Protein 3IV0 (pdb70)

Organism: Bacteroides thetaiotaomicron (strain ATCC 29148 / DSM 2079 / JCM 5827 / CCUG 10774 / NCTC 10582 / VPI-5482 / E50) (NCBI:txid226186)

Nearest PDB structures (foldseek):
  3iv0-assembly1_A  TM=1.002E+00  e=1.356E-72  Bacteroides thetaiotaomicron VPI-5482
  4l7t-assembly1_A  TM=7.886E-01  e=3.066E-15  Bacteroides fragilis NCTC 9343
  3mcx-assembly1_A  TM=7.684E-01  e=9.550E-16  Bacteroides thetaiotaomicron VPI-5482
  3kez-assembly1_A  TM=7.475E-01  e=1.085E-14  Phocaeicola vulgatus ATCC 8482
  3i4g-assembly1_A  TM=6.643E-01  e=3.300E-11  Bacteroides fragilis NCTC 9343

Sequence (448 aa):
DFWAQGNETNAEAFLLSIYNSFRNATSQRRPFLTYSGDRCAPITAYSSTGDKYVAYLANNDGELRRNNTYPDDARGGLIQWDVFYTAIQQDANILLAEIDKVPGDELKRSRFKAEAIFRSLSYFFIVRAFGDVPYYTNAPLPRTNVIVLQNLADLQPLLDDDPGAEVLPPWSSYSSSYSSSKGIRASRGSVIALHINLWLVQFDAQNKEQYYRNVVSSLGEELERNNGAYSLLDDINNRRSSVIFAGGSDEGLFEIAQNINFNEIFNAKFSDNVSYSCLNNKSPLFCYSGDYLTLFPPYEDDARKELWFDEKIYSTSVSSSAPKEIKKFWNIDTYGNGTITSNSGNQIIVFRYAGALLLYAEALAALGTNDTKACELLNRVRNRAHASEINTSGSELDAIFWERCRELIGEGHYYYDLVRTGKVYNRRNYCNPTRTNFNVGAWTWPIHRNALKNNTQIGLNLFWE

Foldseek 3Di:
DCALAHALVSLVVLLVVLLVLVQCLVQVALLLCLQFLALFQKDFLDCVLVLVVCSVLLHLVQCVVAVPGRSANSNFLVSLVVSLLSLLVSLVRNVSHPDPVLSSLLSNLQSLLNLVSLVSQCLFFNFAFDDSHNLGEGHHLVSLVVLVSLVCVCVVCVPQRSFNQADPDPVDGQAGAHPLSSLQSLSLLLCCQVVVVCNLVSLVSLLVSLVVNVVNVPQADDDFLVVLLVVLQDRDSFFRHWRFFDQVVPRHHVSALQQQFDDPLQVHLHRMDHALVVLCLVDVWAFQCPVQFWDPCSNPRDSHSNDGTGTLSHADWDAHDPGGIDRHRHTQRQDTNLNSLLSSLVSCQVNQPCNPVSQVSLVSLCVSRVTDRDDDHHPVSVSSLSSCCSVCNRRSHRLSSCLSVVVQCPPVRGSHPVVLSVLQSSHGWHRCVVCVVHVNYDTSPSSD

Structure (mmCIF, N/CA/C/O backbone):
data_3IV0
#
_entry.id   3IV0
#
_cell.length_a   50.650
_cell.length_b   74.370
_cell.length_c   67.375
_cell.angle_alpha   90.000
_cell.angle_beta   111.640
_cell.angle_gamma   90.000
#
_symmetry.space_group_name_H-M   'P 1 21 1'
#
loop_
_entity.id
_entity.type
_entity.pdbx_description
1 polymer 'SusD homolog'
2 non-polymer 'CHLORIDE ION'
3 non-polymer 1,2-ETHANEDIOL
4 water water
#
loop_
_atom_site.group_PDB
_atom_site.id
_atom_site.type_symbol
_atom_site.label_atom_id
_atom_site.label_alt_id
_atom_site.label_comp_id
_atom_site.label_asym_id
_atom_site.label_entity_id
_atom_site.label_seq_id
_atom_site.pdbx_PDB_ins_code
_atom_site.Cartn_x
_atom_site.Cartn_y
_atom_site.Cartn_z
_atom_site.occupancy
_atom_site.B_iso_or_equiv
_atom_site.auth_seq_id
_atom_site.auth_comp_id
_atom_site.auth_asym_id
_atom_site.auth_atom_id
_atom_site.pdbx_PDB_model_num
ATOM 1 N N . ASP A 1 12 ? -9.029 -2.272 19.585 1.00 37.85 34 ASP A N 1
ATOM 2 C CA . ASP A 1 12 ? -9.546 -0.945 19.122 1.00 36.40 34 ASP A CA 1
ATOM 3 C C . ASP A 1 12 ? -8.644 0.227 19.523 1.00 33.11 34 ASP A C 1
ATOM 4 O O . ASP A 1 12 ? -8.199 1.006 18.679 1.00 31.35 34 ASP A O 1
ATOM 9 N N . PHE A 1 13 ? -8.382 0.360 20.819 1.00 30.42 35 PHE A N 1
ATOM 10 C CA . PHE A 1 13 ? -7.495 1.415 21.305 1.00 27.14 35 PHE A CA 1
ATOM 11 C C . PHE A 1 13 ? -6.128 1.387 20.603 1.00 23.54 35 PHE A C 1
ATOM 12 O O . PHE A 1 13 ? -5.544 2.432 20.318 1.00 24.75 35 PHE A O 1
ATOM 20 N N . TRP A 1 14 ? -5.624 0.186 20.363 1.00 22.69 36 TRP A N 1
ATOM 21 C CA . TRP A 1 14 ? -4.317 -0.007 19.731 1.00 23.00 36 TRP A CA 1
ATOM 22 C C . TRP A 1 14 ? -4.414 -0.126 18.207 1.00 23.50 36 TRP A C 1
ATOM 23 O O . TRP A 1 14 ? -3.774 0.632 17.482 1.00 22.76 36 TRP A O 1
ATOM 34 N N . ALA A 1 15 ? -5.204 -1.095 17.730 1.00 25.23 37 ALA A N 1
ATOM 35 C CA . ALA A 1 15 ? -5.310 -1.368 16.288 1.00 27.13 37 ALA A CA 1
ATOM 36 C C . ALA A 1 15 ? -5.830 -0.176 15.503 1.00 26.75 37 ALA A C 1
ATOM 37 O O . ALA A 1 15 ? -5.469 -0.001 14.343 1.00 26.45 37 ALA A O 1
ATOM 39 N N . GLN A 1 16 ? -6.656 0.647 16.136 1.00 27.44 38 GLN A N 1
ATOM 40 C CA . GLN A 1 16 ? -7.100 1.891 15.518 1.00 29.83 38 GLN A CA 1
ATOM 41 C C . GLN A 1 16 ? -6.554 3.123 16.239 1.00 30.00 38 GLN A C 1
ATOM 42 O O . GLN A 1 16 ? -7.151 4.193 16.204 1.00 29.45 38 GLN A O 1
ATOM 48 N N . GLY A 1 17 ? -5.401 2.978 16.886 1.00 27.68 39 GLY A N 1
ATOM 49 C CA . GLY A 1 17 ? -4.802 4.084 17.630 1.00 25.76 39 GLY A CA 1
ATOM 50 C C . GLY A 1 17 ? -3.655 4.756 16.905 1.00 26.56 39 GLY A C 1
ATOM 51 O O . GLY A 1 17 ? -3.523 4.673 15.684 1.00 25.88 39 GLY A O 1
ATOM 52 N N . ASN A 1 18 ? -2.779 5.395 17.672 1.00 23.36 40 ASN A N 1
ATOM 53 C CA . ASN A 1 18 ? -1.724 6.221 17.132 1.00 22.19 40 ASN A CA 1
ATOM 54 C C . ASN A 1 18 ? -0.690 6.460 18.218 1.00 21.44 40 ASN A C 1
ATOM 55 O O . ASN A 1 18 ? -0.926 6.057 19.356 1.00 21.39 40 ASN A O 1
ATOM 60 N N . GLU A 1 19 ? 0.443 7.069 17.870 1.00 21.85 41 GLU A N 1
ATOM 61 C CA . GLU A 1 19 ? 1.524 7.349 18.824 1.00 21.95 41 GLU A CA 1
ATOM 62 C C . GLU A 1 19 ? 1.045 8.088 20.056 1.00 21.63 41 GLU A C 1
ATOM 63 O O . GLU A 1 19 ? 1.492 7.808 21.170 1.00 18.54 41 GLU A O 1
ATOM 69 N N . THR A 1 20 ? 0.187 9.075 19.871 1.00 18.14 42 THR A N 1
ATOM 70 C CA . THR A 1 20 ? -0.271 9.900 20.979 1.00 18.83 42 THR A CA 1
ATOM 71 C C . THR A 1 20 ? -1.017 9.069 22.022 1.00 19.47 42 THR A C 1
ATOM 72 O O . THR A 1 20 ? -0.765 9.189 23.243 1.00 17.82 42 THR A O 1
ATOM 76 N N . ASN A 1 21 ? -1.888 8.176 21.579 1.00 17.28 43 ASN A N 1
ATOM 77 C CA . ASN A 1 21 ? -2.638 7.347 22.505 1.00 18.35 43 ASN A CA 1
ATOM 78 C C . ASN A 1 21 ? -1.743 6.280 23.141 1.00 16.25 43 ASN A C 1
ATOM 79 O O . ASN A 1 21 ? -1.884 5.975 24.333 1.00 16.36 43 ASN A O 1
ATOM 84 N N . ALA A 1 22 ? -0.809 5.750 22.377 1.00 15.76 44 ALA A N 1
ATOM 85 C CA . ALA A 1 22 ? 0.143 4.796 22.944 1.00 15.47 44 ALA A CA 1
ATOM 86 C C . ALA A 1 22 ? 0.987 5.478 24.017 1.00 15.57 44 ALA A C 1
ATOM 87 O O . ALA A 1 22 ? 1.240 4.871 25.070 1.00 14.71 44 ALA A O 1
ATOM 89 N N . GLU A 1 23 ? 1.410 6.716 23.786 1.00 13.73 45 GLU A N 1
ATOM 90 C CA . GLU A 1 23 ? 2.172 7.447 24.779 1.00 13.12 45 GLU A CA 1
ATOM 91 C C . GLU A 1 23 ? 1.346 7.740 26.018 1.00 14.58 45 GLU A C 1
ATOM 92 O O . GLU A 1 23 ? 1.869 7.634 27.119 1.00 14.29 45 GLU A O 1
ATOM 98 N N . ALA A 1 24 ? 0.075 8.115 25.882 1.00 13.14 46 ALA A N 1
ATOM 99 C CA . ALA A 1 24 ? -0.798 8.300 27.032 1.00 13.62 46 ALA A CA 1
ATOM 100 C C . ALA A 1 24 ? -0.919 7.025 27.839 1.00 13.29 46 ALA A C 1
ATOM 101 O O . ALA A 1 24 ? -0.919 7.069 29.089 1.00 13.41 46 ALA A O 1
ATOM 103 N N . PHE A 1 25 ? -1.018 5.893 27.165 1.00 12.83 47 PHE A N 1
ATOM 104 C CA . PHE A 1 25 ? -1.091 4.632 27.860 1.00 12.64 47 PHE A CA 1
ATOM 105 C C . PHE A 1 25 ? 0.212 4.375 28.632 1.00 11.40 47 PHE A C 1
ATOM 106 O O . PHE A 1 25 ? 0.166 3.999 29.794 1.00 12.18 47 PHE A O 1
ATOM 114 N N . LEU A 1 26 ? 1.353 4.593 27.993 1.00 11.96 48 LEU A N 1
ATOM 115 C CA . LEU A 1 26 ? 2.645 4.488 28.687 1.00 10.81 48 LEU A CA 1
ATOM 116 C C . LEU A 1 26 ? 2.679 5.404 29.902 1.00 12.25 48 LEU A C 1
ATOM 117 O O . LEU A 1 26 ? 3.088 4.989 30.998 1.00 11.49 48 LEU A O 1
ATOM 122 N N . LEU A 1 27 ? 2.209 6.633 29.774 1.00 12.05 49 LEU A N 1
ATOM 123 C CA . LEU A 1 27 ? 2.274 7.517 30.887 1.00 11.47 49 LEU A CA 1
ATOM 124 C C . LEU A 1 27 ? 1.373 7.061 32.047 1.00 11.89 49 LEU A C 1
ATOM 125 O O . LEU A 1 27 ? 1.657 7.389 33.181 1.00 12.10 49 LEU A O 1
ATOM 130 N N . SER A 1 28 ? 0.314 6.297 31.774 1.00 12.33 50 SER A N 1
ATOM 131 C CA . SER A 1 28 ? -0.530 5.771 32.825 1.00 10.99 50 SER A CA 1
ATOM 132 C C . SER A 1 28 ? 0.239 4.716 33.649 1.00 11.95 50 SER A C 1
ATOM 133 O O . SER A 1 28 ? -0.114 4.479 34.790 1.00 13.29 50 SER A O 1
ATOM 136 N N . ILE A 1 29 ? 1.262 4.091 33.052 1.00 12.70 51 ILE A N 1
ATOM 137 C CA . ILE A 1 29 ? 2.115 3.125 33.782 1.00 11.38 51 ILE A CA 1
ATOM 138 C C . ILE A 1 29 ? 2.945 3.909 34.783 1.00 11.40 51 ILE A C 1
ATOM 139 O O . ILE A 1 29 ? 2.989 3.547 35.963 1.00 10.99 51 ILE A O 1
ATOM 144 N N . TYR A 1 30 ? 3.597 4.966 34.350 1.00 11.93 52 TYR A N 1
ATOM 145 C CA . TYR A 1 30 ? 4.316 5.863 35.245 1.00 10.84 52 TYR A CA 1
ATOM 146 C C . TYR A 1 30 ? 3.405 6.408 36.334 1.00 11.94 52 TYR A C 1
ATOM 147 O O . TYR A 1 30 ? 3.763 6.470 37.504 1.00 12.49 52 TYR A O 1
ATOM 156 N N . ASN A 1 31 ? 2.169 6.768 35.970 1.00 12.31 53 ASN A N 1
ATOM 157 C CA . ASN A 1 31 ? 1.216 7.246 36.970 1.00 11.32 53 ASN A CA 1
ATOM 158 C C . ASN A 1 31 ? 0.917 6.226 38.048 1.00 10.80 53 ASN A C 1
ATOM 159 O O . ASN A 1 31 ? 0.856 6.568 39.222 1.00 10.39 53 ASN A O 1
ATOM 164 N N . SER A 1 32 ? 0.702 4.986 37.648 1.00 11.44 54 SER A N 1
ATOM 165 C CA . SER A 1 32 ? 0.453 3.944 38.621 1.00 12.22 54 SER A CA 1
ATOM 166 C C . SER A 1 32 ? 1.653 3.722 39.533 1.00 10.63 54 SER A C 1
ATOM 167 O O . SER A 1 32 ? 1.460 3.553 40.739 1.00 11.08 54 SER A O 1
ATOM 170 N N . PHE A 1 33 ? 2.865 3.762 38.995 1.00 10.79 55 PHE A N 1
ATOM 171 C CA . PHE A 1 33 ? 4.047 3.605 39.840 1.00 9.56 55 PHE A CA 1
ATOM 172 C C . PHE A 1 33 ? 4.111 4.766 40.826 1.00 10.19 55 PHE A C 1
ATOM 173 O O . PHE A 1 33 ? 4.425 4.562 42.002 1.00 10.25 55 PHE A O 1
ATOM 181 N N . ARG A 1 34 ? 3.816 5.975 40.388 1.00 9.44 56 ARG A N 1
ATOM 182 C CA . ARG A 1 34 ? 3.783 7.129 41.262 1.00 9.59 56 ARG A CA 1
ATOM 183 C C . ARG A 1 34 ? 2.730 6.931 42.347 1.00 8.91 56 ARG A C 1
ATOM 184 O O . ARG A 1 34 ? 2.948 7.271 43.520 1.00 10.87 56 ARG A O 1
ATOM 192 N N . ASN A 1 35 ? 1.541 6.460 41.985 1.00 10.49 57 ASN A N 1
ATOM 193 C CA . ASN A 1 35 ? 0.512 6.197 42.984 1.00 10.09 57 ASN A CA 1
ATOM 194 C C . ASN A 1 35 ? 0.950 5.191 44.029 1.00 9.69 57 ASN A C 1
ATOM 195 O O . ASN A 1 35 ? 0.648 5.379 45.220 1.00 11.05 57 ASN A O 1
ATOM 200 N N . ALA A 1 36 ? 1.621 4.127 43.587 1.00 10.32 58 ALA A N 1
ATOM 201 C CA . ALA A 1 36 ? 2.048 3.061 44.496 1.00 9.41 58 ALA A CA 1
ATOM 202 C C . ALA A 1 36 ? 3.109 3.517 45.474 1.00 10.93 58 ALA A C 1
ATOM 203 O O . ALA A 1 36 ? 3.214 2.950 46.577 1.00 11.23 58 ALA A O 1
ATOM 205 N N . THR A 1 37 ? 3.929 4.474 45.089 1.00 10.34 59 THR A N 1
ATOM 206 C CA . THR A 1 37 ? 5.111 4.849 45.869 1.00 9.44 59 THR A CA 1
ATOM 207 C C . THR A 1 37 ? 4.972 6.121 46.674 1.00 8.70 59 THR A C 1
ATOM 208 O O . THR A 1 37 ? 5.559 6.217 47.760 1.00 9.77 59 THR A O 1
ATOM 220 N N . SER A 1 39 ? 1.860 8.818 45.839 1.00 11.79 61 SER A N 1
ATOM 221 C CA . SER A 1 39 ? 0.651 9.623 45.730 1.00 11.17 61 SER A CA 1
ATOM 222 C C . SER A 1 39 ? -0.574 9.007 46.356 1.00 12.73 61 SER A C 1
ATOM 223 O O . SER A 1 39 ? -1.460 9.760 46.755 1.00 13.89 61 SER A O 1
ATOM 226 N N . GLN A 1 40 ? -0.644 7.685 46.436 1.00 11.30 62 GLN A N 1
ATOM 227 C CA . GLN A 1 40 ? -1.761 7.022 47.104 1.00 15.01 62 GLN A CA 1
ATOM 228 C C . GLN A 1 40 ? -1.328 6.306 48.385 1.00 12.29 62 GLN A C 1
ATOM 229 O O . GLN A 1 40 ? -2.181 5.839 49.120 1.00 14.58 62 GLN A O 1
ATOM 235 N N A ARG A 1 41 ? -0.008 6.110 48.546 0.50 11.04 63 ARG A N 1
ATOM 236 N N B ARG A 1 41 ? -0.032 6.219 48.645 0.50 11.37 63 ARG A N 1
ATOM 237 C CA A ARG A 1 41 ? 0.616 5.461 49.734 0.50 12.16 63 ARG A CA 1
ATOM 238 C CA B ARG A 1 41 ? 0.428 5.693 49.939 0.50 12.11 63 ARG A CA 1
ATOM 239 C C A ARG A 1 41 ? 1.954 6.142 50.001 0.50 10.90 63 ARG A C 1
ATOM 240 C C B ARG A 1 41 ? 1.873 6.053 50.049 0.50 10.15 63 ARG A C 1
ATOM 241 O O A ARG A 1 41 ? 2.669 6.480 49.057 0.50 11.60 63 ARG A O 1
ATOM 242 O O B ARG A 1 41 ? 2.574 6.082 49.038 0.50 8.93 63 ARG A O 1
ATOM 257 N N . PRO A 1 42 ? 2.340 6.297 51.278 1.00 10.33 64 PRO A N 1
ATOM 258 C CA . PRO A 1 42 ? 3.714 6.720 51.575 1.00 9.96 64 PRO A CA 1
ATOM 259 C C . PRO A 1 42 ? 4.687 5.541 51.600 1.00 11.48 64 PRO A C 1
ATOM 260 O O . PRO A 1 42 ? 5.488 5.387 52.519 1.00 11.27 64 PRO A O 1
ATOM 264 N N . PHE A 1 43 ? 4.593 4.720 50.580 1.00 10.19 65 PHE A N 1
ATOM 265 C CA . PHE A 1 43 ? 5.354 3.471 50.512 1.00 10.54 65 PHE A CA 1
ATOM 266 C C . PHE A 1 43 ? 6.841 3.684 50.554 1.00 11.62 65 PHE A C 1
ATOM 267 O O . PHE A 1 43 ? 7.531 3.047 51.339 1.00 10.99 65 PHE A O 1
ATOM 275 N N . LEU A 1 44 ? 7.362 4.555 49.707 1.00 9.72 66 LEU A N 1
ATOM 276 C CA . LEU A 1 44 ? 8.822 4.687 49.600 1.00 9.51 66 LEU A CA 1
ATOM 277 C C . LEU A 1 44 ? 9.430 5.220 50.873 1.00 10.20 66 LEU A C 1
ATOM 278 O O . LEU A 1 44 ? 10.474 4.691 51.322 1.00 10.55 66 LEU A O 1
ATOM 283 N N . THR A 1 45 ? 8.849 6.223 51.503 1.00 10.18 67 THR A N 1
ATOM 284 C CA . THR A 1 45 ? 9.508 6.774 52.665 1.00 9.71 67 THR A CA 1
ATOM 285 C C . THR A 1 45 ? 9.308 5.889 53.896 1.00 11.34 67 THR A C 1
ATOM 286 O O . THR A 1 45 ? 10.239 5.733 54.697 1.00 10.73 67 THR A O 1
ATOM 290 N N . TYR A 1 46 ? 8.141 5.270 54.065 1.00 9.02 68 TYR A N 1
ATOM 291 C CA . TYR A 1 46 ? 7.955 4.382 55.211 1.00 10.04 68 TYR A CA 1
ATOM 292 C C . TYR A 1 46 ? 8.918 3.218 55.088 1.00 10.68 68 TYR A C 1
ATOM 293 O O . TYR A 1 46 ? 9.540 2.817 56.085 1.00 11.16 68 TYR A O 1
ATOM 302 N N . SER A 1 47 ? 8.963 2.625 53.902 1.00 9.99 69 SER A N 1
ATOM 303 C CA . SER A 1 47 ? 9.717 1.395 53.702 1.00 9.98 69 SER A CA 1
ATOM 304 C C . SER A 1 47 ? 11.218 1.568 53.551 1.00 10.53 69 SER A C 1
ATOM 305 O O . SER A 1 47 ? 11.993 0.646 53.867 1.00 11.05 69 SER A O 1
ATOM 308 N N . GLY A 1 48 ? 11.647 2.714 53.057 1.00 9.23 70 GLY A N 1
ATOM 309 C CA . GLY A 1 48 ? 13.052 2.962 52.755 1.00 8.95 70 GLY A CA 1
ATOM 310 C C . GLY A 1 48 ? 13.758 3.925 53.682 1.00 10.66 70 GLY A C 1
ATOM 311 O O . GLY A 1 48 ? 14.955 3.749 53.932 1.00 10.99 70 GLY A O 1
ATOM 312 N N . ASP A 1 49 ? 13.080 4.958 54.164 1.00 10.87 71 ASP A N 1
ATOM 313 C CA . ASP A 1 49 ? 13.726 5.902 55.092 1.00 10.17 71 ASP A CA 1
ATOM 314 C C . ASP A 1 49 ? 13.499 5.527 56.562 1.00 11.59 71 ASP A C 1
ATOM 315 O O . ASP A 1 49 ? 14.419 5.604 57.367 1.00 11.91 71 ASP A O 1
ATOM 328 N N . ARG A 1 51 ? 11.994 2.742 58.312 1.00 11.48 73 ARG A N 1
ATOM 329 C CA . ARG A 1 51 ? 12.034 1.425 58.903 1.00 11.96 73 ARG A CA 1
ATOM 330 C C . ARG A 1 51 ? 13.420 1.131 59.445 1.00 12.47 73 ARG A C 1
ATOM 331 O O . ARG A 1 51 ? 14.428 1.286 58.749 1.00 11.30 73 ARG A O 1
ATOM 339 N N . CYS A 1 52 ? 13.489 0.730 60.722 1.00 11.59 74 CYS A N 1
ATOM 340 C CA . CYS A 1 52 ? 14.751 0.483 61.437 1.00 11.54 74 CYS A CA 1
ATOM 341 C C . CYS A 1 52 ? 15.642 1.711 61.535 1.00 11.73 74 CYS A C 1
ATOM 342 O O . CYS A 1 52 ? 16.832 1.572 61.795 1.00 12.89 74 CYS A O 1
ATOM 345 N N . ALA A 1 53 ? 15.097 2.914 61.292 1.00 11.09 75 ALA A N 1
ATOM 346 C CA . ALA A 1 53 ? 15.830 4.147 61.453 1.00 10.67 75 ALA A CA 1
ATOM 347 C C . ALA A 1 53 ? 15.752 4.615 62.925 1.00 11.90 75 ALA A C 1
ATOM 348 O O . ALA A 1 53 ? 14.723 4.392 63.582 1.00 12.45 75 ALA A O 1
ATOM 350 N N . PRO A 1 54 ? 16.815 5.254 63.407 1.00 12.86 76 PRO A N 1
ATOM 351 C CA . PRO A 1 54 ? 16.850 5.768 64.792 1.00 13.94 76 PRO A CA 1
ATOM 352 C C . PRO A 1 54 ? 16.097 7.098 64.898 1.00 14.80 76 PRO A C 1
ATOM 353 O O . PRO A 1 54 ? 16.685 8.168 65.111 1.00 16.30 76 PRO A O 1
ATOM 357 N N . ILE A 1 55 ? 14.774 6.988 64.762 1.00 13.09 77 ILE A N 1
ATOM 358 C CA . ILE A 1 55 ? 13.881 8.130 64.720 1.00 12.47 77 ILE A CA 1
ATOM 359 C C . ILE A 1 55 ? 12.865 8.045 65.846 1.00 13.38 77 ILE A C 1
ATOM 360 O O . ILE A 1 55 ? 12.494 6.959 66.309 1.00 13.86 77 ILE A O 1
ATOM 365 N N . THR A 1 56 ? 12.408 9.224 66.260 1.00 15.19 78 THR A N 1
ATOM 366 C CA . THR A 1 56 ? 11.417 9.342 67.305 1.00 15.21 78 THR A CA 1
ATOM 367 C C . THR A 1 56 ? 10.379 10.384 66.928 1.00 13.93 78 THR A C 1
ATOM 368 O O . THR A 1 56 ? 10.742 11.445 66.457 1.00 14.16 78 THR A O 1
ATOM 372 N N . ALA A 1 57 ? 9.099 10.067 67.123 1.00 14.36 79 ALA A N 1
ATOM 373 C CA . ALA A 1 57 ? 8.001 11.008 66.885 1.00 14.09 79 ALA A CA 1
ATOM 374 C C . ALA A 1 57 ? 7.953 12.076 67.947 1.00 15.69 79 ALA A C 1
ATOM 375 O O . ALA A 1 57 ? 8.178 11.784 69.110 1.00 16.16 79 ALA A O 1
ATOM 377 N N . TYR A 1 58 ? 7.638 13.292 67.547 1.00 15.45 80 TYR A N 1
ATOM 378 C CA . TYR A 1 58 ? 7.397 14.348 68.527 1.00 16.72 80 TYR A CA 1
ATOM 379 C C . TYR A 1 58 ? 6.047 14.158 69.227 1.00 19.50 80 TYR A C 1
ATOM 380 O O . TYR A 1 58 ? 5.889 14.624 70.344 1.00 20.27 80 TYR A O 1
ATOM 389 N N A SER A 1 59 ? 5.114 13.448 68.603 0.50 17.93 81 SER A N 1
ATOM 390 N N B SER A 1 59 ? 5.093 13.510 68.568 0.50 18.80 81 SER A N 1
ATOM 391 C CA A SER A 1 59 ? 3.812 13.157 69.194 0.50 19.83 81 SER A CA 1
ATOM 392 C CA B SER A 1 59 ? 3.866 13.078 69.219 0.50 21.08 81 SER A CA 1
ATOM 393 C C A SER A 1 59 ? 3.603 11.634 69.229 0.50 20.22 81 SER A C 1
ATOM 394 C C B SER A 1 59 ? 3.785 11.579 69.231 0.50 21.74 81 SER A C 1
ATOM 395 O O A SER A 1 59 ? 3.403 11.031 68.180 0.50 20.67 81 SER A O 1
ATOM 396 O O B SER A 1 59 ? 3.831 10.933 68.184 0.50 22.78 81 SER A O 1
ATOM 401 N N . THR A 1 60 ? 3.655 11.012 70.414 1.00 22.56 82 THR A N 1
ATOM 402 C CA . THR A 1 60 ? 3.586 9.555 70.524 1.00 24.44 82 THR A CA 1
ATOM 403 C C . THR A 1 60 ? 2.310 8.972 69.909 1.00 24.34 82 THR A C 1
ATOM 404 O O . THR A 1 60 ? 2.264 7.794 69.575 1.00 24.25 82 THR A O 1
ATOM 408 N N . GLY A 1 61 ? 1.274 9.791 69.764 1.00 23.25 83 GLY A N 1
ATOM 409 C CA . GLY A 1 61 ? 0.066 9.386 69.036 1.00 25.01 83 GLY A CA 1
ATOM 410 C C . GLY A 1 61 ? 0.269 8.980 67.571 1.00 24.42 83 GLY A C 1
ATOM 411 O O . GLY A 1 61 ? -0.579 8.268 67.001 1.00 24.51 83 GLY A O 1
ATOM 412 N N . ASP A 1 62 ? 1.376 9.431 66.962 1.00 23.05 84 ASP A N 1
ATOM 413 C CA . ASP A 1 62 ? 1.769 9.010 65.592 1.00 19.28 84 ASP A CA 1
ATOM 414 C C . ASP A 1 62 ? 2.505 7.682 65.705 1.00 15.89 84 ASP A C 1
ATOM 415 O O . ASP A 1 62 ? 3.747 7.584 65.579 1.00 16.05 84 ASP A O 1
ATOM 420 N N . LYS A 1 63 ? 1.729 6.651 65.968 1.00 16.11 85 LYS A N 1
ATOM 421 C CA . LYS A 1 63 ? 2.258 5.395 66.461 1.00 16.70 85 LYS A CA 1
ATOM 422 C C . LYS A 1 63 ? 3.115 4.685 65.427 1.00 15.14 85 LYS A C 1
ATOM 423 O O . LYS A 1 63 ? 4.052 3.962 65.768 1.00 15.21 85 LYS A O 1
ATOM 429 N N . TYR A 1 64 ? 2.833 4.924 64.153 1.00 14.49 86 TYR A N 1
ATOM 430 C CA . TYR A 1 64 ? 3.550 4.259 63.066 1.00 15.27 86 TYR A CA 1
ATOM 431 C C . TYR A 1 64 ? 5.037 4.591 63.051 1.00 13.27 86 TYR A C 1
ATOM 432 O O . TYR A 1 64 ? 5.833 3.756 62.612 1.00 13.71 86 TYR A O 1
ATOM 441 N N . VAL A 1 65 ? 5.437 5.749 63.590 1.00 12.56 87 VAL A N 1
ATOM 442 C CA . VAL A 1 65 ? 6.846 6.092 63.615 1.00 12.97 87 VAL A CA 1
ATOM 443 C C . VAL A 1 65 ? 7.639 5.072 64.427 1.00 13.96 87 VAL A C 1
ATOM 444 O O . VAL A 1 65 ? 8.633 4.536 63.960 1.00 14.27 87 VAL A O 1
ATOM 448 N N . ALA A 1 66 ? 7.243 4.857 65.676 1.00 14.77 88 ALA A N 1
ATOM 449 C CA . ALA A 1 66 ? 7.893 3.833 66.506 1.00 14.31 88 ALA A CA 1
ATOM 450 C C . ALA A 1 66 ? 7.756 2.446 65.929 1.00 14.15 88 ALA A C 1
ATOM 451 O O . ALA A 1 66 ? 8.693 1.671 65.984 1.00 14.43 88 ALA A O 1
ATOM 453 N N . TYR A 1 67 ? 6.579 2.075 65.428 1.00 13.68 89 TYR A N 1
ATOM 454 C CA . TYR A 1 67 ? 6.460 0.758 64.828 1.00 13.49 89 TYR A CA 1
ATOM 455 C C . TYR A 1 67 ? 7.496 0.555 63.722 1.00 14.43 89 TYR A C 1
ATOM 456 O O . TYR A 1 67 ? 8.176 -0.492 63.663 1.00 13.96 89 TYR A O 1
ATOM 465 N N . LEU A 1 68 ? 7.647 1.527 62.836 1.00 14.18 90 LEU A N 1
ATOM 466 C CA . LEU A 1 68 ? 8.660 1.414 61.787 1.00 13.77 90 LEU A CA 1
ATOM 467 C C . LEU A 1 68 ? 10.051 1.346 62.357 1.00 13.03 90 LEU A C 1
ATOM 468 O O . LEU A 1 68 ? 10.841 0.466 61.983 1.00 12.91 90 LEU A O 1
ATOM 473 N N . ALA A 1 69 ? 10.354 2.241 63.289 1.00 13.05 91 AL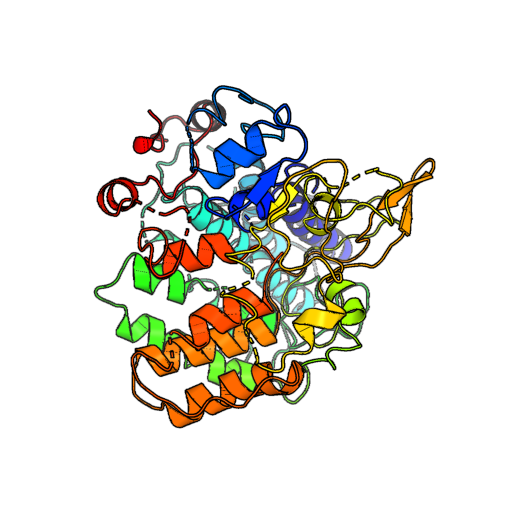A A N 1
ATOM 474 C CA . ALA A 1 69 ? 11.677 2.284 63.908 1.00 13.02 91 ALA A CA 1
ATOM 475 C C . ALA A 1 69 ? 12.078 0.952 64.507 1.00 13.07 91 ALA A C 1
ATOM 476 O O . ALA A 1 69 ? 13.249 0.577 64.477 1.00 13.83 91 ALA A O 1
ATOM 478 N N . ASN A 1 70 ? 11.097 0.275 65.077 1.00 13.10 92 ASN A N 1
ATOM 479 C CA . ASN A 1 70 ? 11.291 -0.963 65.824 1.00 14.51 92 ASN A CA 1
ATOM 480 C C . ASN A 1 70 ? 11.011 -2.218 65.047 1.00 13.65 92 ASN A C 1
ATOM 481 O O . ASN A 1 70 ? 11.049 -3.325 65.586 1.00 13.98 92 ASN A O 1
ATOM 486 N N . ASN A 1 71 ? 10.690 -2.076 63.754 1.00 12.66 93 ASN A N 1
ATOM 487 C CA . ASN A 1 71 ? 10.324 -3.229 62.945 1.00 12.25 93 ASN A CA 1
ATOM 488 C C . ASN A 1 71 ? 9.145 -4.017 63.520 1.00 12.39 93 ASN A C 1
ATOM 489 O O . ASN A 1 71 ? 9.032 -5.227 63.295 1.00 14.32 93 ASN A O 1
ATOM 494 N N . ASP A 1 72 ? 8.220 -3.299 64.174 1.00 13.06 94 ASP A N 1
ATOM 495 C CA . ASP A 1 72 ? 7.022 -3.894 64.751 1.00 15.34 94 ASP A CA 1
ATOM 496 C C . ASP A 1 72 ? 5.916 -3.861 63.714 1.00 15.08 94 ASP A C 1
ATOM 497 O O . ASP A 1 72 ? 4.882 -3.179 63.887 1.00 14.67 94 ASP A O 1
ATOM 510 N N . GLY A 1 74 ? 3.858 -6.096 62.636 1.00 16.02 96 GLY A N 1
ATOM 511 C CA . GLY A 1 74 ? 2.594 -6.694 63.000 1.00 15.42 96 GLY A CA 1
ATOM 512 C C . GLY A 1 74 ? 1.719 -5.709 63.769 1.00 15.98 96 GLY A C 1
ATOM 513 O O . GLY A 1 74 ? 0.491 -5.663 63.583 1.00 17.58 96 GLY A O 1
ATOM 514 N N . GLU A 1 75 ? 2.322 -4.902 64.629 1.00 16.65 97 GLU A N 1
ATOM 515 C CA . GLU A 1 75 ? 1.536 -3.918 65.384 1.00 16.78 97 GLU A CA 1
ATOM 516 C C . GLU A 1 75 ? 1.144 -2.785 64.445 1.00 17.27 97 GLU A C 1
ATOM 517 O O . GLU A 1 75 ? 0.081 -2.190 64.590 1.00 16.69 97 GLU A O 1
ATOM 523 N N . LEU A 1 76 ? 1.992 -2.443 63.495 1.00 14.81 98 LEU A N 1
ATOM 524 C CA . LEU A 1 76 ? 1.614 -1.478 62.448 1.00 15.86 98 LEU A CA 1
ATOM 525 C C . LEU A 1 76 ? 0.333 -1.966 61.712 1.00 14.44 98 LEU A C 1
ATOM 526 O O . LEU A 1 76 ? -0.621 -1.208 61.557 1.00 15.64 98 LEU A O 1
ATOM 531 N N A ARG A 1 77 ? 0.300 -3.208 61.262 0.50 12.38 99 ARG A N 1
ATOM 532 N N B ARG A 1 77 ? 0.302 -3.239 61.348 0.50 16.18 99 ARG A N 1
ATOM 533 C CA A ARG A 1 77 ? -0.860 -3.749 60.554 0.50 13.51 99 ARG A CA 1
ATOM 534 C CA B ARG A 1 77 ? -0.869 -3.855 60.746 0.50 17.93 99 ARG A CA 1
ATOM 535 C C A ARG A 1 77 ? -2.082 -3.816 61.482 0.50 12.71 99 ARG A C 1
ATOM 536 C C B ARG A 1 77 ? -2.092 -3.689 61.664 0.50 16.72 99 ARG A C 1
ATOM 537 O O A ARG A 1 77 ? -3.263 -3.772 61.059 0.50 11.81 99 ARG A O 1
ATOM 538 O O B ARG A 1 77 ? -3.068 -3.015 61.300 0.50 12.37 99 ARG A O 1
ATOM 553 N N A ASN A 1 78 ? -1.803 -3.943 62.778 0.40 12.89 100 ASN A N 1
ATOM 554 N N B ASN A 1 78 ? -2.045 -4.291 62.857 0.60 16.10 100 ASN A N 1
ATOM 555 C CA A ASN A 1 78 ? -2.875 -4.125 63.744 0.40 14.17 100 ASN A CA 1
ATOM 556 C CA B ASN A 1 78 ? -3.172 -4.223 63.774 0.60 16.13 100 ASN A CA 1
ATOM 557 C C A ASN A 1 78 ? -3.606 -2.819 63.939 0.40 13.66 100 ASN A C 1
ATOM 558 C C B ASN A 1 78 ? -3.677 -2.777 64.033 0.60 15.58 100 ASN A C 1
ATOM 559 O O A ASN A 1 78 ? -4.846 -2.769 63.908 0.40 13.08 100 ASN A O 1
ATOM 560 O O B ASN A 1 78 ? -4.884 -2.574 64.136 0.60 17.34 100 ASN A O 1
ATOM 569 N N . THR A 1 79 ? -2.798 -1.781 64.097 1.00 14.52 101 THR A N 1
ATOM 570 C CA . THR A 1 79 ? -3.220 -0.413 64.427 1.00 14.89 101 THR A CA 1
ATOM 571 C C . THR A 1 79 ? -3.787 0.312 63.208 1.00 16.00 101 THR A C 1
ATOM 572 O O . THR A 1 79 ? -4.731 1.091 63.351 1.00 15.95 101 THR A O 1
ATOM 576 N N . TYR A 1 80 ? -3.285 -0.002 62.015 1.00 13.52 102 TYR A N 1
ATOM 577 C CA . TYR A 1 80 ? -3.698 0.664 60.777 1.00 14.03 102 TYR A CA 1
ATOM 578 C C . TYR A 1 80 ? -4.016 -0.384 59.711 1.00 14.06 102 TYR A C 1
ATOM 579 O O . TYR A 1 80 ? -3.301 -0.525 58.718 1.00 13.78 102 TYR A O 1
ATOM 588 N N . PRO A 1 81 ? -5.071 -1.167 59.906 1.00 13.27 103 PRO A N 1
ATOM 589 C CA . PRO A 1 81 ? -5.221 -2.347 59.073 1.00 14.41 103 PRO A CA 1
ATOM 590 C C . PRO A 1 81 ? -5.436 -2.147 57.580 1.00 12.96 103 PRO A C 1
ATOM 591 O O . PRO A 1 81 ? -5.079 -3.022 56.815 1.00 13.41 103 PRO A O 1
ATOM 595 N N . ASP A 1 82 ? -6.103 -1.049 57.214 1.00 12.48 104 ASP A N 1
ATOM 596 C CA . ASP A 1 82 ? -6.544 -0.870 55.822 1.00 13.06 104 ASP A CA 1
ATOM 597 C C . ASP A 1 82 ? -6.074 0.423 55.148 1.00 13.34 104 ASP A C 1
ATOM 598 O O . ASP A 1 82 ? -6.169 0.546 53.890 1.00 13.06 104 ASP A O 1
ATOM 603 N N . ASP A 1 83 ? -5.543 1.359 55.928 1.00 12.33 105 ASP A N 1
ATOM 604 C CA . ASP A 1 83 ? -5.340 2.721 55.455 1.00 13.39 105 ASP A CA 1
ATOM 605 C C . ASP A 1 83 ? -3.881 3.072 55.163 1.00 12.69 105 ASP A C 1
ATOM 606 O O . ASP A 1 83 ? -3.006 2.188 55.146 1.00 13.93 105 ASP A O 1
ATOM 611 N N . ALA A 1 84 ? -3.623 4.331 54.843 1.00 12.21 106 ALA A N 1
ATOM 612 C CA . ALA A 1 84 ? -2.318 4.733 54.299 1.00 12.08 106 ALA A CA 1
ATOM 613 C C . ALA A 1 84 ? -1.202 4.816 55.315 1.00 12.67 106 ALA A C 1
ATOM 614 O O . ALA A 1 84 ? -0.087 5.206 54.954 1.00 14.20 106 ALA A O 1
ATOM 616 N N . ARG A 1 85 ? -1.471 4.494 56.578 1.00 12.70 107 ARG A N 1
ATOM 617 C CA . ARG A 1 85 ? -0.417 4.388 57.581 1.00 12.66 107 ARG A CA 1
ATOM 618 C C . ARG A 1 85 ? 0.052 2.969 57.785 1.00 14.27 107 ARG A C 1
ATOM 619 O O . ARG A 1 85 ? 0.960 2.740 58.575 1.00 15.14 107 ARG A O 1
ATOM 627 N N . GLY A 1 86 ? -0.553 2.015 57.091 1.00 12.23 108 GLY A N 1
ATOM 628 C CA . GLY A 1 86 ? -0.063 0.639 57.223 1.00 13.39 108 GLY A CA 1
ATOM 629 C C . GLY A 1 86 ? -0.597 -0.292 56.183 1.00 13.34 108 GLY A C 1
ATOM 630 O O . GLY A 1 86 ? 0.104 -0.655 55.233 1.00 12.87 108 GLY A O 1
ATOM 631 N N . GLY A 1 87 ? -1.874 -0.652 56.290 1.00 13.71 109 GLY A N 1
ATOM 632 C CA . GLY A 1 87 ? -2.441 -1.641 55.401 1.00 14.60 109 GLY A CA 1
ATOM 633 C C . GLY A 1 87 ? -2.330 -1.415 53.920 1.00 12.05 109 GLY A C 1
ATOM 634 O O . GLY A 1 87 ? -2.160 -2.353 53.149 1.00 11.92 109 GLY A O 1
ATOM 635 N N . LEU A 1 88 ? -2.543 -0.189 53.470 1.00 13.25 110 LEU A N 1
ATOM 636 C CA . LEU A 1 88 ? -2.398 0.072 52.047 1.00 12.46 110 LEU A CA 1
ATOM 637 C C . LEU A 1 88 ? -1.002 -0.216 51.561 1.00 13.34 110 LEU A C 1
ATOM 638 O O . LEU A 1 88 ? -0.812 -0.648 50.444 1.00 14.42 110 LEU A O 1
ATOM 643 N N . ILE A 1 89 ? -0.009 0.091 52.380 1.00 12.83 111 ILE A N 1
ATOM 644 C CA . ILE A 1 89 ? 1.373 -0.108 51.984 1.00 12.51 111 ILE A CA 1
ATOM 645 C C . ILE A 1 89 ? 1.655 -1.618 51.860 1.00 13.34 111 ILE A C 1
ATOM 646 O O . ILE A 1 89 ? 2.523 -2.046 51.130 1.00 12.61 111 ILE A O 1
ATOM 659 N N . GLN A 1 91 ? -0.273 -3.703 50.458 1.00 10.92 113 GLN A N 1
ATOM 660 C CA . GLN A 1 91 ? -0.972 -4.148 49.263 1.00 11.08 113 GLN A CA 1
ATOM 661 C C . GLN A 1 91 ? -0.196 -3.843 48.018 1.00 11.27 113 GLN A C 1
ATOM 662 O O . GLN A 1 91 ? 0.114 -2.687 47.728 1.00 11.94 113 GLN A O 1
ATOM 668 N N . TRP A 1 92 ? 0.114 -4.881 47.264 1.00 11.70 114 TRP A N 1
ATOM 669 C CA . TRP A 1 92 ? 0.865 -4.728 46.026 1.00 11.47 114 TRP A CA 1
ATOM 670 C C . TRP A 1 92 ? 0.008 -4.427 44.808 1.00 11.76 114 TRP A C 1
ATOM 671 O O . TRP A 1 92 ? 0.509 -4.330 43.687 1.00 11.77 114 TRP A O 1
ATOM 682 N N . ASP A 1 93 ? -1.293 -4.207 45.016 1.00 11.57 115 ASP A N 1
ATOM 683 C CA . ASP A 1 93 ? -2.234 -4.000 43.913 1.00 12.60 115 ASP A CA 1
ATOM 684 C C . ASP A 1 93 ? -1.864 -2.896 42.947 1.00 11.64 115 ASP A C 1
ATOM 685 O O . ASP A 1 93 ? -1.988 -3.088 41.729 1.00 12.89 115 ASP A O 1
ATOM 690 N N . VAL A 1 94 ? -1.431 -1.742 43.431 1.00 11.56 116 VAL A N 1
ATOM 691 C CA . VAL A 1 94 ? -1.161 -0.640 42.525 1.00 11.42 116 VAL A CA 1
ATOM 692 C C . VAL A 1 94 ? 0.095 -0.885 41.706 1.00 10.20 116 VAL A C 1
ATOM 693 O O . VAL A 1 94 ? 0.130 -0.594 40.518 1.00 11.41 116 VAL A O 1
ATOM 697 N N . PHE A 1 95 ? 1.121 -1.492 42.296 1.00 10.46 117 PHE A N 1
ATOM 698 C CA . PHE A 1 95 ? 2.280 -1.914 41.497 1.00 9.95 117 PHE A CA 1
ATOM 699 C C . PHE A 1 95 ? 1.849 -2.910 40.426 1.00 9.33 117 PHE A C 1
ATOM 700 O O . PHE A 1 95 ? 2.353 -2.847 39.287 1.00 10.30 117 PHE A O 1
ATOM 708 N N . TYR A 1 96 ? 0.962 -3.861 40.765 1.00 9.93 118 TYR A N 1
ATOM 709 C CA . TYR A 1 96 ? 0.524 -4.790 39.718 1.00 10.63 118 TYR A CA 1
ATOM 710 C C . TYR A 1 96 ? -0.344 -4.125 38.633 1.00 11.28 118 TYR A C 1
ATOM 711 O O . TYR A 1 96 ? -0.345 -4.600 37.495 1.00 12.13 118 TYR A O 1
ATOM 720 N N . THR A 1 97 ? -1.002 -3.024 38.937 1.00 11.23 119 THR A N 1
ATOM 721 C CA . THR A 1 97 ? -1.665 -2.252 37.876 1.00 11.45 119 THR A CA 1
ATOM 722 C C . THR A 1 97 ? -0.616 -1.770 36.871 1.00 12.05 119 THR A C 1
ATOM 723 O O . THR A 1 97 ? -0.822 -1.887 35.664 1.00 12.45 119 THR A O 1
ATOM 727 N N . ALA A 1 98 ? 0.500 -1.207 37.344 1.00 11.35 120 ALA A N 1
ATOM 728 C CA . ALA A 1 98 ? 1.599 -0.824 36.488 1.00 11.24 120 ALA A CA 1
ATOM 729 C C . ALA A 1 98 ? 2.133 -1.993 35.679 1.00 10.15 120 ALA A C 1
ATOM 730 O O . ALA A 1 98 ? 2.357 -1.888 34.473 1.00 12.14 120 ALA A O 1
ATOM 732 N N . ILE A 1 99 ? 2.382 -3.094 36.366 1.00 9.85 121 ILE A N 1
ATOM 733 C CA . ILE A 1 99 ? 2.929 -4.295 35.717 1.00 10.65 121 ILE A CA 1
ATOM 734 C C . ILE A 1 99 ? 1.995 -4.814 34.629 1.00 11.76 121 ILE A C 1
ATOM 735 O O . ILE A 1 99 ? 2.424 -5.118 33.518 1.00 11.03 121 ILE A O 1
ATOM 740 N N A GLN A 1 100 ? 0.715 -4.913 34.950 0.50 11.66 122 GLN A N 1
ATOM 741 N N B GLN A 1 100 ? 0.719 -4.886 34.964 0.50 10.36 122 GLN A N 1
ATOM 742 C CA A GLN A 1 100 ? -0.243 -5.436 33.982 0.50 12.38 122 GLN A CA 1
ATOM 743 C CA B GLN A 1 100 ? -0.291 -5.349 34.024 0.50 10.52 122 GLN A CA 1
ATOM 744 C C A GLN A 1 100 ? -0.406 -4.484 32.793 0.50 13.24 122 GLN A C 1
ATOM 745 C C B GLN A 1 100 ? -0.349 -4.477 32.802 0.50 11.93 122 GLN A C 1
ATOM 746 O O A GLN A 1 100 ? -0.556 -4.940 31.658 0.50 12.52 122 GLN A O 1
ATOM 747 O O B GLN A 1 100 ? -0.379 -4.973 31.665 0.50 11.65 122 GLN A O 1
ATOM 758 N N . ASP A 1 101 ? -0.393 -3.172 33.012 1.00 11.54 123 ASP A N 1
ATOM 759 C CA . ASP A 1 101 ? -0.435 -2.233 31.898 1.00 12.40 123 ASP A CA 1
ATOM 760 C C . ASP A 1 101 ? 0.822 -2.301 31.045 1.00 12.24 123 ASP A C 1
ATOM 761 O O . ASP A 1 101 ? 0.760 -2.203 29.802 1.00 12.84 123 ASP A O 1
ATOM 766 N N . ALA A 1 102 ? 1.992 -2.492 31.658 1.00 10.61 124 ALA A N 1
ATOM 767 C CA . ALA A 1 102 ? 3.201 -2.726 30.877 1.00 10.72 124 ALA A CA 1
ATOM 768 C C . ALA A 1 102 ? 3.037 -3.964 30.018 1.00 11.18 124 ALA A C 1
ATOM 769 O O . ALA A 1 102 ? 3.415 -3.962 28.854 1.00 11.44 124 ALA A O 1
ATOM 771 N N . ASN A 1 103 ? 2.532 -5.034 30.612 1.00 11.69 125 ASN A N 1
ATOM 772 C CA . ASN A 1 103 ? 2.305 -6.266 29.858 1.00 12.38 125 ASN A CA 1
ATOM 773 C C . ASN A 1 103 ? 1.387 -6.022 28.665 1.00 12.80 125 ASN A C 1
ATOM 774 O O . ASN A 1 103 ? 1.636 -6.533 27.558 1.00 12.01 125 ASN A O 1
ATOM 779 N N . ILE A 1 104 ? 0.324 -5.254 28.880 1.00 12.03 126 ILE A N 1
ATOM 780 C CA . ILE A 1 104 ? -0.600 -4.911 27.809 1.00 12.10 126 ILE A CA 1
ATOM 781 C C . ILE A 1 104 ? 0.082 -4.120 26.723 1.00 13.31 126 ILE A C 1
ATOM 782 O O . ILE A 1 104 ? -0.031 -4.445 25.546 1.00 13.76 126 ILE A O 1
ATOM 787 N N . LEU A 1 105 ? 0.779 -3.055 27.075 1.00 12.26 127 LEU A N 1
ATOM 788 C CA . LEU A 1 105 ? 1.464 -2.261 26.052 1.00 12.79 127 LEU A CA 1
ATOM 789 C C . LEU A 1 105 ? 2.396 -3.148 25.237 1.00 13.06 127 LEU A C 1
ATOM 790 O O . LEU A 1 105 ? 2.454 -3.061 23.996 1.00 13.88 127 LEU A O 1
ATOM 795 N N . LEU A 1 106 ? 3.153 -4.004 25.896 1.00 11.79 128 LEU A N 1
ATOM 796 C CA . LEU A 1 106 ? 4.126 -4.812 25.174 1.00 13.37 128 LEU A CA 1
ATOM 797 C C . LEU A 1 106 ? 3.408 -5.787 24.211 1.00 14.66 128 LEU A C 1
ATOM 798 O O . LEU A 1 106 ? 3.922 -6.074 23.124 1.00 17.00 128 LEU A O 1
ATOM 803 N N . ALA A 1 107 ? 2.241 -6.270 24.602 1.00 14.00 129 ALA A N 1
ATOM 804 C CA . ALA A 1 107 ? 1.463 -7.219 23.787 1.00 16.03 129 ALA A CA 1
ATOM 805 C C . ALA A 1 107 ? 0.727 -6.538 22.647 1.00 17.25 129 ALA A C 1
ATOM 806 O O . ALA A 1 107 ? 0.394 -7.220 21.633 1.00 20.12 129 ALA A O 1
ATOM 808 N N . GLU A 1 108 ? 0.393 -5.255 22.773 1.00 14.81 130 GLU A N 1
ATOM 809 C CA . GLU A 1 108 ? -0.529 -4.610 21.828 1.00 14.57 130 GLU A CA 1
ATOM 810 C C . GLU A 1 108 ? 0.087 -3.525 20.966 1.00 16.84 130 GLU A C 1
ATOM 811 O O . GLU A 1 108 ? -0.474 -3.198 19.915 1.00 17.11 130 GLU A O 1
ATOM 817 N N . ILE A 1 109 ? 1.182 -2.908 21.383 1.00 15.29 131 ILE A N 1
ATOM 818 C CA . ILE A 1 109 ? 1.681 -1.711 20.701 1.00 14.96 131 ILE A CA 1
ATOM 819 C C . ILE A 1 109 ? 2.090 -1.949 19.216 1.00 15.46 131 ILE A C 1
ATOM 820 O O . ILE A 1 109 ? 2.038 -1.015 18.414 1.00 16.18 131 ILE A O 1
ATOM 825 N N . ASP A 1 110 ? 2.489 -3.166 18.869 1.00 17.12 132 ASP A N 1
ATOM 826 C CA . ASP A 1 110 ? 2.844 -3.480 17.466 1.00 17.72 132 ASP A CA 1
ATOM 827 C C . ASP A 1 110 ? 1.639 -3.344 16.542 1.00 19.84 132 ASP A C 1
ATOM 828 O O . ASP A 1 110 ? 1.813 -3.208 15.320 1.00 20.93 132 ASP A O 1
ATOM 833 N N . LYS A 1 111 ? 0.443 -3.351 17.109 1.00 17.99 133 LYS A N 1
ATOM 834 C CA . LYS A 1 111 ? -0.785 -3.151 16.323 1.00 18.93 133 LYS A CA 1
ATOM 835 C C . LYS A 1 111 ? -1.060 -1.719 15.900 1.00 19.69 133 LYS A C 1
ATOM 836 O O . LYS A 1 111 ? -1.866 -1.487 14.994 1.00 21.11 133 LYS A O 1
ATOM 842 N N . VAL A 1 112 ? -0.430 -0.740 16.530 1.00 18.27 134 VAL A N 1
ATOM 843 C CA . VAL A 1 112 ? -0.655 0.668 16.198 1.00 18.33 134 VAL A CA 1
ATOM 844 C C . VAL A 1 112 ? -0.176 0.966 14.768 1.00 19.97 134 VAL A C 1
ATOM 845 O O . VAL A 1 112 ? 1.002 0.803 14.424 1.00 20.48 134 VAL A O 1
ATOM 849 N N . PRO A 1 113 ? -1.119 1.365 13.897 1.00 24.36 135 PRO A N 1
ATOM 850 C CA . PRO A 1 113 ? -0.801 1.532 12.482 1.00 26.49 135 PRO A CA 1
ATOM 851 C C . PRO A 1 113 ? 0.137 2.687 12.158 1.00 28.38 135 PRO A C 1
ATOM 852 O O . PRO A 1 113 ? -0.145 3.833 12.462 1.00 30.68 135 PRO A O 1
ATOM 856 N N . GLY A 1 114 ? 1.281 2.342 11.573 1.00 30.57 136 GLY A N 1
ATOM 857 C CA . GLY A 1 114 ? 2.216 3.308 11.001 1.00 30.87 136 GLY A CA 1
ATOM 858 C C . GLY A 1 114 ? 2.878 4.309 11.923 1.00 31.01 136 GLY A C 1
ATOM 859 O O . GLY A 1 114 ? 3.357 5.351 11.464 1.00 32.41 136 GLY A O 1
ATOM 868 N N . ASP A 1 116 ? 5.766 5.985 14.358 1.00 22.00 138 ASP A N 1
ATOM 869 C CA . ASP A 1 116 ? 7.206 6.097 14.296 1.00 21.70 138 ASP A CA 1
ATOM 870 C C . ASP A 1 116 ? 7.854 4.891 14.978 1.00 21.48 138 ASP A C 1
ATOM 871 O O . ASP A 1 116 ? 7.563 4.613 16.137 1.00 20.02 138 ASP A O 1
ATOM 876 N N . GLU A 1 117 ? 8.745 4.191 14.286 1.00 19.48 139 GLU A N 1
ATOM 877 C CA . GLU A 1 117 ? 9.300 2.971 14.841 1.00 21.72 139 GLU A CA 1
ATOM 878 C C . GLU A 1 117 ? 10.305 3.222 15.957 1.00 20.30 139 GLU A C 1
ATOM 879 O O . GLU A 1 117 ? 10.469 2.352 16.823 1.00 20.03 139 GLU A O 1
ATOM 885 N N . LEU A 1 118 ? 10.987 4.369 15.948 1.00 18.54 140 LEU A N 1
ATOM 886 C CA . LEU A 1 118 ? 11.878 4.704 17.048 1.00 19.74 140 LEU A CA 1
ATOM 887 C C . LEU A 1 118 ? 11.032 4.911 18.292 1.00 18.40 140 LEU A C 1
ATOM 888 O O . LEU A 1 118 ? 11.390 4.387 19.376 1.00 17.34 140 LEU A O 1
ATOM 893 N N . LYS A 1 119 ? 9.924 5.630 18.173 1.00 16.35 141 LYS A N 1
ATOM 894 C CA . LYS A 1 119 ? 9.054 5.828 19.318 1.00 16.22 141 LYS A CA 1
ATOM 895 C C . LYS A 1 119 ? 8.445 4.513 19.779 1.00 17.79 141 LYS A C 1
ATOM 896 O O . LYS A 1 119 ? 8.310 4.277 20.972 1.00 16.16 141 LYS A O 1
ATOM 902 N N . ARG A 1 120 ? 8.056 3.640 18.856 1.00 15.40 142 ARG A N 1
ATOM 903 C CA . ARG A 1 120 ? 7.515 2.340 19.246 1.00 16.37 142 ARG A CA 1
ATOM 904 C C . ARG A 1 120 ? 8.530 1.556 20.069 1.00 14.57 142 ARG A C 1
ATOM 905 O O . ARG A 1 120 ? 8.187 1.010 21.141 1.00 14.73 142 ARG A O 1
ATOM 913 N N . SER A 1 121 ? 9.778 1.535 19.627 1.00 13.63 143 SER A N 1
ATOM 914 C CA . SER A 1 121 ? 10.843 0.852 20.346 1.00 12.81 143 SER A CA 1
ATOM 915 C C . SER A 1 121 ? 11.097 1.513 21.695 1.00 13.11 143 SER A C 1
ATOM 916 O O . SER A 1 121 ? 11.319 0.811 22.696 1.00 12.97 143 SER A O 1
ATOM 919 N N . ARG A 1 122 ? 11.069 2.831 21.751 1.00 11.83 144 ARG A N 1
ATOM 920 C CA . ARG A 1 122 ? 11.289 3.538 23.006 1.00 12.07 144 ARG A CA 1
ATOM 921 C C . ARG A 1 122 ? 10.192 3.223 24.004 1.00 12.77 144 ARG A C 1
ATOM 922 O O . ARG A 1 122 ? 10.489 2.963 25.180 1.00 12.33 144 ARG A O 1
ATOM 930 N N . PHE A 1 123 ? 8.934 3.222 23.607 1.00 12.52 145 PHE A N 1
ATOM 931 C CA . PHE A 1 123 ? 7.841 3.002 24.535 1.00 12.50 145 PHE A CA 1
ATOM 932 C C . PHE A 1 123 ? 7.902 1.578 25.069 1.00 13.68 145 PHE A C 1
ATOM 933 O O . PHE A 1 123 ? 7.582 1.318 26.234 1.00 12.52 145 PHE A O 1
ATOM 941 N N . LYS A 1 124 ? 8.300 0.638 24.222 1.00 11.14 146 LYS A N 1
ATOM 942 C CA . LYS A 1 124 ? 8.477 -0.726 24.673 1.00 12.37 146 LYS A CA 1
ATOM 943 C C . LYS A 1 124 ? 9.579 -0.742 25.721 1.00 11.67 146 LYS A C 1
ATOM 944 O O . LYS A 1 124 ? 9.431 -1.401 26.766 1.00 11.47 146 LYS A O 1
ATOM 950 N N . ALA A 1 125 ? 10.715 -0.105 25.445 1.00 11.57 147 ALA A N 1
ATOM 951 C CA . ALA A 1 125 ? 11.840 -0.078 26.401 1.00 12.13 147 ALA A CA 1
ATOM 952 C C . ALA A 1 125 ? 11.425 0.544 27.724 1.00 11.27 147 ALA A C 1
ATOM 953 O O . ALA A 1 125 ? 11.774 0.015 28.810 1.00 10.46 147 ALA A O 1
ATOM 955 N N . GLU A 1 126 ? 10.673 1.634 27.684 1.00 10.63 148 GLU A N 1
ATOM 956 C CA . GLU A 1 126 ? 10.190 2.248 28.890 1.00 10.83 148 GLU A CA 1
ATOM 957 C C . GLU A 1 126 ? 9.236 1.371 29.668 1.00 10.83 148 GLU A C 1
ATOM 958 O O . GLU A 1 126 ? 9.305 1.294 30.914 1.00 10.69 148 GLU A O 1
ATOM 964 N N . ALA A 1 127 ? 8.376 0.641 28.972 1.00 10.93 149 ALA A N 1
ATOM 965 C CA . ALA A 1 127 ? 7.456 -0.256 29.626 1.00 11.31 149 ALA A CA 1
ATOM 966 C C . ALA A 1 127 ? 8.211 -1.417 30.279 1.00 10.04 149 ALA A C 1
ATOM 967 O O . ALA A 1 127 ? 7.855 -1.824 31.400 1.00 11.38 149 ALA A O 1
ATOM 969 N N . ILE A 1 128 ? 9.216 -1.962 29.604 1.00 10.99 150 ILE A N 1
ATOM 970 C CA . ILE A 1 128 ? 10.033 -3.015 30.215 1.00 10.54 150 ILE A CA 1
ATOM 971 C C . ILE A 1 128 ? 10.751 -2.468 31.441 1.00 10.88 150 ILE A C 1
ATOM 972 O O . ILE A 1 128 ? 10.801 -3.141 32.487 1.00 11.07 150 ILE A O 1
ATOM 977 N N . PHE A 1 129 ? 11.300 -1.266 31.358 1.00 10.08 151 PHE A N 1
ATOM 978 C CA . PHE A 1 129 ? 11.925 -0.652 32.507 1.00 10.08 151 PHE A CA 1
ATOM 979 C C . PHE A 1 129 ? 10.953 -0.512 33.675 1.00 10.26 151 PHE A C 1
ATOM 980 O O . PHE A 1 129 ? 11.270 -0.892 34.824 1.00 10.16 151 PHE A O 1
ATOM 996 N N . ARG A 1 131 ? 8.117 -2.022 34.253 1.00 10.96 153 ARG A N 1
ATOM 997 C CA . ARG A 1 131 ? 7.717 -3.321 34.787 1.00 11.58 153 ARG A CA 1
ATOM 998 C C . ARG A 1 131 ? 8.767 -3.878 35.720 1.00 9.07 153 ARG A C 1
ATOM 999 O O . ARG A 1 131 ? 8.441 -4.370 36.810 1.00 9.45 153 ARG A O 1
ATOM 1007 N N . SER A 1 132 ? 10.023 -3.825 35.280 1.00 10.01 154 SER A N 1
ATOM 1008 C CA . SER A 1 132 ? 11.152 -4.271 36.091 1.00 9.63 154 SER A CA 1
ATOM 1009 C C . SER A 1 132 ? 11.297 -3.471 37.364 1.00 9.08 154 SER A C 1
ATOM 1010 O O . SER A 1 132 ? 11.567 -4.051 38.440 1.00 9.17 154 SER A O 1
ATOM 1013 N N . LEU A 1 133 ? 11.123 -2.160 37.277 1.00 9.04 155 LEU A N 1
ATOM 1014 C CA . LEU A 1 133 ? 11.208 -1.321 38.462 1.00 8.76 155 LEU A CA 1
ATOM 1015 C C . LEU A 1 133 ? 10.129 -1.661 39.472 1.00 10.14 155 LEU A C 1
ATOM 1016 O O . LEU A 1 133 ? 10.359 -1.725 40.667 1.00 9.48 155 LEU A O 1
ATOM 1021 N N . SER A 1 134 ? 8.919 -1.922 38.971 1.00 9.75 156 SER A N 1
ATOM 1022 C CA . SER A 1 134 ? 7.792 -2.285 39.834 1.00 9.17 156 SER A CA 1
ATOM 1023 C C . SER A 1 134 ? 8.063 -3.624 40.496 1.00 8.89 156 SER A C 1
ATOM 1024 O O . SER A 1 134 ? 7.852 -3.748 41.718 1.00 9.39 156 SER A O 1
ATOM 1027 N N . TYR A 1 135 ? 8.485 -4.634 39.720 1.00 8.73 157 TYR A N 1
ATOM 1028 C CA . TYR A 1 135 ? 8.820 -5.919 40.310 1.00 7.74 157 TYR A CA 1
ATOM 1029 C C . TYR A 1 135 ? 9.927 -5.759 41.346 1.00 9.59 157 TYR A C 1
ATOM 1030 O O . TYR A 1 135 ? 9.873 -6.354 42.434 1.00 8.73 157 TYR A O 1
ATOM 1039 N N . PHE A 1 136 ? 10.958 -4.985 41.040 1.00 8.08 158 PHE A N 1
ATOM 1040 C CA . PHE A 1 136 ? 12.028 -4.753 42.007 1.00 9.30 158 PHE A CA 1
ATOM 1041 C C . PHE A 1 136 ? 11.499 -4.135 43.272 1.00 8.48 158 PHE A C 1
ATOM 1042 O O . PHE A 1 136 ? 11.846 -4.599 44.366 1.00 8.88 158 PHE A O 1
ATOM 1050 N N . PHE A 1 137 ? 10.657 -3.119 43.166 1.00 8.22 159 PHE A N 1
ATOM 1051 C CA . PHE A 1 137 ? 10.133 -2.474 44.364 1.00 8.62 159 PHE A CA 1
ATOM 1052 C C . PHE A 1 137 ? 9.308 -3.426 45.209 1.00 8.68 159 PHE A C 1
ATOM 1053 O O . PHE A 1 137 ? 9.359 -3.387 46.466 1.00 9.29 159 PHE A O 1
ATOM 1061 N N . ILE A 1 138 ? 8.510 -4.294 44.595 1.00 9.02 160 ILE A N 1
ATOM 1062 C CA . ILE A 1 138 ? 7.713 -5.207 45.398 1.00 9.98 160 ILE A CA 1
ATOM 1063 C C . ILE A 1 138 ? 8.527 -6.381 45.950 1.00 8.27 160 ILE A C 1
ATOM 1064 O O . ILE A 1 138 ? 8.214 -6.898 47.019 1.00 9.48 160 ILE A O 1
ATOM 1069 N N . VAL A 1 139 ? 9.571 -6.810 45.254 1.00 8.43 161 VAL A N 1
ATOM 1070 C CA . VAL A 1 139 ? 10.472 -7.813 45.839 1.00 8.66 161 VAL A CA 1
ATOM 1071 C C . VAL A 1 139 ? 11.133 -7.228 47.077 1.00 9.06 161 VAL A C 1
ATOM 1072 O O . VAL A 1 139 ? 11.227 -7.890 48.144 1.00 9.25 161 VAL A O 1
ATOM 1076 N N . ARG A 1 140 ? 11.645 -6.009 46.991 1.00 8.21 162 ARG A N 1
ATOM 1077 C CA . ARG A 1 140 ? 12.300 -5.415 48.143 1.00 8.75 162 ARG A CA 1
ATOM 1078 C C . ARG A 1 140 ? 11.365 -5.315 49.330 1.00 9.78 162 ARG A C 1
ATOM 1079 O O . ARG A 1 140 ? 11.817 -5.409 50.496 1.00 9.88 162 ARG A O 1
ATOM 1087 N N . ALA A 1 141 ? 10.086 -5.045 49.106 1.00 9.38 163 ALA A N 1
ATOM 1088 C CA . ALA A 1 141 ? 9.140 -4.912 50.192 1.00 9.58 163 ALA A CA 1
ATOM 1089 C C . ALA A 1 141 ? 8.588 -6.223 50.686 1.00 8.96 163 ALA A C 1
ATOM 1090 O O . ALA A 1 141 ? 8.397 -6.411 51.892 1.00 10.85 163 ALA A O 1
ATOM 1092 N N . PHE A 1 142 ? 8.328 -7.159 49.782 1.00 8.63 164 PHE A N 1
ATOM 1093 C CA . PHE A 1 142 ? 7.532 -8.324 50.122 1.00 9.87 164 PHE A CA 1
ATOM 1094 C C . PHE A 1 142 ? 8.259 -9.649 50.010 1.00 10.08 164 PHE A C 1
ATOM 1095 O O . PHE A 1 142 ? 7.726 -10.674 50.484 1.00 10.65 164 PHE A O 1
ATOM 1103 N N . GLY A 1 143 ? 9.422 -9.678 49.366 1.00 9.65 165 GLY A N 1
ATOM 1104 C CA . GLY A 1 143 ? 10.074 -10.980 49.152 1.00 10.65 165 GLY A CA 1
ATOM 1105 C C . GLY A 1 143 ? 9.608 -11.623 47.868 1.00 9.99 165 GLY A C 1
ATOM 1106 O O . GLY A 1 143 ? 9.520 -10.986 46.820 1.00 9.77 165 GLY A O 1
ATOM 1107 N N . ASP A 1 144 ? 9.275 -12.907 47.949 1.00 10.05 166 ASP A N 1
ATOM 1108 C CA . ASP A 1 144 ? 8.684 -13.602 46.827 1.00 10.78 166 ASP A CA 1
ATOM 1109 C C . ASP A 1 144 ? 7.385 -12.906 46.380 1.00 10.09 166 ASP A C 1
ATOM 1110 O O . ASP A 1 144 ? 6.591 -12.470 47.206 1.00 11.48 166 ASP A O 1
ATOM 1115 N N . VAL A 1 145 ? 7.170 -12.799 45.065 1.00 10.62 167 VAL A N 1
ATOM 1116 C CA . VAL A 1 145 ? 5.984 -12.165 44.525 1.00 10.41 167 VAL A CA 1
ATOM 1117 C C . VAL A 1 145 ? 5.482 -12.927 43.306 1.00 13.21 167 VAL A C 1
ATOM 1118 O O . VAL A 1 145 ? 6.272 -13.511 42.589 1.00 11.94 167 VAL A O 1
ATOM 1122 N N . PRO A 1 146 ? 4.159 -12.872 43.045 1.00 12.66 168 PRO A N 1
ATOM 1123 C CA . PRO A 1 146 ? 3.696 -13.522 41.820 1.00 13.45 168 PRO A CA 1
ATOM 1124 C C . PRO A 1 146 ? 4.312 -12.908 40.571 1.00 15.61 168 PRO A C 1
ATOM 1125 O O . PRO A 1 146 ? 4.435 -11.672 40.492 1.00 15.85 168 PRO A O 1
ATOM 1129 N N . TYR A 1 147 ? 4.791 -13.721 39.647 1.00 15.07 169 TYR A N 1
ATOM 1130 C CA . TYR A 1 147 ? 5.547 -13.236 38.492 1.00 14.18 169 TYR A CA 1
ATOM 1131 C C . TYR A 1 147 ? 4.820 -13.623 37.250 1.00 15.70 169 TYR A C 1
ATOM 1132 O O . TYR A 1 147 ? 4.570 -14.819 36.979 1.00 17.26 169 TYR A O 1
ATOM 1141 N N . TYR A 1 148 ? 4.458 -12.614 36.513 1.00 15.21 170 TYR A N 1
ATOM 1142 C CA . TYR A 1 148 ? 3.908 -12.845 35.180 1.00 18.64 170 TYR A CA 1
ATOM 1143 C C . TYR A 1 148 ? 4.157 -11.698 34.238 1.00 17.42 170 TYR A C 1
ATOM 1144 O O . TYR A 1 148 ? 4.255 -10.508 34.617 1.00 14.23 170 TYR A O 1
ATOM 1153 N N . THR A 1 149 ? 4.282 -12.074 32.982 1.00 17.14 171 THR A N 1
ATOM 1154 C CA . THR A 1 149 ? 4.464 -11.139 31.944 1.00 16.08 171 THR A CA 1
ATOM 1155 C C . THR A 1 149 ? 3.352 -11.279 30.867 1.00 17.26 171 THR A C 1
ATOM 1156 O O . THR A 1 149 ? 3.349 -10.490 29.941 1.00 17.92 171 THR A O 1
ATOM 1160 N N . ASN A 1 150 ? 2.394 -12.194 31.055 1.00 18.70 172 ASN A N 1
ATOM 1161 C CA . ASN A 1 150 ? 1.245 -12.342 30.112 1.00 18.60 172 ASN A CA 1
ATOM 1162 C C . ASN A 1 150 ? 0.193 -11.283 30.309 1.00 19.57 172 ASN A C 1
ATOM 1163 O O . ASN A 1 150 ? -0.377 -11.173 31.395 1.00 24.93 172 ASN A O 1
ATOM 1168 N N . ALA A 1 151 ? -0.110 -10.542 29.255 1.00 16.36 173 ALA A N 1
ATOM 1169 C CA . ALA A 1 151 ? -1.147 -9.506 29.266 1.00 18.04 173 ALA A CA 1
ATOM 1170 C C . ALA A 1 151 ? -2.525 -10.111 29.554 1.00 21.37 173 ALA A C 1
ATOM 1171 O O . ALA A 1 151 ? -2.763 -11.263 29.152 1.00 24.40 173 ALA A O 1
ATOM 1173 N N . PRO A 1 156 ? -4.899 -16.919 38.932 1.00 30.73 178 PRO A N 1
ATOM 1174 C CA . PRO A 1 156 ? -4.240 -17.134 40.223 1.00 31.89 178 PRO A CA 1
ATOM 1175 C C . PRO A 1 156 ? -2.867 -17.816 40.084 1.00 30.48 178 PRO A C 1
ATOM 1176 O O . PRO A 1 156 ? -2.790 -18.955 39.633 1.00 32.64 178 PRO A O 1
ATOM 1178 N N . LEU A 1 157 ? -1.800 -17.117 40.461 1.00 26.92 179 LEU A N 1
ATOM 1179 C CA . LEU A 1 157 ? -0.437 -17.641 40.378 1.00 23.74 179 LEU A CA 1
ATOM 1180 C C . LEU A 1 157 ? 0.207 -17.588 41.752 1.00 18.75 179 LEU A C 1
ATOM 1181 O O . LEU A 1 157 ? -0.020 -16.644 42.494 1.00 18.53 179 LEU A O 1
ATOM 1183 N N . PRO A 1 158 ? 1.054 -18.570 42.087 1.00 16.54 180 PRO A N 1
ATOM 1184 C CA . PRO A 1 158 ? 1.699 -18.494 43.386 1.00 15.50 180 PRO A CA 1
ATOM 1185 C C . PRO A 1 158 ? 2.811 -17.439 43.422 1.00 14.15 180 PRO A C 1
ATOM 1186 O O . PRO A 1 158 ? 3.223 -16.926 42.398 1.00 16.15 180 PRO A O 1
ATOM 1190 N N . ARG A 1 159 ? 3.281 -17.134 44.606 1.00 13.60 181 ARG A N 1
ATOM 1191 C CA . ARG A 1 159 ? 4.453 -16.260 44.736 1.00 13.04 181 ARG A CA 1
ATOM 1192 C C . ARG A 1 159 ? 5.631 -16.988 44.137 1.00 13.76 181 ARG A C 1
ATOM 1193 O O . ARG 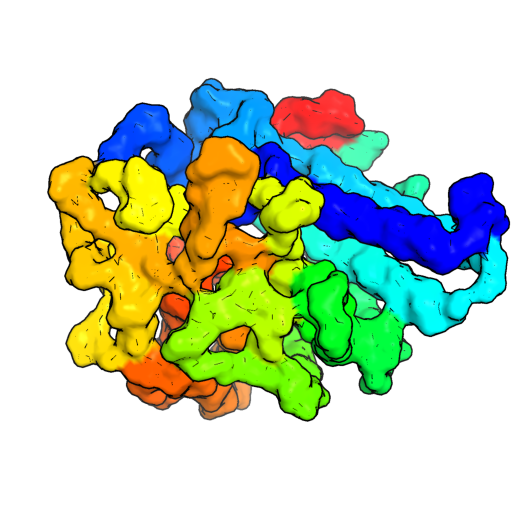A 1 159 ? 5.845 -18.172 44.421 1.00 16.34 181 ARG A O 1
ATOM 1201 N N . THR A 1 160 ? 6.366 -16.302 43.282 1.00 12.20 182 THR A N 1
ATOM 1202 C CA . THR A 1 160 ? 7.599 -16.822 42.684 1.00 11.96 182 THR A CA 1
ATOM 1203 C C . THR A 1 160 ? 8.824 -16.418 43.500 1.00 11.33 182 THR A C 1
ATOM 1204 O O . THR A 1 160 ? 8.899 -15.309 44.035 1.00 10.90 182 THR A O 1
ATOM 1208 N N . ASN A 1 161 ? 9.752 -17.342 43.658 1.00 11.49 183 ASN A N 1
ATOM 1209 C CA . ASN A 1 161 ? 11.034 -17.108 44.300 1.00 11.54 183 ASN A CA 1
ATOM 1210 C C . ASN A 1 161 ? 11.608 -15.773 43.863 1.00 9.82 183 ASN A C 1
ATOM 1211 O O . ASN A 1 161 ? 11.799 -15.524 42.687 1.00 10.62 183 ASN A O 1
ATOM 1224 N N . VAL A 1 163 ? 14.555 -14.614 43.962 1.00 10.32 185 VAL A N 1
ATOM 1225 C CA . VAL A 1 163 ? 15.773 -14.696 43.151 1.00 10.15 185 VAL A CA 1
ATOM 1226 C C . VAL A 1 163 ? 15.447 -14.845 41.678 1.00 10.90 185 VAL A C 1
ATOM 1227 O O . VAL A 1 163 ? 16.035 -14.204 40.850 1.00 10.34 185 VAL A O 1
ATOM 1231 N N . ILE A 1 164 ? 14.438 -15.656 41.365 1.00 11.59 186 ILE A N 1
ATOM 1232 C CA . ILE A 1 164 ? 13.997 -15.807 39.985 1.00 10.57 186 ILE A CA 1
ATOM 1233 C C . ILE A 1 164 ? 13.437 -14.525 39.421 1.00 10.02 186 ILE A C 1
ATOM 1234 O O . ILE A 1 164 ? 13.735 -14.143 38.285 1.00 10.80 186 ILE A O 1
ATOM 1239 N N . VAL A 1 165 ? 12.607 -13.835 40.219 1.00 10.41 187 VAL A N 1
ATOM 1240 C CA . VAL A 1 165 ? 12.038 -12.568 39.768 1.00 10.02 187 VAL A CA 1
ATOM 1241 C C . VAL A 1 165 ? 13.171 -11.601 39.427 1.00 10.31 187 VAL A C 1
ATOM 1242 O O . VAL A 1 165 ? 13.179 -10.990 38.379 1.00 9.98 187 VAL A O 1
ATOM 1246 N N . LEU A 1 166 ? 14.115 -11.451 40.342 1.00 9.87 188 LEU A N 1
ATOM 1247 C CA . LEU A 1 166 ? 15.212 -10.497 40.127 1.00 10.46 188 LEU A CA 1
ATOM 1248 C C . LEU A 1 166 ? 16.050 -10.866 38.907 1.00 8.74 188 LEU A C 1
ATOM 1249 O O . LEU A 1 166 ? 16.387 -10.015 38.084 1.00 9.98 188 LEU A O 1
ATOM 1254 N N . GLN A 1 167 ? 16.386 -12.149 38.749 1.00 9.82 189 GLN A N 1
ATOM 1255 C CA . GLN A 1 167 ? 17.182 -12.594 37.605 1.00 9.71 189 GLN A CA 1
ATOM 1256 C C . GLN A 1 167 ? 16.432 -12.380 36.316 1.00 10.31 189 GLN A C 1
ATOM 1257 O O . GLN A 1 167 ? 17.002 -11.959 35.334 1.00 10.76 189 GLN A O 1
ATOM 1263 N N . ASN A 1 168 ? 15.127 -12.637 36.316 1.00 10.09 190 ASN A N 1
ATOM 1264 C CA . ASN A 1 168 ? 14.379 -12.458 35.089 1.00 11.58 190 ASN A CA 1
ATOM 1265 C C . ASN A 1 168 ? 14.315 -10.981 34.728 1.00 10.71 190 ASN A C 1
ATOM 1266 O O . ASN A 1 168 ? 14.398 -10.620 33.564 1.00 10.24 190 ASN A O 1
ATOM 1278 N N . LEU A 1 170 ? 16.591 -8.723 35.399 1.00 11.03 192 LEU A N 1
ATOM 1279 C CA . LEU A 1 170 ? 17.906 -8.414 34.797 1.00 11.78 192 LEU A CA 1
ATOM 1280 C C . LEU A 1 170 ? 17.966 -8.831 33.340 1.00 14.68 192 LEU A C 1
ATOM 1281 O O . LEU A 1 170 ? 18.491 -8.101 32.481 1.00 15.16 192 LEU A O 1
ATOM 1286 N N . ALA A 1 171 ? 17.457 -10.017 33.064 1.00 12.31 193 ALA A N 1
ATOM 1287 C CA . ALA A 1 171 ? 17.440 -10.524 31.714 1.00 13.33 193 ALA A CA 1
ATOM 1288 C C . ALA A 1 171 ? 16.604 -9.649 30.795 1.00 14.68 193 ALA A C 1
ATOM 1289 O O . ALA A 1 171 ? 16.926 -9.532 29.613 1.00 16.85 193 ALA A O 1
ATOM 1291 N N . ASP A 1 172 ? 15.498 -9.094 31.293 1.00 10.92 194 ASP A N 1
ATOM 1292 C CA . ASP A 1 172 ? 14.659 -8.222 30.467 1.00 12.74 194 ASP A CA 1
ATOM 1293 C C . ASP A 1 172 ? 15.345 -6.883 30.198 1.00 12.55 194 ASP A C 1
ATOM 1294 O O . ASP A 1 172 ? 15.139 -6.251 29.156 1.00 12.40 194 ASP A O 1
ATOM 1299 N N . LEU A 1 173 ? 16.103 -6.399 31.173 1.00 10.84 195 LEU A N 1
ATOM 1300 C CA . LEU A 1 173 ? 16.764 -5.100 31.076 1.00 10.57 195 LEU A CA 1
ATOM 1301 C C . LEU A 1 173 ? 18.055 -5.073 30.249 1.00 11.93 195 LEU A C 1
ATOM 1302 O O . LEU A 1 173 ? 18.328 -4.120 29.526 1.00 11.47 195 LEU A O 1
ATOM 1307 N N . GLN A 1 174 ? 18.861 -6.140 30.334 1.00 12.31 196 GLN A N 1
ATOM 1308 C CA . GLN A 1 174 ? 20.125 -6.196 29.609 1.00 13.42 196 GLN A CA 1
ATOM 1309 C C . GLN A 1 174 ? 20.028 -5.822 28.115 1.00 13.25 196 GLN A C 1
ATOM 1310 O O . GLN A 1 174 ? 20.841 -5.036 27.638 1.00 13.62 196 GLN A O 1
ATOM 1316 N N . PRO A 1 175 ? 19.054 -6.386 27.375 1.00 13.23 197 PRO A N 1
ATOM 1317 C CA . PRO A 1 175 ? 18.935 -6.029 25.956 1.00 14.68 197 PRO A CA 1
ATOM 1318 C C . PRO A 1 175 ? 18.688 -4.550 25.700 1.00 15.71 197 PRO A C 1
ATOM 1319 O O . PRO A 1 175 ? 19.054 -4.040 24.655 1.00 15.75 197 PRO A O 1
ATOM 1323 N N . LEU A 1 176 ? 18.093 -3.852 26.652 1.00 13.10 198 LEU A N 1
ATOM 1324 C CA . LEU A 1 176 ? 17.885 -2.423 26.479 1.00 12.55 198 LEU A CA 1
ATOM 1325 C C . LEU A 1 176 ? 19.210 -1.686 26.346 1.00 15.16 198 LEU A C 1
ATOM 1326 O O . LEU A 1 176 ? 19.283 -0.638 25.703 1.00 15.82 198 LEU A O 1
ATOM 1331 N N . LEU A 1 177 ? 20.259 -2.203 26.968 1.00 12.83 199 LEU A N 1
ATOM 1332 C CA . LEU A 1 177 ? 21.579 -1.649 26.820 1.00 14.44 199 LEU A CA 1
ATOM 1333 C C . LEU A 1 177 ? 22.221 -2.228 25.552 1.00 16.03 199 LEU A C 1
ATOM 1334 O O . LEU A 1 177 ? 22.687 -1.478 24.687 1.00 17.32 199 LEU A O 1
ATOM 1339 N N . ASP A 1 178 ? 22.220 -3.557 25.418 1.00 16.27 200 ASP A N 1
ATOM 1340 C CA . ASP A 1 178 ? 23.034 -4.232 24.411 1.00 18.93 200 ASP A CA 1
ATOM 1341 C C . ASP A 1 178 ? 22.517 -4.002 23.002 1.00 18.44 200 ASP A C 1
ATOM 1342 O O . ASP A 1 178 ? 23.320 -3.870 22.073 1.00 20.92 200 ASP A O 1
ATOM 1347 N N . ASP A 1 179 ? 21.200 -3.946 22.844 1.00 17.09 201 ASP A N 1
ATOM 1348 C CA . ASP A 1 179 ? 20.575 -3.779 21.509 1.00 18.00 201 ASP A CA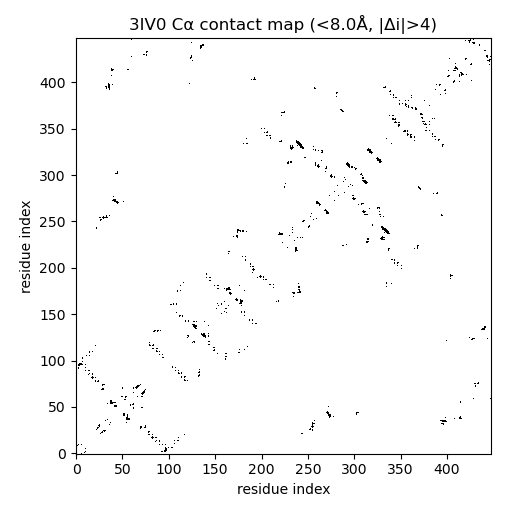 1
ATOM 1349 C C . ASP A 1 179 ? 20.617 -2.323 21.068 1.00 21.18 201 ASP A C 1
ATOM 1350 O O . ASP A 1 179 ? 20.167 -2.001 19.966 1.00 22.24 201 ASP A O 1
ATOM 1355 N N . ASP A 1 180 ? 21.094 -1.432 21.934 1.00 18.35 202 ASP A N 1
ATOM 1356 C CA . ASP A 1 180 ? 20.970 0.012 21.682 1.00 18.74 202 ASP A CA 1
ATOM 1357 C C . ASP A 1 180 ? 22.298 0.653 21.987 1.00 19.50 202 ASP A C 1
ATOM 1358 O O . ASP A 1 180 ? 22.412 1.543 22.828 1.00 17.72 202 ASP A O 1
ATOM 1363 N N . PRO A 1 181 ? 23.353 0.190 21.321 1.00 21.48 203 PRO A N 1
ATOM 1364 C CA . PRO A 1 181 ? 24.683 0.679 21.630 1.00 23.51 203 PRO A CA 1
ATOM 1365 C C . PRO A 1 181 ? 24.866 2.182 21.437 1.00 24.28 203 PRO A C 1
ATOM 1366 O O . PRO A 1 181 ? 25.695 2.784 22.100 1.00 26.95 203 PRO A O 1
ATOM 1370 N N . GLY A 1 182 ? 24.065 2.780 20.568 1.00 23.41 204 GLY A N 1
ATOM 1371 C CA . GLY A 1 182 ? 24.124 4.222 20.316 1.00 21.95 204 GLY A CA 1
ATOM 1372 C C . GLY A 1 182 ? 23.286 5.103 21.235 1.00 18.68 204 GLY A C 1
ATOM 1373 O O . GLY A 1 182 ? 23.254 6.314 21.059 1.00 19.64 204 GLY A O 1
ATOM 1374 N N . ALA A 1 183 ? 22.586 4.497 22.195 1.00 17.32 205 ALA A N 1
ATOM 1375 C CA . ALA A 1 183 ? 21.687 5.227 23.087 1.00 16.05 205 ALA A CA 1
ATOM 1376 C C . ALA A 1 183 ? 20.733 6.095 22.297 1.00 15.13 205 ALA A C 1
ATOM 1377 O O . ALA A 1 183 ? 20.566 7.278 22.559 1.00 16.56 205 ALA A O 1
ATOM 1379 N N . GLU A 1 184 ? 20.114 5.470 21.312 1.00 16.93 206 GLU A N 1
ATOM 1380 C CA . GLU A 1 184 ? 19.099 6.124 20.485 1.00 17.62 206 GLU A CA 1
ATOM 1381 C C . GLU A 1 184 ? 17.674 5.837 20.932 1.00 16.01 206 GLU A C 1
ATOM 1382 O O . GLU A 1 184 ? 16.825 6.721 20.972 1.00 17.42 206 GLU A O 1
ATOM 1388 N N . VAL A 1 185 ? 17.402 4.565 21.213 1.00 15.46 207 VAL A N 1
ATOM 1389 C CA . VAL A 1 185 ? 16.096 4.163 21.689 1.00 14.25 207 VAL A CA 1
ATOM 1390 C C . VAL A 1 185 ? 15.836 4.709 23.105 1.00 14.37 207 VAL A C 1
ATOM 1391 O O . VAL A 1 185 ? 14.786 5.299 23.355 1.00 14.41 207 VAL A O 1
ATOM 1395 N N . LEU A 1 186 ? 16.788 4.525 24.013 1.00 13.52 208 LEU A N 1
ATOM 1396 C CA . LEU A 1 186 ? 16.789 5.248 25.305 1.00 12.83 208 LEU A CA 1
ATOM 1397 C C . LEU A 1 186 ? 18.038 6.094 25.346 1.00 13.78 208 LEU A C 1
ATOM 1398 O O . LEU A 1 186 ? 19.133 5.587 25.443 1.00 13.66 208 LEU A O 1
ATOM 1403 N N A PRO A 1 187 ? 17.875 7.414 25.294 0.60 12.29 209 PRO A N 1
ATOM 1404 N N B PRO A 1 187 ? 17.882 7.403 25.162 0.40 12.93 209 PRO A N 1
ATOM 1405 C CA A PRO A 1 187 ? 19.073 8.216 25.286 0.60 13.04 209 PRO A CA 1
ATOM 1406 C CA B PRO A 1 187 ? 18.979 8.357 25.297 0.40 13.55 209 PRO A CA 1
ATOM 1407 C C A PRO A 1 187 ? 19.671 8.270 26.676 0.60 12.73 209 PRO A C 1
ATOM 1408 C C B PRO A 1 187 ? 19.622 8.360 26.688 0.40 12.98 209 PRO A C 1
ATOM 1409 O O A PRO A 1 187 ? 19.031 7.826 27.652 0.60 11.49 209 PRO A O 1
ATOM 1410 O O B PRO A 1 187 ? 18.980 7.957 27.673 0.40 11.84 209 PRO A O 1
ATOM 1417 N N . TRP A 1 188 ? 20.865 8.814 26.779 1.00 11.81 210 TRP A N 1
ATOM 1418 C CA . TRP A 1 188 ? 21.454 9.072 28.089 1.00 12.25 210 TRP A CA 1
ATOM 1419 C C . TRP A 1 188 ? 20.626 10.081 28.867 1.00 13.25 210 TRP A C 1
ATOM 1420 O O . TRP A 1 188 ? 20.461 9.967 30.067 1.00 13.27 210 TRP A O 1
ATOM 1431 N N A SER A 1 189 ? 20.091 11.072 28.171 0.50 13.40 211 SER A N 1
ATOM 1432 N N B SER A 1 189 ? 20.156 11.112 28.165 0.50 13.04 211 SER A N 1
ATOM 1433 C CA A SER A 1 189 ? 19.260 12.041 28.828 0.50 14.23 211 SER A CA 1
ATOM 1434 C CA B SER A 1 189 ? 19.456 12.228 28.775 0.50 13.36 211 SER A CA 1
ATOM 1435 C C A SER A 1 189 ? 18.473 12.858 27.819 0.50 12.76 211 SER A C 1
ATOM 1436 C C B SER A 1 189 ? 18.400 12.733 27.773 0.50 12.07 211 SER A C 1
ATOM 1437 O O A SER A 1 189 ? 18.876 13.047 26.683 0.50 14.41 211 SER A O 1
ATOM 1438 O O B SER A 1 189 ? 18.496 12.474 26.566 0.50 13.63 211 SER A O 1
ATOM 1443 N N . TYR A 1 190 ? 17.365 13.384 28.301 1.00 12.15 212 TYR A N 1
ATOM 1444 C CA . TYR A 1 190 ? 16.414 14.100 27.475 1.00 12.63 212 TYR A CA 1
ATOM 1445 C C . TYR A 1 190 ? 16.570 15.593 27.699 1.00 14.39 212 TYR A C 1
ATOM 1446 O O . TYR A 1 190 ? 16.840 16.046 28.801 1.00 14.38 212 TYR A O 1
ATOM 1455 N N A SER A 1 191 ? 16.398 16.377 26.644 0.50 14.30 213 SER A N 1
ATOM 1456 N N B SER A 1 191 ? 16.387 16.348 26.616 0.50 13.55 213 SER A N 1
ATOM 1457 C CA A SER A 1 191 ? 16.518 17.823 26.794 0.50 14.99 213 SER A CA 1
ATOM 1458 C CA B SER A 1 191 ? 16.483 17.807 26.649 0.50 14.16 213 SER A CA 1
ATOM 1459 C C A SER A 1 191 ? 15.176 18.474 27.108 0.50 14.17 213 SER A C 1
ATOM 1460 C C B SER A 1 191 ? 15.180 18.419 27.162 0.50 13.24 213 SER A C 1
ATOM 1461 O O A SER A 1 191 ? 15.165 19.602 27.570 0.50 14.61 213 SER A O 1
ATOM 1462 O O B SER A 1 191 ? 15.192 19.421 27.862 0.50 13.43 213 SER A O 1
ATOM 1467 N N . SER A 1 192 ? 14.069 17.795 26.822 1.00 12.21 214 SER A N 1
ATOM 1468 C CA . SER A 1 192 ? 12.752 18.316 27.191 1.00 13.27 214 SER A CA 1
ATOM 1469 C C . SER A 1 192 ? 12.485 18.249 28.683 1.00 13.55 214 SER A C 1
ATOM 1470 O O . SER A 1 192 ? 12.635 17.195 29.305 1.00 12.99 214 SER A O 1
ATOM 1473 N N . TYR A 1 193 ? 12.049 19.343 29.274 1.00 11.96 215 TYR A N 1
ATOM 1474 C CA . TYR A 1 193 ? 11.637 19.311 30.671 1.00 15.01 215 TYR A CA 1
ATOM 1475 C C . TYR A 1 193 ? 10.486 18.342 30.922 1.00 14.37 215 TYR A C 1
ATOM 1476 O O . TYR A 1 193 ? 10.316 17.873 32.055 1.00 16.03 215 TYR A O 1
ATOM 1485 N N A SER A 1 194 ? 9.734 17.976 29.902 0.50 15.68 216 SER A N 1
ATOM 1486 N N B SER A 1 194 ? 9.733 17.985 29.893 0.50 15.47 216 SER A N 1
ATOM 1487 C CA A SER A 1 194 ? 8.631 17.058 30.099 0.50 17.13 216 SER A CA 1
ATOM 1488 C CA B SER A 1 194 ? 8.625 17.060 30.060 0.50 16.60 216 SER A CA 1
ATOM 1489 C C A SER A 1 194 ? 9.126 15.613 30.217 0.50 15.89 216 SER A C 1
ATOM 1490 C C B SER A 1 194 ? 9.133 15.627 30.241 0.50 15.54 216 SER A C 1
ATOM 1491 O O A SER A 1 194 ? 8.364 14.723 30.586 0.50 16.54 216 SER A O 1
ATOM 1492 O O B SER A 1 194 ? 8.383 14.761 30.678 0.50 16.41 216 SER A O 1
ATOM 1497 N N . SER A 1 195 ? 10.394 15.377 29.896 1.00 13.30 217 SER A N 1
ATOM 1498 C CA . SER A 1 195 ? 10.968 14.022 29.990 1.00 14.35 217 SER A CA 1
ATOM 1499 C C . SER A 1 195 ? 12.179 13.897 30.885 1.00 12.06 217 SER A C 1
ATOM 1500 O O . SER A 1 195 ? 12.443 12.808 31.385 1.00 11.99 217 SER A O 1
ATOM 1503 N N . LYS A 1 196 ? 12.914 14.975 31.131 1.00 12.46 218 LYS A N 1
ATOM 1504 C CA . LYS A 1 196 ? 14.192 14.877 31.779 1.00 13.59 218 LYS A CA 1
ATOM 150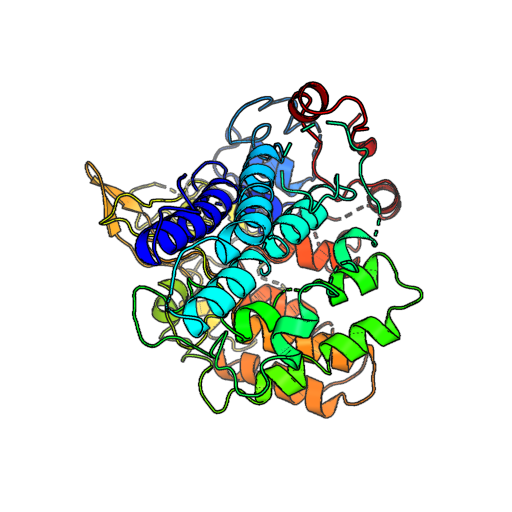5 C C . LYS A 1 196 ? 14.041 14.386 33.224 1.00 12.78 218 LYS A C 1
ATOM 1506 O O . LYS A 1 196 ? 13.404 15.036 34.047 1.00 13.01 218 LYS A O 1
ATOM 1512 N N . GLY A 1 197 ? 14.660 13.234 33.495 1.00 10.39 219 GLY A N 1
ATOM 1513 C CA . GLY A 1 197 ? 14.631 12.594 34.830 1.00 11.23 219 GLY A CA 1
ATOM 1514 C C . GLY A 1 197 ? 13.438 11.699 35.094 1.00 11.57 219 GLY A C 1
ATOM 1515 O O . GLY A 1 197 ? 13.547 10.711 35.803 1.00 11.98 219 GLY A O 1
ATOM 1516 N N . ILE A 1 198 ? 12.310 12.000 34.466 1.00 11.31 220 ILE A N 1
ATOM 1517 C CA . ILE A 1 198 ? 11.037 11.400 34.744 1.00 10.57 220 ILE A CA 1
ATOM 1518 C C . ILE A 1 198 ? 10.533 10.419 33.687 1.00 10.66 220 ILE A C 1
ATOM 1519 O O . ILE A 1 198 ? 9.498 9.779 33.884 1.00 11.70 220 ILE A O 1
ATOM 1524 N N . ARG A 1 199 ? 11.264 10.297 32.584 1.00 10.21 221 ARG A N 1
ATOM 1525 C CA . ARG A 1 199 ? 11.071 9.228 31.624 1.00 10.76 221 ARG A CA 1
ATOM 1526 C C . ARG A 1 199 ? 12.353 8.414 31.618 1.00 9.91 221 ARG A C 1
ATOM 1527 O O . ARG A 1 199 ? 13.454 8.964 31.698 1.00 10.70 221 ARG A O 1
ATOM 1535 N N . ALA A 1 200 ? 12.222 7.100 31.578 1.00 10.47 222 ALA A N 1
ATOM 1536 C CA . ALA A 1 200 ? 13.390 6.246 31.650 1.00 11.20 222 ALA A CA 1
ATOM 1537 C C . ALA A 1 200 ? 14.437 6.588 30.591 1.00 12.09 222 ALA A C 1
ATOM 1538 O O . ALA A 1 200 ? 14.110 6.717 29.404 1.00 11.22 222 ALA A O 1
ATOM 1540 N N . SER A 1 201 ? 15.696 6.691 31.013 1.00 9.83 223 SER A N 1
ATOM 1541 C CA . SER A 1 201 ? 16.844 6.877 30.149 1.00 9.90 223 SER A CA 1
ATOM 1542 C C . SER A 1 201 ? 17.756 5.658 30.275 1.00 9.91 223 SER A C 1
ATOM 1543 O O . SER A 1 201 ? 17.511 4.747 31.082 1.00 10.68 223 SER A O 1
ATOM 1546 N N . ARG A 1 202 ? 18.846 5.661 29.518 1.00 10.02 224 ARG A N 1
ATOM 1547 C CA . ARG A 1 202 ? 19.850 4.608 29.636 1.00 10.23 224 ARG A CA 1
ATOM 1548 C C . ARG A 1 202 ? 20.372 4.538 31.073 1.00 9.94 224 ARG A C 1
ATOM 1549 O O . ARG A 1 202 ? 20.615 3.470 31.620 1.00 10.24 224 ARG A O 1
ATOM 1557 N N . GLY A 1 203 ? 20.608 5.695 31.671 1.00 10.18 225 GLY A N 1
ATOM 1558 C CA . GLY A 1 203 ? 21.036 5.773 33.073 1.00 10.22 225 GLY A CA 1
ATOM 1559 C C . GLY A 1 203 ? 20.057 5.200 34.069 1.00 9.30 225 GLY A C 1
ATOM 1560 O O . GLY A 1 203 ? 20.449 4.538 35.037 1.00 9.76 225 GLY A O 1
ATOM 1561 N N . SER A 1 204 ? 18.762 5.361 33.826 1.00 9.71 226 SER A N 1
ATOM 1562 C CA . SER A 1 204 ? 17.742 4.752 34.661 1.00 10.11 226 SER A CA 1
ATOM 1563 C C . SER A 1 204 ? 17.917 3.213 34.670 1.00 9.08 226 SER A C 1
ATOM 1564 O O . SER A 1 204 ? 17.876 2.546 35.730 1.00 9.25 226 SER A O 1
ATOM 1567 N N . VAL A 1 205 ? 18.066 2.662 33.465 1.00 9.11 227 VAL A N 1
ATOM 1568 C CA . VAL A 1 205 ? 18.248 1.235 33.287 1.00 9.83 227 VAL A CA 1
ATOM 1569 C C . VAL A 1 205 ? 19.495 0.744 34.004 1.00 9.84 227 VAL A C 1
ATOM 1570 O O . VAL A 1 205 ? 19.436 -0.256 34.721 1.00 9.92 227 VAL A O 1
ATOM 1574 N N . ILE A 1 206 ? 20.612 1.452 33.835 1.00 9.20 228 ILE A N 1
ATOM 1575 C CA . ILE A 1 206 ? 21.844 1.032 34.483 1.00 9.46 228 ILE A CA 1
ATOM 1576 C C . ILE A 1 206 ? 21.689 1.033 36.004 1.00 8.52 228 ILE A C 1
ATOM 1577 O O . ILE A 1 206 ? 22.091 0.062 36.665 1.00 9.21 228 ILE A O 1
ATOM 1582 N N . ALA A 1 207 ? 21.139 2.083 36.583 1.00 8.31 229 ALA A N 1
ATOM 1583 C CA . ALA A 1 207 ? 21.005 2.161 38.032 1.00 9.48 229 ALA A CA 1
ATOM 1584 C C . ALA A 1 207 ? 20.151 1.029 38.564 1.00 8.33 229 ALA A C 1
ATOM 1585 O O . ALA A 1 207 ? 20.479 0.375 39.563 1.00 9.36 229 ALA A O 1
ATOM 1587 N N . LEU A 1 208 ? 19.024 0.754 37.916 1.00 8.69 230 LEU A N 1
ATOM 1588 C CA . LEU A 1 208 ? 18.150 -0.320 38.340 1.00 9.08 230 LEU A CA 1
ATOM 1589 C C . LEU A 1 208 ? 18.869 -1.673 38.285 1.00 7.85 230 LEU A C 1
ATOM 1590 O O . LEU A 1 208 ? 18.794 -2.482 39.195 1.00 8.96 230 LEU A O 1
ATOM 1619 N N . HIS A 1 211 ? 21.184 -2.073 41.220 1.00 8.12 233 HIS A N 1
ATOM 1620 C CA . HIS A 1 211 ? 20.446 -2.410 42.424 1.00 8.60 233 HIS A CA 1
ATOM 1621 C C . HIS A 1 211 ? 19.997 -3.863 42.424 1.00 8.83 233 HIS A C 1
ATOM 1622 O O . HIS A 1 211 ? 20.117 -4.556 43.431 1.00 9.06 233 HIS A O 1
ATOM 1629 N N . ILE A 1 212 ? 19.516 -4.359 41.297 1.00 8.72 234 ILE A N 1
ATOM 1630 C CA . ILE A 1 212 ? 19.027 -5.736 41.236 1.00 9.45 234 ILE A CA 1
ATOM 1631 C C . ILE A 1 212 ? 20.184 -6.702 41.481 1.00 8.16 234 ILE A C 1
ATOM 1632 O O . ILE A 1 212 ? 20.062 -7.641 42.292 1.00 8.46 234 ILE A O 1
ATOM 1637 N N . ASN A 1 213 ? 21.320 -6.478 40.835 1.00 8.64 235 ASN A N 1
ATOM 1638 C CA . ASN A 1 213 ? 22.504 -7.308 41.088 1.00 8.95 235 ASN A CA 1
ATOM 1639 C C . ASN A 1 213 ? 22.884 -7.306 42.564 1.00 8.43 235 ASN A C 1
ATOM 1640 O O . ASN A 1 213 ? 23.242 -8.338 43.120 1.00 9.10 235 ASN A O 1
ATOM 1645 N N . LEU A 1 214 ? 22.844 -6.153 43.220 1.00 9.14 236 LEU A N 1
ATOM 1646 C CA . LEU A 1 214 ? 23.269 -6.068 44.616 1.00 9.12 236 LEU A CA 1
ATOM 1647 C C . LEU A 1 214 ? 22.283 -6.740 45.567 1.00 9.56 236 LEU A C 1
ATOM 1648 O O . LEU A 1 214 ? 22.682 -7.273 46.615 1.00 10.24 236 LEU A O 1
ATOM 1653 N N . TRP A 1 215 ? 21.011 -6.823 45.198 1.00 9.28 237 TRP A N 1
ATOM 1654 C CA . TRP A 1 215 ? 20.045 -7.605 45.948 1.00 9.67 237 TRP A CA 1
ATOM 1655 C C . TRP A 1 215 ? 20.335 -9.089 45.732 1.00 10.18 237 TRP A C 1
ATOM 1656 O O . TRP A 1 215 ? 20.233 -9.891 46.668 1.00 9.98 237 TRP A O 1
ATOM 1667 N N . LEU A 1 216 ? 20.709 -9.473 44.528 1.00 9.26 238 LEU A N 1
ATOM 1668 C CA . LEU A 1 216 ? 21.078 -10.885 44.246 1.00 9.79 238 LEU A CA 1
ATOM 1669 C C . LEU A 1 216 ? 22.343 -11.294 45.007 1.00 10.07 238 LEU A C 1
ATOM 1670 O O . LEU A 1 216 ? 22.490 -12.452 45.401 1.00 10.46 238 LEU A O 1
ATOM 1675 N N . VAL A 1 217 ? 23.238 -10.368 45.272 1.00 9.37 239 VAL A N 1
ATOM 1676 C CA . VAL A 1 217 ? 24.416 -10.658 46.100 1.00 10.78 239 VAL A CA 1
ATOM 1677 C C . VAL A 1 217 ? 23.987 -11.199 47.455 1.00 10.36 239 VAL A C 1
ATOM 1678 O O . VAL A 1 217 ? 24.589 -12.141 47.966 1.00 12.44 239 VAL A O 1
ATOM 1682 N N . GLN A 1 218 ? 22.944 -10.628 48.054 1.00 10.09 240 GLN A N 1
ATOM 1683 C CA . GLN A 1 218 ? 22.482 -11.013 49.369 1.00 10.58 240 GLN A CA 1
ATOM 1684 C C . GLN A 1 218 ? 21.680 -12.307 49.336 1.00 10.95 240 GLN A C 1
ATOM 1685 O O . GLN A 1 218 ? 21.817 -13.160 50.218 1.00 11.37 240 GLN A O 1
ATOM 1691 N N . PHE A 1 219 ? 20.798 -12.455 48.357 1.00 10.12 241 PHE A N 1
ATOM 1692 C CA . PHE A 1 219 ? 19.809 -13.524 48.368 1.00 11.62 241 PHE A CA 1
ATOM 1693 C C . PHE A 1 219 ? 20.137 -14.700 47.474 1.00 11.41 241 PHE A C 1
ATOM 1694 O O . PHE A 1 219 ? 19.452 -15.715 47.521 1.00 12.96 241 PHE A O 1
ATOM 1702 N N . ASP A 1 220 ? 21.174 -14.568 46.651 1.00 11.40 242 ASP A N 1
ATOM 1703 C CA . ASP A 1 220 ? 21.746 -15.682 45.896 1.00 11.58 242 ASP A CA 1
ATOM 1704 C C . ASP A 1 220 ? 23.279 -15.613 46.013 1.00 10.99 242 ASP A C 1
ATOM 1705 O O . ASP A 1 220 ? 24.024 -15.563 45.031 1.00 11.95 242 ASP A O 1
ATOM 1710 N N . ALA A 1 221 ? 23.727 -15.642 47.247 1.00 13.30 243 ALA A N 1
ATOM 1711 C CA . ALA A 1 221 ? 25.116 -15.356 47.546 1.00 13.86 243 ALA A CA 1
ATOM 1712 C C . ALA A 1 221 ? 26.115 -16.309 46.913 1.00 13.87 243 ALA A C 1
ATOM 1713 O O . ALA A 1 221 ? 27.278 -15.950 46.738 1.00 14.06 243 ALA A O 1
ATOM 1715 N N . GLN A 1 222 ? 25.707 -17.508 46.562 1.00 14.65 244 GLN A N 1
ATOM 1716 C CA . GLN A 1 222 ? 26.690 -18.410 45.947 1.00 16.31 244 GLN A CA 1
ATOM 1717 C C . GLN A 1 222 ? 27.223 -17.836 44.649 1.00 16.65 244 GLN A C 1
ATOM 1718 O O . GLN A 1 222 ? 28.331 -18.186 44.222 1.00 19.74 244 GLN A O 1
ATOM 1721 N N . ASN A 1 223 ? 26.485 -16.914 44.015 1.00 14.01 245 ASN A N 1
ATOM 1722 C CA . ASN A 1 223 ? 26.855 -16.311 42.754 1.00 14.49 245 ASN A CA 1
ATOM 1723 C C . ASN A 1 223 ? 27.254 -14.832 42.925 1.00 11.76 245 ASN A C 1
ATOM 1724 O O . ASN A 1 223 ? 27.285 -14.084 41.959 1.00 13.45 245 ASN A O 1
ATOM 1729 N N . LYS A 1 224 ? 27.598 -14.437 44.134 1.00 12.09 246 LYS A N 1
ATOM 1730 C CA . LYS A 1 224 ? 27.871 -13.035 44.377 1.00 13.42 246 LYS A CA 1
ATOM 1731 C C . LYS A 1 224 ? 29.041 -12.463 43.562 1.00 14.87 246 LYS A C 1
ATOM 1732 O O . LYS A 1 224 ? 29.009 -11.309 43.167 1.00 13.85 246 LYS A O 1
ATOM 1738 N N . GLU A 1 225 ? 30.074 -13.247 43.288 1.00 14.73 247 GLU A N 1
ATOM 1739 C CA . GLU A 1 225 ? 31.172 -12.717 42.484 1.00 15.92 247 GLU A CA 1
ATOM 1740 C C . GLU A 1 225 ? 30.695 -12.262 41.120 1.00 15.26 247 GLU A C 1
ATOM 1741 O O . GLU A 1 225 ? 31.065 -11.178 40.677 1.00 14.48 247 GLU A O 1
ATOM 1747 N N . GLN A 1 226 ? 29.869 -13.045 40.444 1.00 12.64 248 GLN A N 1
ATOM 1748 C CA . GLN A 1 226 ? 29.326 -12.644 39.193 1.00 13.36 248 GLN A CA 1
ATOM 1749 C C . GLN A 1 226 ? 28.430 -11.405 39.318 1.00 11.83 248 GLN A C 1
ATOM 1750 O O . GLN A 1 226 ? 28.480 -10.547 38.478 1.00 12.40 248 GLN A O 1
ATOM 1756 N N . TYR A 1 227 ? 27.581 -11.353 40.334 1.00 12.05 249 TYR A N 1
ATOM 1757 C CA . TYR A 1 227 ? 26.732 -10.159 40.467 1.00 10.13 249 TYR A CA 1
ATOM 1758 C C . TYR A 1 227 ? 27.568 -8.902 40.677 1.00 10.79 249 TYR A C 1
ATOM 1759 O O . TYR A 1 227 ? 27.287 -7.857 40.081 1.00 10.94 249 TYR A O 1
ATOM 1768 N N . TYR A 1 228 ? 28.584 -8.965 41.520 1.00 11.02 250 TYR A N 1
ATOM 1769 C CA . TYR A 1 228 ? 29.462 -7.829 41.704 1.00 10.01 250 TYR A CA 1
ATOM 1770 C C . TYR A 1 228 ? 30.182 -7.470 40.407 1.00 10.91 250 TYR A C 1
ATOM 1771 O O . TYR A 1 228 ? 30.288 -6.303 40.060 1.00 11.16 250 TYR A O 1
ATOM 1780 N N . ARG A 1 229 ? 30.634 -8.459 39.650 1.00 12.29 251 ARG A N 1
ATOM 1781 C CA . ARG A 1 229 ? 31.234 -8.177 38.362 1.00 12.55 251 ARG A CA 1
ATOM 1782 C C . ARG A 1 229 ? 30.270 -7.486 37.419 1.00 11.52 251 ARG A C 1
ATOM 1783 O O . ARG A 1 229 ? 30.640 -6.624 36.600 1.00 12.38 251 ARG A O 1
ATOM 1791 N N . ASN A 1 230 ? 29.002 -7.894 37.476 1.00 11.55 252 ASN A N 1
ATOM 1792 C CA . ASN A 1 230 ? 27.981 -7.244 36.679 1.00 10.75 252 ASN A CA 1
ATOM 1793 C C . ASN A 1 230 ? 27.878 -5.770 37.053 1.00 9.74 252 ASN A C 1
ATOM 1794 O O . ASN A 1 230 ? 27.726 -4.918 36.210 1.00 10.59 252 ASN A O 1
ATOM 1799 N N . VAL A 1 231 ? 27.925 -5.467 38.340 1.00 9.54 253 VAL A N 1
ATOM 1800 C CA . VAL A 1 231 ? 27.822 -4.069 38.777 1.00 10.22 253 VAL A CA 1
ATOM 1801 C C . VAL A 1 231 ? 29.013 -3.282 38.275 1.00 11.40 253 VAL A C 1
ATOM 1802 O O . VAL A 1 231 ? 28.874 -2.138 37.830 1.00 11.05 253 VAL A O 1
ATOM 1806 N N . VAL A 1 232 ? 30.211 -3.874 38.326 1.00 10.95 254 VAL A N 1
ATOM 1807 C CA . VAL A 1 232 ? 31.398 -3.196 37.770 1.00 11.53 254 VAL A CA 1
ATOM 1808 C C . VAL A 1 232 ? 31.249 -2.924 36.275 1.00 10.94 254 VAL A C 1
ATOM 1809 O O . VAL A 1 232 ? 31.557 -1.825 35.783 1.00 12.26 254 VAL A O 1
ATOM 1813 N N A SER A 1 233 ? 30.753 -3.921 35.548 0.50 11.57 255 SER A N 1
ATOM 1814 N N B SER A 1 233 ? 30.741 -3.892 35.516 0.50 11.31 255 SER A N 1
ATOM 1815 C CA A SER A 1 233 ? 30.472 -3.752 34.128 0.50 12.06 255 SER A CA 1
ATOM 1816 C CA B SER A 1 233 ? 30.529 -3.649 34.087 0.50 11.69 255 SER A CA 1
ATOM 1817 C C A SER A 1 233 ? 29.515 -2.583 33.886 0.50 12.05 255 SER A C 1
ATOM 1818 C C B SER A 1 233 ? 29.472 -2.583 33.827 0.50 11.40 255 SER A C 1
ATOM 1819 O O A SER A 1 233 ? 29.726 -1.749 33.015 0.50 12.67 255 SER A O 1
ATOM 1820 O O B SER A 1 233 ? 29.545 -1.848 32.849 0.50 11.58 255 SER A O 1
ATOM 1825 N N . LEU A 1 234 ? 28.450 -2.553 34.670 1.00 10.99 256 LEU A N 1
ATOM 1826 C CA . LEU A 1 234 ? 27.445 -1.510 34.573 1.00 10.45 256 LEU A CA 1
ATOM 1827 C C . LEU A 1 234 ? 28.028 -0.143 34.913 1.00 10.96 256 LEU A C 1
ATOM 1828 O O . LEU A 1 234 ? 27.701 0.873 34.295 1.00 10.72 256 LEU A O 1
ATOM 1833 N N . GLY A 1 235 ? 28.892 -0.096 35.904 1.00 11.66 257 GLY A N 1
ATOM 1834 C CA . GLY A 1 235 ? 29.596 1.155 36.232 1.00 11.28 257 GLY A CA 1
ATOM 1835 C C . GLY A 1 235 ? 30.459 1.659 35.096 1.00 11.91 257 GLY A C 1
ATOM 1836 O O . GLY A 1 235 ? 30.515 2.841 34.808 1.00 12.83 257 GLY A O 1
ATOM 1837 N N . GLU A 1 236 ? 31.183 0.746 34.468 1.00 11.68 258 GLU A N 1
ATOM 1838 C CA . GLU A 1 236 ? 32.016 1.093 33.333 1.00 14.27 258 GLU A CA 1
ATOM 1839 C C . GLU A 1 236 ? 31.152 1.652 32.217 1.00 14.16 258 GLU A C 1
ATOM 1840 O O . GLU A 1 236 ? 31.511 2.637 31.579 1.00 15.41 258 GLU A O 1
ATOM 1846 N N . GLU A 1 237 ? 29.983 1.069 31.999 1.00 13.43 259 GLU A N 1
ATOM 1847 C CA . GLU A 1 237 ? 29.053 1.590 31.006 1.00 12.93 259 GLU A CA 1
ATOM 1848 C C . GLU A 1 237 ? 28.474 2.945 31.414 1.00 12.07 259 GLU A C 1
ATOM 1849 O O . GLU A 1 237 ? 28.394 3.859 30.585 1.00 12.49 259 GLU A O 1
ATOM 1855 N N . LEU A 1 238 ? 28.091 3.089 32.683 1.00 11.51 260 LEU A N 1
ATOM 1856 C CA . LEU A 1 238 ? 27.609 4.372 33.181 1.00 13.29 260 LEU A CA 1
ATOM 1857 C C . LEU A 1 238 ? 28.593 5.486 32.853 1.00 11.40 260 LEU A C 1
ATOM 1858 O O . LEU A 1 238 ? 28.202 6.595 32.473 1.00 13.03 260 LEU A O 1
ATOM 1863 N N . GLU A 1 239 ? 29.877 5.199 32.991 1.00 12.68 261 GLU A N 1
ATOM 1864 C CA . GLU A 1 239 ? 30.907 6.208 32.815 1.00 14.25 261 GLU A CA 1
ATOM 1865 C C . GLU A 1 239 ? 31.238 6.478 31.355 1.00 16.25 261 GLU A C 1
ATOM 1866 O O . GLU A 1 239 ? 32.134 7.278 31.065 1.00 18.28 261 GLU A O 1
ATOM 1872 N N . ARG A 1 240 ? 30.506 5.871 30.444 1.00 14.92 262 ARG A N 1
ATOM 1873 C CA . ARG A 1 240 ? 30.555 6.229 29.013 1.00 16.52 262 ARG A CA 1
ATOM 1874 C C . ARG A 1 240 ? 29.484 7.268 28.631 1.00 15.68 262 ARG A C 1
ATOM 1875 O O . ARG A 1 240 ? 29.244 7.564 27.447 1.00 17.95 262 ARG A O 1
ATOM 1883 N N . ASN A 1 241 ? 28.857 7.871 29.624 1.00 13.90 263 ASN A N 1
ATOM 1884 C CA . ASN A 1 241 ? 27.773 8.823 29.366 1.00 14.66 263 ASN A CA 1
ATOM 1885 C C . ASN A 1 241 ? 28.224 10.156 28.736 1.00 17.69 263 ASN A C 1
ATOM 1886 O O . ASN A 1 241 ? 27.388 10.968 28.345 1.00 18.69 263 ASN A O 1
ATOM 1891 N N . ASN A 1 242 ? 29.531 10.387 28.692 1.00 18.93 264 ASN A N 1
ATOM 1892 C CA . ASN A 1 242 ? 30.141 11.522 27.968 1.00 22.53 264 ASN A CA 1
ATOM 1893 C C . ASN A 1 242 ? 29.602 12.869 28.394 1.00 21.83 264 ASN A C 1
ATOM 1894 O O . ASN A 1 242 ? 29.349 13.739 27.541 1.00 24.69 264 ASN A O 1
ATOM 1899 N N . GLY A 1 243 ? 29.466 13.054 29.698 1.00 18.35 265 GLY A N 1
ATOM 1900 C CA . GLY A 1 243 ? 29.087 14.341 30.257 1.00 19.90 265 GLY A CA 1
ATOM 1901 C C . GLY A 1 243 ? 27.597 14.585 30.415 1.00 18.88 265 GLY A C 1
ATOM 1902 O O . GLY A 1 243 ? 27.202 15.655 30.894 1.00 19.26 265 GLY A O 1
ATOM 1903 N N . ALA A 1 244 ? 26.756 13.619 30.048 1.00 15.86 266 ALA A N 1
ATOM 1904 C CA . ALA A 1 244 ? 25.322 13.724 30.274 1.00 14.36 266 ALA A CA 1
ATOM 1905 C C . ALA A 1 244 ? 25.001 13.854 31.758 1.00 13.84 266 ALA A C 1
ATOM 1906 O O . ALA A 1 244 ? 24.063 14.575 32.133 1.00 14.35 266 ALA A O 1
ATOM 1908 N N . TYR A 1 245 ? 25.762 13.135 32.579 1.00 12.81 267 TYR A N 1
ATOM 1909 C CA . TYR A 1 245 ? 25.557 13.139 34.005 1.00 11.46 267 TYR A CA 1
ATOM 1910 C C . TYR A 1 245 ? 26.699 13.853 34.698 1.00 13.11 267 TYR A C 1
ATOM 1911 O O . TYR A 1 245 ? 27.854 13.735 34.315 1.00 14.18 267 TYR A O 1
ATOM 1920 N N . SER A 1 246 ? 26.378 14.565 35.762 1.00 12.45 268 SER A N 1
ATOM 1921 C CA . SER A 1 246 ? 27.406 15.190 36.571 1.00 14.37 268 SER A CA 1
ATOM 1922 C C . SER A 1 246 ? 26.932 15.323 38.007 1.00 13.12 268 SER A C 1
ATOM 1923 O O . SER A 1 246 ? 25.734 15.229 38.296 1.00 14.08 268 SER A O 1
ATOM 1926 N N . LEU A 1 247 ? 27.875 15.516 38.906 1.00 12.84 269 LEU A N 1
ATOM 1927 C CA . LEU A 1 247 ? 27.569 15.855 40.280 1.00 11.31 269 LEU A CA 1
ATOM 1928 C C . LEU A 1 247 ? 27.438 17.370 40.434 1.00 13.73 269 LEU A C 1
ATOM 1929 O O . LEU A 1 247 ? 28.410 18.091 40.184 1.00 17.46 269 LEU A O 1
ATOM 1934 N N . LEU A 1 248 ? 26.288 17.869 40.837 1.00 12.17 270 LEU A N 1
ATOM 1935 C CA . LEU A 1 248 ? 26.146 19.319 41.016 1.00 12.21 270 LEU A CA 1
ATOM 1936 C C . LEU A 1 248 ? 26.896 19.798 42.250 1.00 13.43 270 LEU A C 1
ATOM 1937 O O . LEU A 1 248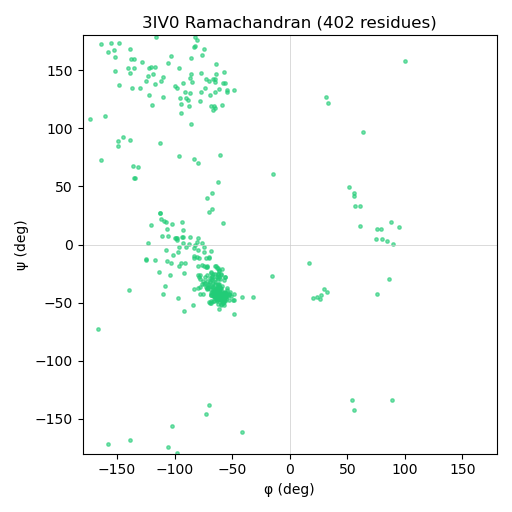 ? 27.177 19.046 43.194 1.00 12.89 270 LEU A O 1
ATOM 1942 N N A ASP A 1 249 ? 27.265 21.068 42.249 0.50 13.07 271 ASP A N 1
ATOM 1943 N N B ASP A 1 249 ? 27.249 21.068 42.253 0.50 12.99 271 ASP A N 1
ATOM 1944 C CA A ASP A 1 249 ? 27.849 21.655 43.444 0.50 12.14 271 ASP A CA 1
ATOM 1945 C CA B ASP A 1 249 ? 27.871 21.648 43.425 0.50 12.06 271 ASP A CA 1
ATOM 1946 C C A ASP A 1 249 ? 26.931 21.446 44.626 0.50 12.89 271 ASP A C 1
ATOM 1947 C C B ASP A 1 249 ? 26.947 21.526 44.629 0.50 12.95 271 ASP A C 1
ATOM 1948 O O A ASP A 1 249 ? 25.719 21.498 44.502 0.50 13.25 271 ASP A O 1
ATOM 1949 O O B ASP A 1 249 ? 25.743 21.728 44.518 0.50 13.84 271 ASP A O 1
ATOM 1958 N N . ILE A 1 250 ? 27.510 21.198 45.791 1.00 12.43 272 ILE A N 1
ATOM 1959 C CA . ILE A 1 250 ? 26.717 20.960 46.976 1.00 12.34 272 ILE A CA 1
ATOM 1960 C C . ILE A 1 250 ? 25.847 22.144 47.364 1.00 12.78 272 ILE A C 1
ATOM 1961 O O . ILE A 1 250 ? 24.772 21.965 47.933 1.00 14.19 272 ILE A O 1
ATOM 1966 N N A ASN A 1 251 ? 26.300 23.359 47.092 0.60 14.13 273 ASN A N 1
ATOM 1967 N N B ASN A 1 251 ? 26.330 23.344 47.043 0.40 13.81 273 ASN A N 1
ATOM 1968 C CA A ASN A 1 251 ? 25.448 24.523 47.359 0.60 14.90 273 ASN A CA 1
ATOM 1969 C CA B ASN A 1 251 ? 25.606 24.598 47.296 0.40 14.46 273 ASN A CA 1
ATOM 1970 C C A ASN A 1 251 ? 24.254 24.628 46.401 0.60 15.27 273 ASN A C 1
ATOM 1971 C C B ASN A 1 251 ? 24.404 24.814 46.374 0.40 14.37 273 ASN A C 1
ATOM 1972 O O A ASN A 1 251 ? 23.361 25.448 46.631 0.60 14.32 273 ASN A O 1
ATOM 1973 O O B ASN A 1 251 ? 23.674 25.802 46.487 0.40 16.05 273 ASN A O 1
ATOM 1982 N N A ARG A 1 252 ? 24.239 23.812 45.335 0.70 13.86 274 ARG A N 1
ATOM 1983 N N B ARG A 1 252 ? 24.199 23.879 45.445 0.30 13.11 274 ARG A N 1
ATOM 1984 C CA A ARG A 1 252 ? 23.094 23.722 44.433 0.70 15.26 274 ARG A CA 1
ATOM 1985 C CA B ARG A 1 252 ? 23.000 23.881 44.605 0.30 12.87 274 ARG A CA 1
ATOM 1986 C C A ARG A 1 252 ? 22.274 22.481 44.715 0.70 13.25 274 ARG A C 1
ATOM 1987 C C B ARG A 1 252 ? 22.214 22.590 44.769 0.30 12.21 274 ARG A C 1
ATOM 1988 O O A ARG A 1 252 ? 21.590 21.965 43.827 0.70 13.63 274 ARG A O 1
ATOM 1989 O O B ARG A 1 252 ? 21.515 22.155 43.855 0.30 12.50 274 ARG A O 1
ATOM 2004 N N . SER A 1 253 ? 22.331 21.989 45.946 1.00 12.75 275 SER A N 1
ATOM 2005 C CA . SER A 1 253 ? 21.550 20.811 46.316 1.00 13.81 275 SER A CA 1
ATOM 2006 C C . SER A 1 253 ? 20.070 20.935 45.977 1.00 12.98 275 SER A C 1
ATOM 2007 O O . SER A 1 253 ? 19.451 19.945 45.557 1.00 13.69 275 SER A O 1
ATOM 2010 N N . SER A 1 254 ? 19.470 22.110 46.131 1.00 13.38 276 SER A N 1
ATOM 2011 C CA . SER A 1 254 ? 18.043 22.264 45.867 1.00 15.30 276 SER A CA 1
ATOM 2012 C C . SER A 1 254 ? 17.724 21.990 44.404 1.00 14.54 276 SER A C 1
ATOM 2013 O O . SER A 1 254 ? 16.606 21.577 44.080 1.00 14.74 276 SER A O 1
ATOM 2016 N N . VAL A 1 255 ? 18.682 22.220 43.517 1.00 12.14 277 VAL A N 1
ATOM 2017 C CA . VAL A 1 255 ? 18.492 21.958 42.087 1.00 12.14 277 VAL A CA 1
ATOM 2018 C C . VAL A 1 255 ? 18.456 20.441 41.802 1.00 11.00 277 VAL A C 1
ATOM 2019 O O . VAL A 1 255 ? 17.661 19.953 41.016 1.00 11.99 277 VAL A O 1
ATOM 2023 N N . ILE A 1 256 ? 19.281 19.678 42.511 1.00 10.76 278 ILE A N 1
ATOM 2024 C CA . ILE A 1 256 ? 19.187 18.214 42.455 1.00 11.96 278 ILE A CA 1
ATOM 2025 C C . ILE A 1 256 ? 17.801 17.755 42.857 1.00 10.98 278 ILE A C 1
ATOM 2026 O O . ILE A 1 256 ? 17.122 17.004 42.147 1.00 11.62 278 ILE A O 1
ATOM 2031 N N . PHE A 1 257 ? 17.344 18.225 44.015 1.00 11.48 279 PHE A N 1
ATOM 2032 C CA . PHE A 1 257 ? 16.106 17.727 44.583 1.00 10.80 279 PHE A CA 1
ATOM 2033 C C . PHE A 1 257 ? 14.825 18.311 44.016 1.00 11.87 279 PHE A C 1
ATOM 2034 O O . PHE A 1 257 ? 13.741 17.735 44.205 1.00 13.02 279 PHE A O 1
ATOM 2042 N N . ALA A 1 258 ? 14.930 19.376 43.216 1.00 11.91 280 ALA A N 1
ATOM 2043 C CA . ALA A 1 258 ? 13.793 19.876 42.475 1.00 10.93 280 ALA A CA 1
ATOM 2044 C C . ALA A 1 258 ? 13.404 18.872 41.401 1.00 12.23 280 ALA A C 1
ATOM 2045 O O . ALA A 1 258 ? 12.228 18.778 41.014 1.00 13.03 280 ALA A O 1
ATOM 2047 N N . GLY A 1 259 ? 14.401 18.144 40.903 1.00 11.18 281 GLY A N 1
ATOM 2048 C CA . GLY A 1 259 ? 14.193 17.216 39.807 1.00 12.01 281 GLY A CA 1
ATOM 2049 C C . GLY A 1 259 ? 14.622 17.793 38.495 1.00 11.32 281 GLY A C 1
ATOM 2050 O O . GLY A 1 259 ? 14.696 19.025 38.335 1.00 12.59 281 GLY A O 1
ATOM 2051 N N . GLY A 1 260 ? 14.896 16.902 37.548 1.00 11.64 282 GLY A N 1
ATOM 2052 C CA . GLY A 1 260 ? 15.298 17.309 36.229 1.00 11.71 282 GLY A CA 1
ATOM 2053 C C . GLY A 1 260 ? 16.727 17.807 36.107 1.00 11.96 282 GLY A C 1
ATOM 2054 O O . GLY A 1 260 ? 17.105 18.347 35.065 1.00 14.16 282 GLY A O 1
ATOM 2055 N N . SER A 1 261 ? 17.560 17.578 37.111 1.00 10.96 283 SER A N 1
ATOM 2056 C CA . SER A 1 261 ? 18.951 17.993 37.059 1.00 11.38 283 SER A CA 1
ATOM 2057 C C . SER A 1 261 ? 19.817 16.995 36.313 1.00 11.29 283 SER A C 1
ATOM 2058 O O . SER A 1 261 ? 19.418 15.858 36.061 1.00 11.24 283 SER A O 1
ATOM 2061 N N . ASP A 1 262 ? 21.053 17.393 36.036 1.00 12.18 284 ASP A N 1
ATOM 2062 C CA . ASP A 1 262 ? 21.990 16.506 35.347 1.00 12.74 284 ASP A CA 1
ATOM 2063 C C . ASP A 1 262 ? 22.532 15.383 36.246 1.00 12.67 284 ASP A C 1
ATOM 2064 O O . ASP A 1 262 ? 23.311 14.565 35.792 1.00 13.40 284 ASP A O 1
ATOM 2069 N N . GLU A 1 263 ? 22.145 15.360 37.523 1.00 11.15 285 GLU A N 1
ATOM 2070 C CA . GLU A 1 263 ? 22.565 14.322 38.430 1.00 10.41 285 GLU A CA 1
ATOM 2071 C C . GLU A 1 263 ? 21.498 13.228 38.528 1.00 12.03 285 GLU A C 1
ATOM 2072 O O . GLU A 1 263 ? 21.794 12.105 38.961 1.00 12.03 285 GLU A O 1
ATOM 2078 N N . GLY A 1 264 ? 20.274 13.518 38.134 1.00 11.43 286 GLY A N 1
ATOM 2079 C CA . GLY A 1 264 ? 19.212 12.537 38.295 1.00 12.57 286 GLY A CA 1
ATOM 2080 C C . GLY A 1 264 ? 19.399 11.363 37.345 1.00 13.49 286 GLY A C 1
ATOM 2081 O O . GLY A 1 264 ? 19.800 11.542 36.194 1.00 13.82 286 GLY A O 1
ATOM 2082 N N . LEU A 1 265 ? 19.118 10.151 37.800 1.00 10.20 287 LEU A N 1
ATOM 2083 C CA . LEU A 1 265 ? 19.083 8.989 36.916 1.00 9.85 287 LEU A CA 1
ATOM 2084 C C . LEU A 1 265 ? 17.638 8.505 36.763 1.00 9.88 287 LEU A C 1
ATOM 2085 O O . LEU A 1 265 ? 17.272 8.103 35.647 1.00 11.81 287 LEU A O 1
ATOM 2090 N N . PHE A 1 266 ? 16.826 8.435 37.810 1.00 9.54 288 PHE A N 1
ATOM 2091 C CA . PHE A 1 266 ? 15.390 8.162 37.635 1.00 8.81 288 PHE A CA 1
ATOM 2092 C C . PHE A 1 266 ? 14.674 8.887 38.730 1.00 9.40 288 PHE A C 1
ATOM 2093 O O . PHE A 1 266 ? 15.082 8.828 39.908 1.00 9.97 288 PHE A O 1
ATOM 2101 N N . GLU A 1 267 ? 13.566 9.531 38.383 1.00 9.51 289 GLU A N 1
ATOM 2102 C CA . GLU A 1 267 ? 12.770 10.355 39.290 1.00 9.63 289 GLU A CA 1
ATOM 2103 C C . GLU A 1 267 ? 11.294 10.112 39.052 1.00 10.08 289 GLU A C 1
ATOM 2104 O O . GLU A 1 267 ? 10.898 9.820 37.934 1.00 10.68 289 GLU A O 1
ATOM 2110 N N . ILE A 1 268 ? 10.515 10.221 40.121 1.00 10.34 290 ILE A N 1
ATOM 2111 C CA . ILE A 1 268 ? 9.064 10.197 40.071 1.00 10.54 290 ILE A CA 1
ATOM 2112 C C . ILE A 1 268 ? 8.603 11.639 40.022 1.00 10.57 290 ILE A C 1
ATOM 2113 O O . ILE A 1 268 ? 8.998 12.457 40.851 1.00 11.02 290 ILE A O 1
ATOM 2118 N N . ALA A 1 269 ? 7.778 11.996 39.033 1.00 11.48 291 ALA A N 1
ATOM 2119 C CA . ALA A 1 269 ? 7.424 13.366 38.779 1.00 11.63 291 ALA A CA 1
ATOM 2120 C C . ALA A 1 269 ? 6.394 13.896 39.767 1.00 11.21 291 ALA A C 1
ATOM 2121 O O . ALA A 1 269 ? 5.372 13.258 40.015 1.00 12.35 291 ALA A O 1
ATOM 2123 N N . GLN A 1 270 ? 6.675 15.070 40.325 1.00 11.25 292 GLN A N 1
ATOM 2124 C CA . GLN A 1 270 ? 5.669 15.873 41.000 1.00 11.47 292 GLN A CA 1
ATOM 2125 C C . GLN A 1 270 ? 5.447 17.126 40.166 1.00 13.47 292 GLN A C 1
ATOM 2126 O O . GLN A 1 270 ? 6.383 17.694 39.609 1.00 15.43 292 GLN A O 1
ATOM 2132 N N . ASN A 1 271 ? 4.206 17.537 40.083 1.00 15.22 293 ASN A N 1
ATOM 2133 C CA . ASN A 1 271 ? 3.878 18.775 39.376 1.00 17.64 293 ASN A CA 1
ATOM 2134 C C . ASN A 1 271 ? 2.646 19.394 40.043 1.00 19.70 293 ASN A C 1
ATOM 2135 O O . ASN A 1 271 ? 1.494 19.096 39.681 1.00 18.86 293 ASN A O 1
ATOM 2140 N N . ILE A 1 272 ? 2.918 20.226 41.048 1.00 22.43 294 ILE A N 1
ATOM 2141 C CA . ILE A 1 272 ? 1.899 20.953 41.797 1.00 27.07 294 ILE A CA 1
ATOM 2142 C C . ILE A 1 272 ? 0.933 21.694 40.893 1.00 26.97 294 ILE A C 1
ATOM 2143 O O . ILE A 1 272 ? -0.270 21.659 41.112 1.00 29.01 294 ILE A O 1
ATOM 2148 N N . ASN A 1 273 ? 1.462 22.361 39.879 1.00 28.27 295 ASN A N 1
ATOM 2149 C CA . ASN A 1 273 ? 0.629 23.161 38.977 1.00 29.10 295 ASN A CA 1
ATOM 2150 C C . ASN A 1 273 ? -0.353 22.322 38.174 1.00 28.77 295 ASN A C 1
ATOM 2151 O O . ASN A 1 273 ? -1.384 22.837 37.718 1.00 31.27 295 ASN A O 1
ATOM 2153 N N . PHE A 1 274 ? -0.029 21.046 37.973 1.00 25.31 296 PHE A N 1
ATOM 2154 C CA . PHE A 1 274 ? -0.865 20.128 37.191 1.00 23.68 296 PHE A CA 1
ATOM 2155 C C . PHE A 1 274 ? -1.594 19.092 38.052 1.00 21.11 296 PHE A C 1
ATOM 2156 O O . PHE A 1 274 ? -2.043 18.046 37.547 1.00 22.13 296 PHE A O 1
ATOM 2158 N N . ASN A 1 275 ? -1.712 19.382 39.343 1.00 23.26 297 ASN A N 1
ATOM 2159 C CA . ASN A 1 275 ? -2.442 18.517 40.246 1.00 24.32 297 ASN A CA 1
ATOM 2160 C C . ASN A 1 275 ? -1.824 17.129 40.322 1.00 23.32 297 ASN A C 1
ATOM 2161 O O . ASN A 1 275 ? -2.519 16.142 40.425 1.00 25.92 297 ASN A O 1
ATOM 2163 N N . GLU A 1 276 ? -0.505 17.057 40.199 1.00 21.13 298 GLU A N 1
ATOM 2164 C CA . GLU A 1 276 ? 0.199 15.785 40.394 1.00 18.66 298 GLU A CA 1
ATOM 2165 C C . GLU A 1 276 ? 1.028 15.971 41.656 1.00 16.85 298 GLU A C 1
ATOM 2166 O O . GLU A 1 276 ? 2.176 16.443 41.607 1.00 18.23 298 GLU A O 1
ATOM 2172 N N . ILE A 1 277 ? 0.399 15.695 42.782 1.00 15.07 299 ILE A N 1
ATOM 2173 C CA . ILE A 1 277 ? 0.933 16.033 44.089 1.00 16.83 299 ILE A CA 1
ATOM 2174 C C . ILE A 1 277 ? 1.073 14.789 44.929 1.00 14.74 299 ILE A C 1
ATOM 2175 O O . ILE A 1 277 ? 0.155 14.013 45.088 1.00 15.37 299 ILE A O 1
ATOM 2180 N N . PHE A 1 278 ? 2.257 14.605 45.488 1.00 12.72 300 PHE A N 1
ATOM 2181 C CA . PHE A 1 278 ? 2.491 13.491 46.379 1.00 10.89 300 PHE A CA 1
ATOM 2182 C C . PHE A 1 278 ? 1.737 13.719 47.672 1.00 12.78 300 PHE A C 1
ATOM 2183 O O . PHE A 1 278 ? 1.536 14.842 48.055 1.00 12.86 300 PHE A O 1
ATOM 2215 N N . ASN A 1 281 ? 2.594 13.094 53.648 1.00 12.95 303 ASN A N 1
ATOM 2216 C CA . ASN A 1 281 ? 3.227 12.103 54.517 1.00 12.28 303 ASN A CA 1
ATOM 2217 C C . ASN A 1 281 ? 4.164 11.159 53.743 1.00 11.75 303 ASN A C 1
ATOM 2218 O O . ASN A 1 281 ? 4.958 10.440 54.318 1.00 11.44 303 ASN A O 1
ATOM 2223 N N . ALA A 1 282 ? 4.028 11.147 52.425 1.00 12.18 304 ALA A N 1
ATOM 2224 C CA . ALA A 1 282 ? 4.911 10.382 51.543 1.00 11.05 304 ALA A CA 1
ATOM 2225 C C . ALA A 1 282 ? 6.248 11.049 51.258 1.00 11.34 304 ALA A C 1
ATOM 2226 O O . ALA A 1 282 ? 7.203 10.404 50.794 1.00 10.62 304 ALA A O 1
ATOM 2228 N N . LYS A 1 283 ? 6.315 12.360 51.496 1.00 10.30 305 LYS A N 1
ATOM 2229 C CA . LYS A 1 283 ? 7.509 13.148 51.218 1.00 11.56 305 LYS A CA 1
ATOM 2230 C C . LYS A 1 283 ? 8.336 13.241 52.489 1.00 10.97 305 LYS A C 1
ATOM 2231 O O . LYS A 1 283 ? 7.939 13.908 53.460 1.00 12.04 305 LYS A O 1
ATOM 2237 N N . PHE A 1 284 ? 9.507 12.627 52.467 1.00 11.10 306 PHE A N 1
ATOM 2238 C CA . PHE A 1 284 ? 10.393 12.672 53.619 1.00 11.97 306 PHE A CA 1
ATOM 2239 C C . PHE A 1 284 ? 10.553 14.084 54.147 1.00 11.22 306 PHE A C 1
ATOM 2240 O O . PHE A 1 284 ? 10.422 14.345 55.376 1.00 11.49 306 PHE A O 1
ATOM 2248 N N . SER A 1 285 ? 10.806 15.016 53.253 1.00 10.57 307 SER A N 1
ATOM 2249 C CA . SER A 1 285 ? 11.017 16.402 53.649 1.00 11.50 307 SER A CA 1
ATOM 2250 C C . SER A 1 285 ? 9.861 16.928 54.534 1.00 13.37 307 SER A C 1
ATOM 2251 O O . SER A 1 285 ? 10.101 17.649 55.526 1.00 13.23 307 SER A O 1
ATOM 2254 N N . ASP A 1 286 ? 8.615 16.607 54.173 1.00 11.40 308 ASP A N 1
ATOM 2255 C CA . ASP A 1 286 ? 7.455 17.105 54.912 1.00 13.24 308 ASP A CA 1
ATOM 2256 C C . ASP A 1 286 ? 7.282 16.438 56.247 1.00 15.11 308 ASP A C 1
ATOM 2257 O O . ASP A 1 286 ? 6.486 16.899 57.067 1.00 14.95 308 ASP A O 1
ATOM 2262 N N . ASN A 1 287 ? 8.026 15.356 56.484 1.00 12.83 309 ASN A N 1
ATOM 2263 C CA . ASN A 1 287 ? 7.977 14.690 57.757 1.00 13.49 309 ASN A CA 1
ATOM 2264 C C . ASN A 1 287 ? 9.079 15.155 58.710 1.00 13.98 309 ASN A C 1
ATOM 2265 O O . ASN A 1 287 ? 8.992 14.874 59.919 1.00 13.43 309 ASN A O 1
ATOM 2270 N N . VAL A 1 288 ? 10.105 15.825 58.184 1.00 12.39 310 VAL A N 1
ATOM 2271 C CA . VAL A 1 288 ? 11.258 16.231 58.989 1.00 12.59 310 VAL A CA 1
ATOM 2272 C C . VAL A 1 288 ? 11.452 17.741 58.979 1.00 12.96 310 VAL A C 1
ATOM 2273 O O . VAL A 1 288 ? 12.504 18.223 59.386 1.00 14.25 310 VAL A O 1
ATOM 2277 N N . SER A 1 289 ? 10.443 18.490 58.583 1.00 13.66 311 SER A N 1
ATOM 2278 C CA . SER A 1 289 ? 10.500 19.959 58.535 1.00 13.38 311 SER A CA 1
ATOM 2279 C C . SER A 1 289 ? 9.408 20.566 59.376 1.00 14.20 311 SER A C 1
ATOM 2280 O O . SER A 1 289 ? 8.346 19.967 59.545 1.00 14.14 311 SER A O 1
ATOM 2283 N N . TYR A 1 290 ? 9.652 21.771 59.894 1.00 15.35 312 TYR A N 1
ATOM 2284 C CA . TYR A 1 290 ? 8.604 22.499 60.610 1.00 15.58 312 TYR A CA 1
ATOM 2285 C C . TYR A 1 290 ? 8.569 23.994 60.309 1.00 15.50 312 TYR A C 1
ATOM 2286 O O . TYR A 1 290 ? 7.493 24.559 60.212 1.00 16.50 312 TYR A O 1
ATOM 2295 N N . SER A 1 291 ? 9.731 24.617 60.181 1.00 16.53 313 SER A N 1
ATOM 2296 C CA . SER A 1 291 ? 9.772 26.085 60.198 1.00 18.02 313 SER A CA 1
ATOM 2297 C C . SER A 1 291 ? 9.131 26.667 58.934 1.00 20.71 313 SER A C 1
ATOM 2298 O O . SER A 1 291 ? 8.498 27.725 58.961 1.00 22.17 313 SER A O 1
ATOM 2301 N N . CYS A 1 292 ? 9.255 25.962 57.818 1.00 19.42 314 CYS A N 1
ATOM 2302 C CA . CYS A 1 292 ? 8.647 26.421 56.564 1.00 20.64 314 CYS A CA 1
ATOM 2303 C C . CYS A 1 292 ? 7.222 25.915 56.349 1.00 20.40 314 CYS A C 1
ATOM 2304 O O . CYS A 1 292 ? 6.576 26.285 55.374 1.00 22.51 314 CYS A O 1
ATOM 2307 N N . LEU A 1 293 ? 6.718 25.093 57.274 1.00 21.21 315 LEU A N 1
ATOM 2308 C CA . LEU A 1 293 ? 5.377 24.507 57.179 1.00 21.22 315 LEU A CA 1
ATOM 2309 C C . LEU A 1 293 ? 4.430 25.089 58.220 1.00 20.80 315 LEU A C 1
ATOM 2310 O O . LEU A 1 293 ? 3.303 24.627 58.375 1.00 20.47 315 LEU A O 1
ATOM 2315 N N A ASN A 1 294 ? 4.800 26.169 58.897 0.60 25.54 316 ASN A N 1
ATOM 2316 N N B ASN A 1 294 ? 5.007 26.028 58.973 0.40 23.67 316 ASN A N 1
ATOM 2317 C CA A ASN A 1 294 ? 3.900 26.733 59.919 0.60 27.12 316 ASN A CA 1
ATOM 2318 C CA B ASN A 1 294 ? 4.352 26.737 60.056 0.40 24.51 316 ASN A CA 1
ATOM 2319 C C A ASN A 1 294 ? 3.524 25.700 61.004 0.60 25.98 316 ASN A C 1
ATOM 2320 C C B ASN A 1 294 ? 3.649 25.794 61.007 0.40 24.56 316 ASN A C 1
ATOM 2321 O O A ASN A 1 294 ? 2.350 25.633 61.383 0.60 27.81 316 ASN A O 1
ATOM 2322 O O B ASN A 1 294 ? 2.455 25.881 61.283 0.40 25.80 316 ASN A O 1
ATOM 2331 N N . LYS A 1 295 ? 4.469 24.860 61.442 1.00 26.48 317 LYS A N 1
ATOM 2332 C CA . LYS A 1 295 ? 4.167 23.870 62.468 1.00 24.62 317 LYS A CA 1
ATOM 2333 C C . LYS A 1 295 ? 5.123 24.174 63.573 1.00 21.99 317 LYS A C 1
ATOM 2334 O O . LYS A 1 295 ? 6.176 24.756 63.329 1.00 24.71 317 LYS A O 1
ATOM 2340 N N . SER A 1 296 ? 4.822 23.718 64.783 1.00 20.75 318 SER A N 1
ATOM 2341 C CA . SER A 1 296 ? 5.702 23.941 65.896 1.00 19.19 318 SER A CA 1
ATOM 2342 C C . SER A 1 296 ? 6.831 22.903 65.955 1.00 17.62 318 SER A C 1
ATOM 2343 O O . SER A 1 296 ? 7.869 23.148 66.531 1.00 19.70 318 SER A O 1
ATOM 2362 N N . PRO A 1 298 ? 8.311 19.010 63.692 1.00 13.90 320 PRO A N 1
ATOM 2363 C CA . PRO A 1 298 ? 8.062 18.030 62.619 1.00 14.10 320 PRO A CA 1
ATOM 2364 C C . PRO A 1 298 ? 7.408 16.767 63.106 1.00 15.23 320 PRO A C 1
ATOM 2365 O O . PRO A 1 298 ? 7.157 16.592 64.282 1.00 15.50 320 PRO A O 1
ATOM 2369 N N . LEU A 1 299 ? 7.173 15.828 62.193 1.00 13.88 321 LEU A N 1
ATOM 2370 C CA . LEU A 1 299 ? 6.663 14.527 62.585 1.00 13.67 321 LEU A CA 1
ATOM 2371 C C . LEU A 1 299 ? 7.655 13.735 63.438 1.00 13.07 321 LEU A C 1
ATOM 2372 O O . LEU A 1 299 ? 7.284 13.104 64.427 1.00 14.17 321 LEU A O 1
ATOM 2377 N N . PHE A 1 300 ? 8.926 13.727 63.037 1.00 13.72 322 PHE A N 1
ATOM 2378 C CA . PHE A 1 300 ? 9.947 12.969 63.745 1.00 13.21 322 PHE A CA 1
ATOM 2379 C C . PHE A 1 300 ? 11.321 13.577 63.574 1.00 12.84 322 PHE A C 1
ATOM 2380 O O . PHE A 1 300 ? 11.540 14.436 62.739 1.00 12.82 322 PHE A O 1
ATOM 2388 N N . CYS A 1 301 ? 12.239 13.096 64.396 1.00 13.38 323 CYS A N 1
ATOM 2389 C CA . CYS A 1 301 ? 13.631 13.465 64.280 1.00 14.06 323 CYS A CA 1
ATOM 2390 C C . CYS A 1 301 ? 14.544 12.264 64.466 1.00 13.00 323 CYS A C 1
ATOM 2391 O O . CYS A 1 301 ? 14.180 11.267 65.064 1.00 15.52 323 CYS A O 1
ATOM 2394 N N . TYR A 1 302 ? 15.762 12.424 63.964 1.00 14.24 324 TYR A N 1
ATOM 2395 C CA . TYR A 1 302 ? 16.819 11.435 64.090 1.00 14.93 324 TYR A CA 1
ATOM 2396 C C . TYR A 1 302 ? 17.587 11.626 65.385 1.00 13.78 324 TYR A C 1
ATOM 2397 O O . TYR A 1 302 ? 17.829 12.763 65.802 1.00 14.84 324 TYR A O 1
ATOM 2406 N N . SER A 1 303 ? 17.985 10.531 65.984 1.00 14.14 325 SER A N 1
ATOM 2407 C CA . SER A 1 303 ? 18.897 10.550 67.132 1.00 15.60 325 SER A CA 1
ATOM 2408 C C . SER A 1 303 ? 20.107 11.436 66.885 1.00 15.97 325 SER A C 1
ATOM 2409 O O . SER A 1 303 ? 20.798 11.313 65.890 1.00 16.61 325 SER A O 1
ATOM 2412 N N . GLY A 1 304 ? 20.427 12.278 67.861 1.00 16.55 326 GLY A N 1
ATOM 2413 C CA . GLY A 1 304 ? 21.642 13.067 67.797 1.00 16.98 326 GLY A CA 1
ATOM 2414 C C . GLY A 1 304 ? 22.887 12.226 67.877 1.00 15.73 326 GLY A C 1
ATOM 2415 O O . GLY A 1 304 ? 23.867 12.553 67.230 1.00 16.71 326 GLY A O 1
ATOM 2416 N N . ASP A 1 305 ? 22.844 11.123 68.613 1.00 16.78 327 ASP A N 1
ATOM 2417 C CA . ASP A 1 305 ? 23.969 10.206 68.673 1.00 18.45 327 ASP A CA 1
ATOM 2418 C C . ASP A 1 305 ? 24.203 9.588 67.303 1.00 16.85 327 ASP A C 1
ATOM 2419 O O . ASP A 1 305 ? 25.343 9.488 66.858 1.00 18.78 327 ASP A O 1
ATOM 2424 N N . TYR A 1 306 ? 23.134 9.160 66.633 1.00 16.89 328 TYR A N 1
ATOM 2425 C CA . TYR A 1 306 ? 23.277 8.641 65.286 1.00 17.49 328 TYR A CA 1
ATOM 2426 C C . TYR A 1 306 ? 23.938 9.658 64.355 1.00 16.58 328 TYR A C 1
ATOM 2427 O O . TYR A 1 306 ? 24.856 9.325 63.611 1.00 17.92 328 TYR A O 1
ATOM 2436 N N . LEU A 1 307 ? 23.486 10.910 64.393 1.00 16.06 329 LEU A N 1
ATOM 2437 C CA . LEU A 1 307 ? 24.004 11.910 63.480 1.00 15.81 329 LEU A CA 1
ATOM 2438 C C . LEU A 1 307 ? 25.440 12.307 63.855 1.00 16.47 329 LEU A C 1
ATOM 2439 O O . LEU A 1 307 ? 26.219 12.670 62.988 1.00 17.85 329 LEU A O 1
ATOM 2460 N N . THR A 1 309 ? 27.525 10.107 64.826 1.00 17.36 331 THR A N 1
ATOM 2461 C CA . THR A 1 309 ? 28.269 8.999 64.189 1.00 17.74 331 THR A CA 1
ATOM 2462 C C . THR A 1 309 ? 28.357 9.176 62.679 1.00 16.11 331 THR A C 1
ATOM 2463 O O . THR A 1 309 ? 29.420 9.037 62.061 1.00 16.69 331 THR A O 1
ATOM 2467 N N . LEU A 1 310 ? 27.225 9.514 62.096 1.00 14.71 332 LEU A N 1
ATOM 2468 C CA . LEU A 1 310 ? 27.122 9.664 60.675 1.00 15.29 332 LEU A CA 1
ATOM 2469 C C . LEU A 1 310 ? 27.892 10.857 60.112 1.00 14.83 332 LEU A C 1
ATOM 2470 O O . LEU A 1 310 ? 28.564 10.753 59.079 1.00 13.60 332 LEU A O 1
ATOM 2475 N N . PHE A 1 311 ? 27.799 11.991 60.785 1.00 12.90 333 PHE A N 1
ATOM 2476 C CA . PHE A 1 311 ? 28.446 13.236 60.357 1.00 13.83 333 PHE A CA 1
ATOM 2477 C C . PHE A 1 311 ? 29.365 13.703 61.502 1.00 15.28 333 PHE A C 1
ATOM 2478 O O . PHE A 1 311 ? 28.977 14.575 62.290 1.00 15.51 333 PHE A O 1
ATOM 2486 N N A PRO A 1 312 ? 30.550 13.097 61.638 0.60 14.66 334 PRO A N 1
ATOM 2487 N N B PRO A 1 312 ? 30.576 13.132 61.589 0.40 12.71 334 PRO A N 1
ATOM 2488 C CA A PRO A 1 312 ? 31.362 13.376 62.835 0.60 15.27 334 PRO A CA 1
ATOM 2489 C CA B PRO A 1 312 ? 31.519 13.511 62.640 0.40 12.47 334 PRO A CA 1
ATOM 2490 C C A PRO A 1 312 ? 31.715 14.847 62.992 0.60 15.63 334 PRO A C 1
ATOM 2491 C C B PRO A 1 312 ? 31.624 15.004 62.882 0.40 11.78 334 PRO A C 1
ATOM 2492 O O A PRO A 1 312 ? 32.117 15.507 62.035 0.60 14.41 334 PRO A O 1
ATOM 2493 O O B PRO A 1 312 ? 31.726 15.815 61.968 0.40 10.53 334 PRO A O 1
ATOM 2516 N N . TYR A 1 314 ? 34.169 16.474 64.234 1.00 13.89 336 TYR A N 1
ATOM 2517 C CA . TYR A 1 314 ? 35.537 16.933 64.068 1.00 14.01 336 TYR A CA 1
ATOM 2518 C C . TYR A 1 314 ? 36.055 16.824 62.656 1.00 16.51 336 TYR A C 1
ATOM 2519 O O . TYR A 1 314 ? 37.226 17.104 62.407 1.00 17.36 336 TYR A O 1
ATOM 2528 N N . GLU A 1 315 ? 35.172 16.472 61.705 1.00 15.07 337 GLU A N 1
ATOM 2529 C CA . GLU A 1 315 ? 35.584 16.313 60.322 1.00 15.91 337 GLU A CA 1
ATOM 2530 C C . GLU A 1 315 ? 34.747 17.170 59.381 1.00 11.95 337 GLU A C 1
ATOM 2531 O O . GLU A 1 315 ? 33.530 17.284 59.557 1.00 14.11 337 GLU A O 1
ATOM 2537 N N . ASP A 1 316 ? 35.380 17.762 58.387 1.00 13.29 338 ASP A N 1
ATOM 2538 C CA . ASP A 1 316 ? 34.697 18.641 57.438 1.00 12.97 338 ASP A CA 1
ATOM 2539 C C . ASP A 1 316 ? 33.672 17.878 56.614 1.00 12.02 338 ASP A C 1
ATOM 2540 O O . ASP A 1 316 ? 33.965 16.765 56.193 1.00 13.13 338 ASP A O 1
ATOM 2545 N N . ASP A 1 317 ? 32.519 18.491 56.366 1.00 11.83 339 ASP A N 1
ATOM 2546 C CA . ASP A 1 317 ? 31.505 17.890 55.481 1.00 12.26 339 ASP A CA 1
ATOM 2547 C C . ASP A 1 317 ? 30.412 18.929 55.306 1.00 12.94 339 ASP A C 1
ATOM 2548 O O . ASP A 1 317 ? 29.658 19.196 56.247 1.00 12.90 339 ASP A O 1
ATOM 2553 N N . ALA A 1 318 ? 30.341 19.513 54.121 1.00 12.28 340 ALA A N 1
ATOM 2554 C CA . ALA A 1 318 ? 29.398 20.588 53.857 1.00 11.28 340 ALA A CA 1
ATOM 2555 C C . ALA A 1 318 ? 27.930 20.151 54.004 1.00 12.19 340 ALA A C 1
ATOM 2556 O O . ALA A 1 318 ? 27.038 21.000 54.167 1.00 12.85 340 ALA A O 1
ATOM 2558 N N . ARG A 1 319 ? 27.657 18.844 53.930 1.00 11.16 341 ARG A N 1
ATOM 2559 C CA . ARG A 1 319 ? 26.299 18.390 54.140 1.00 10.91 341 ARG A CA 1
ATOM 2560 C C . ARG A 1 319 ? 25.818 18.735 55.531 1.00 12.09 341 ARG A C 1
ATOM 2561 O O . ARG A 1 319 ? 24.619 18.920 55.760 1.00 13.06 341 ARG A O 1
ATOM 2569 N N . LYS A 1 320 ? 26.744 18.825 56.486 1.00 12.26 342 LYS A N 1
ATOM 2570 C CA . LYS A 1 320 ? 26.330 19.176 57.847 1.00 13.06 342 LYS A CA 1
ATOM 2571 C C . LYS A 1 320 ? 25.610 20.520 57.887 1.00 12.13 342 LYS A C 1
ATOM 2572 O O . LYS A 1 320 ? 24.520 20.617 58.436 1.00 15.12 342 LYS A O 1
ATOM 2578 N N . GLU A 1 321 ? 26.215 21.532 57.298 1.00 13.25 343 GLU A N 1
ATOM 2579 C CA . GLU A 1 321 ? 25.690 22.887 57.307 1.00 14.85 343 GLU A CA 1
ATOM 2580 C C . GLU A 1 321 ? 24.525 23.064 56.337 1.00 16.87 343 GLU A C 1
ATOM 2581 O O . GLU A 1 321 ? 23.590 23.852 56.574 1.00 15.29 343 GLU A O 1
ATOM 2587 N N . LEU A 1 322 ? 24.572 22.364 55.212 1.00 13.84 344 LEU A N 1
ATOM 2588 C CA . LEU A 1 322 ? 23.598 22.652 54.163 1.00 13.67 344 LEU A CA 1
ATOM 2589 C C . LEU A 1 322 ? 22.354 21.809 54.251 1.00 11.57 344 LEU A C 1
ATOM 2590 O O . LEU A 1 322 ? 21.320 22.218 53.722 1.00 14.64 344 LEU A O 1
ATOM 2595 N N . TRP A 1 323 ? 22.441 20.651 54.864 1.00 11.23 345 TRP A N 1
ATOM 2596 C CA . TRP A 1 323 ? 21.308 19.734 54.884 1.00 11.33 345 TRP A CA 1
ATOM 2597 C C . TRP A 1 323 ? 20.616 19.664 56.223 1.00 11.83 345 TRP A C 1
ATOM 2598 O O . TRP A 1 323 ? 19.502 19.161 56.309 1.00 12.99 345 TRP A O 1
ATOM 2609 N N . PHE A 1 324 ? 21.258 20.181 57.273 1.00 13.72 346 PHE A N 1
ATOM 2610 C CA . PHE A 1 324 ? 20.710 20.109 58.614 1.00 13.15 346 PHE A CA 1
ATOM 2611 C C . PHE A 1 324 ? 20.713 21.496 59.234 1.00 16.37 346 PHE A C 1
ATOM 2612 O O . PHE A 1 324 ? 21.476 22.378 58.824 1.00 17.02 346 PHE A O 1
ATOM 2620 N N . ASP A 1 325 ? 19.848 21.688 60.221 1.00 18.69 347 ASP A N 1
ATOM 2621 C CA . ASP A 1 325 ? 19.922 22.909 61.040 1.00 18.55 347 ASP A CA 1
ATOM 2622 C C . ASP A 1 325 ? 20.982 22.768 62.145 1.00 19.12 347 ASP A C 1
ATOM 2623 O O . ASP A 1 325 ? 21.689 21.764 62.278 1.00 19.26 347 ASP A O 1
ATOM 2628 N N . GLU A 1 326 ? 21.140 23.831 62.920 1.00 19.90 348 GLU A N 1
ATOM 2629 C CA . GLU A 1 326 ? 22.221 23.873 63.898 1.00 20.74 348 GLU A CA 1
ATOM 2630 C C . GLU A 1 326 ? 22.019 22.910 65.069 1.00 18.63 348 GLU A C 1
ATOM 2631 O O . GLU A 1 326 ? 22.955 22.614 65.805 1.00 21.68 348 GLU A O 1
ATOM 2637 N N . LYS A 1 327 ? 20.812 22.343 65.200 1.00 17.58 349 LYS A N 1
ATOM 2638 C CA . LYS A 1 327 ? 20.513 21.379 66.240 1.00 17.88 349 LYS A CA 1
ATOM 2639 C C . LYS A 1 327 ? 20.696 19.932 65.780 1.00 17.22 349 LYS A C 1
ATOM 2640 O O . LYS A 1 327 ? 20.232 19.008 66.412 1.00 18.01 349 LYS A O 1
ATOM 2646 N N . ILE A 1 328 ? 21.451 19.762 64.699 1.00 17.42 350 ILE A N 1
ATOM 2647 C CA . ILE A 1 328 ? 21.738 18.426 64.158 1.00 17.39 350 ILE A CA 1
ATOM 2648 C C . ILE A 1 328 ? 22.047 17.352 65.208 1.00 17.67 350 ILE A C 1
ATOM 2649 O O . ILE A 1 328 ? 21.534 16.230 65.137 1.00 19.97 350 ILE A O 1
ATOM 2654 N N . TYR A 1 329 ? 22.882 17.664 66.211 1.00 17.10 351 TYR A N 1
ATOM 2655 C CA . TYR A 1 329 ? 23.294 16.667 67.177 1.00 15.49 351 TYR A CA 1
ATOM 2656 C C . TYR A 1 329 ? 22.437 16.592 68.445 1.00 16.70 351 TYR A C 1
ATOM 2657 O O . TYR A 1 329 ? 22.730 15.778 69.309 1.00 18.39 351 TYR A O 1
ATOM 2666 N N . SER A 1 330 ? 21.395 17.414 68.524 1.00 19.40 352 SER A N 1
ATOM 2667 C CA . SER A 1 330 ? 20.578 17.468 69.724 1.00 21.38 352 SER A CA 1
ATOM 2668 C C . SER A 1 330 ? 20.024 16.106 70.071 1.00 23.92 352 SER A C 1
ATOM 2669 O O . SER A 1 330 ? 19.610 15.329 69.191 1.00 23.55 352 SER A O 1
ATOM 2672 N N . THR A 1 331 ? 20.025 15.796 71.358 1.00 26.16 353 THR A N 1
ATOM 2673 C CA . THR A 1 331 ? 19.469 14.543 71.834 1.00 29.32 353 THR A CA 1
ATOM 2674 C C . THR A 1 331 ? 18.056 14.766 72.365 1.00 30.19 353 THR A C 1
ATOM 2675 O O . THR A 1 331 ? 17.429 13.846 72.876 1.00 32.39 353 THR A O 1
ATOM 2679 N N . SER A 1 332 ? 17.543 15.981 72.214 1.00 31.62 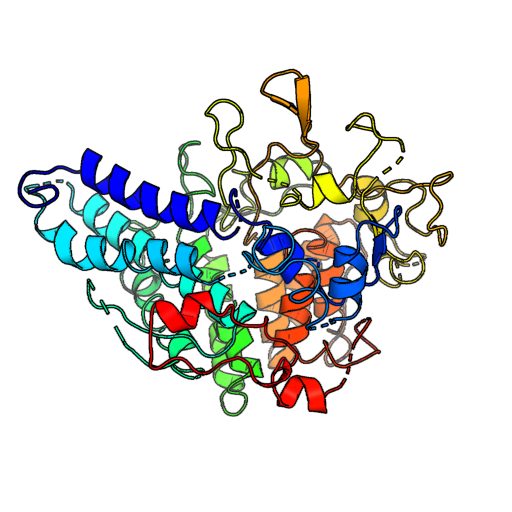354 SER A N 1
ATOM 2680 C CA . SER A 1 332 ? 16.165 16.278 72.590 1.00 32.83 354 SER A CA 1
ATOM 2681 C C . SER A 1 332 ? 15.165 15.689 71.599 1.00 32.90 354 SER A C 1
ATOM 2682 O O . SER A 1 332 ? 15.343 15.782 70.375 1.00 30.03 354 SER A O 1
ATOM 2685 N N . VAL A 1 333 ? 14.116 15.069 72.136 1.00 33.20 355 VAL A N 1
ATOM 2686 C CA . VAL A 1 333 ? 12.944 14.722 71.345 1.00 32.97 355 VAL A CA 1
ATOM 2687 C C . VAL A 1 333 ? 11.750 15.543 71.804 1.00 34.56 355 VAL A C 1
ATOM 2688 O O . VAL A 1 333 ? 10.596 15.131 71.633 1.00 35.26 355 VAL A O 1
ATOM 2692 N N . SER A 1 334 ? 12.044 16.724 72.348 1.00 34.05 356 SER A N 1
ATOM 2693 C CA . SER A 1 334 ? 11.024 17.615 72.888 1.00 34.42 356 SER A CA 1
ATOM 2694 C C . SER A 1 334 ? 10.407 18.550 71.863 1.00 31.34 356 SER A C 1
ATOM 2695 O O . SER A 1 334 ? 11.096 19.210 71.090 1.00 25.73 356 SER A O 1
ATOM 2698 N N . SER A 1 335 ? 9.080 18.570 71.874 1.00 33.34 357 SER A N 1
ATOM 2699 C CA . SER A 1 335 ? 8.258 19.631 71.328 1.00 33.45 357 SER A CA 1
ATOM 2700 C C . SER A 1 335 ? 8.858 21.039 71.406 1.00 33.36 357 SER A C 1
ATOM 2701 O O . SER A 1 335 ? 8.764 21.821 70.469 1.00 30.67 357 SER A O 1
ATOM 2704 N N . SER A 1 336 ? 9.414 21.372 72.561 1.00 32.91 358 SER A N 1
ATOM 2705 C CA . SER A 1 336 ? 9.944 22.709 72.790 1.00 32.48 358 SER A CA 1
ATOM 2706 C C . SER A 1 336 ? 11.273 22.980 72.071 1.00 30.33 358 SER A C 1
ATOM 2707 O O . SER A 1 336 ? 11.655 24.133 71.887 1.00 31.19 358 SER A O 1
ATOM 2710 N N . ALA A 1 337 ? 11.979 21.929 71.658 1.00 27.66 359 ALA A N 1
ATOM 2711 C CA . ALA A 1 337 ? 13.283 22.102 71.035 1.00 25.76 359 ALA A CA 1
ATOM 2712 C C . ALA A 1 337 ? 13.382 21.202 69.812 1.00 22.32 359 ALA A C 1
ATOM 2713 O O . ALA A 1 337 ? 14.151 20.255 69.807 1.00 22.86 359 ALA A O 1
ATOM 2715 N N . PRO A 1 338 ? 12.602 21.507 68.790 1.00 21.48 360 PRO A N 1
ATOM 2716 C CA . PRO A 1 338 ? 12.632 20.630 67.614 1.00 21.72 360 PRO A CA 1
ATOM 2717 C C . PRO A 1 338 ? 13.850 20.816 66.733 1.00 22.00 360 PRO A C 1
ATOM 2718 O O . PRO A 1 338 ? 14.514 21.831 66.802 1.00 21.76 360 PRO A O 1
ATOM 2722 N N . LYS A 1 339 ? 14.116 19.845 65.862 1.00 19.74 361 LYS A N 1
ATOM 2723 C CA . LYS A 1 339 ? 15.161 20.010 64.867 1.00 17.85 361 LYS A CA 1
ATOM 2724 C C . LYS A 1 339 ? 14.643 19.512 63.523 1.00 14.88 361 LYS A C 1
ATOM 2725 O O . LYS A 1 339 ? 13.723 18.690 63.486 1.00 17.44 361 LYS A O 1
ATOM 2731 N N . GLU A 1 340 ? 15.182 20.076 62.464 1.00 13.73 362 GLU A N 1
ATOM 2732 C CA . GLU A 1 340 ? 14.685 19.762 61.125 1.00 14.61 362 GLU A CA 1
ATOM 2733 C C . GLU A 1 340 ? 15.808 19.517 60.158 1.00 15.13 362 GLU A C 1
ATOM 2734 O O . GLU A 1 340 ? 16.951 19.899 60.375 1.00 15.27 362 GLU A O 1
ATOM 2740 N N . ILE A 1 341 ? 15.460 18.832 59.064 1.00 13.78 363 ILE A N 1
ATOM 2741 C CA . ILE A 1 341 ? 16.373 18.563 57.968 1.00 12.93 363 ILE A CA 1
ATOM 2742 C C . ILE A 1 341 ? 15.929 19.397 56.777 1.00 12.44 363 ILE A C 1
ATOM 2743 O O . ILE A 1 341 ? 14.753 19.332 56.410 1.00 13.49 363 ILE A O 1
ATOM 2748 N N . LYS A 1 342 ? 16.828 20.180 56.204 1.00 12.95 364 LYS A N 1
ATOM 2749 C CA . LYS A 1 342 ? 16.513 21.146 55.170 1.00 13.27 364 LYS A CA 1
ATOM 2750 C C . LYS A 1 342 ? 17.069 20.786 53.773 1.00 11.29 364 LYS A C 1
ATOM 2751 O O . LYS A 1 342 ? 16.932 21.520 52.800 1.00 12.53 364 LYS A O 1
ATOM 2757 N N . LYS A 1 343 ? 17.611 19.579 53.701 1.00 11.73 365 LYS A N 1
ATOM 2758 C CA . LYS A 1 343 ? 18.226 19.034 52.482 1.00 11.53 365 LYS A CA 1
ATOM 2759 C C . LYS A 1 343 ? 17.352 19.200 51.246 1.00 11.59 365 LYS A C 1
ATOM 2760 O O . LYS A 1 343 ? 17.843 19.535 50.198 1.00 12.44 365 LYS A O 1
ATOM 2766 N N . PHE A 1 344 ? 16.054 18.949 51.374 1.00 12.00 366 PHE A N 1
ATOM 2767 C CA . PHE A 1 344 ? 15.179 18.884 50.204 1.00 12.33 366 PHE A CA 1
ATOM 2768 C C . PHE A 1 344 ? 14.372 20.145 49.953 1.00 11.91 366 PHE A C 1
ATOM 2769 O O . PHE A 1 344 ? 13.452 20.138 49.142 1.00 13.25 366 PHE A O 1
ATOM 2777 N N . TRP A 1 345 ? 14.601 21.212 50.722 1.00 13.46 367 TRP A N 1
ATOM 2778 C CA . TRP A 1 345 ? 13.681 22.347 50.633 1.00 13.12 367 TRP A CA 1
ATOM 2779 C C . TRP A 1 345 ? 13.588 22.949 49.241 1.00 12.92 367 TRP A C 1
ATOM 2780 O O . TRP A 1 345 ? 14.554 23.411 48.663 1.00 14.60 367 TRP A O 1
ATOM 2791 N N . ASN A 1 346 ? 12.368 22.905 48.746 1.00 12.74 368 ASN A N 1
ATOM 2792 C CA . ASN A 1 346 ? 11.886 23.566 47.542 1.00 13.27 368 ASN A CA 1
ATOM 2793 C C . ASN A 1 346 ? 10.428 23.844 47.864 1.00 12.86 368 ASN A C 1
ATOM 2794 O O . ASN A 1 346 ? 9.511 23.082 47.559 1.00 13.21 368 ASN A O 1
ATOM 2799 N N . ILE A 1 347 ? 10.218 24.964 48.532 1.00 14.93 369 ILE A N 1
ATOM 2800 C CA . ILE A 1 347 ? 8.963 25.216 49.198 1.00 15.41 369 ILE A CA 1
ATOM 2801 C C . ILE A 1 347 ? 7.937 25.811 48.226 1.00 17.56 369 ILE A C 1
ATOM 2802 O O . ILE A 1 347 ? 8.301 26.632 47.388 1.00 19.28 369 ILE A O 1
ATOM 2807 N N . ASP A 1 348 ? 6.684 25.376 48.317 1.00 15.52 370 ASP A N 1
ATOM 2808 C CA . ASP A 1 348 ? 5.651 25.927 47.453 1.00 17.75 370 ASP A CA 1
ATOM 2809 C C . ASP A 1 348 ? 4.306 25.695 48.093 1.00 18.69 370 ASP A C 1
ATOM 2810 O O . ASP A 1 348 ? 4.168 24.953 49.057 1.00 17.14 370 ASP A O 1
ATOM 2815 N N . THR A 1 349 ? 3.302 26.397 47.577 1.00 19.71 371 THR A N 1
ATOM 2816 C CA . THR A 1 349 ? 1.947 26.245 48.065 1.00 22.10 371 THR A CA 1
ATOM 2817 C C . THR A 1 349 ? 1.032 25.719 46.974 1.00 24.40 371 THR A C 1
ATOM 2818 O O . THR A 1 349 ? 1.297 25.908 45.788 1.00 27.08 371 THR A O 1
ATOM 2822 N N . TYR A 1 350 ? -0.028 25.033 47.369 1.00 24.37 372 TYR A N 1
ATOM 2823 C CA . TYR A 1 350 ? -1.036 24.599 46.410 1.00 28.27 372 TYR A CA 1
ATOM 2824 C C . TYR A 1 350 ? -2.418 24.569 47.057 1.00 30.80 372 TYR A C 1
ATOM 2825 O O . TYR A 1 350 ? -2.555 24.774 48.268 1.00 29.56 372 TYR A O 1
ATOM 2834 N N . GLY A 1 351 ? -3.441 24.318 46.241 1.00 33.46 373 GLY A N 1
ATOM 2835 C CA . GLY A 1 351 ? -4.812 24.258 46.730 1.00 36.31 373 GLY A CA 1
ATOM 2836 C C . GLY A 1 351 ? -5.167 25.508 47.487 1.00 37.47 373 GLY A C 1
ATOM 2837 O O . GLY A 1 351 ? -4.874 26.614 47.032 1.00 40.09 373 GLY A O 1
ATOM 2838 N N . ASN A 1 352 ? -5.785 25.348 48.654 1.00 39.57 374 ASN A N 1
ATOM 2839 C CA . ASN A 1 352 ? -6.073 26.503 49.493 1.00 41.55 374 ASN A CA 1
ATOM 2840 C C . ASN A 1 352 ? -5.008 26.686 50.552 1.00 39.84 374 ASN A C 1
ATOM 2841 O O . ASN A 1 352 ? -5.202 26.341 51.720 1.00 41.94 374 ASN A O 1
ATOM 2846 N N . GLY A 1 353 ? -3.866 27.208 50.128 1.00 36.50 375 GLY A N 1
ATOM 2847 C CA . GLY A 1 353 ? -2.854 27.662 51.059 1.00 33.50 375 GLY A CA 1
ATOM 2848 C C . GLY A 1 353 ? -1.986 26.561 51.633 1.00 28.71 375 GLY A C 1
ATOM 2849 O O . GLY A 1 353 ? -1.156 26.837 52.479 1.00 29.95 375 GLY A O 1
ATOM 2850 N N . THR A 1 354 ? -2.160 25.324 51.177 1.00 28.14 376 THR A N 1
ATOM 2851 C CA . THR A 1 354 ? -1.372 24.219 51.719 1.00 26.10 376 THR A CA 1
ATOM 2852 C C . THR A 1 354 ? 0.082 24.337 51.299 1.00 23.18 376 THR A C 1
ATOM 2853 O O . THR A 1 354 ? 0.402 24.459 50.114 1.00 23.54 376 THR A O 1
ATOM 2857 N N . ILE A 1 355 ? 0.961 24.259 52.279 1.00 21.58 377 ILE A N 1
ATOM 2858 C CA . ILE A 1 355 ? 2.383 24.390 52.035 1.00 18.69 377 ILE A CA 1
ATOM 2859 C C . ILE A 1 355 ? 3.055 23.014 51.984 1.00 17.90 377 ILE A C 1
ATOM 2860 O O . ILE A 1 355 ? 2.784 22.169 52.818 1.00 19.23 377 ILE A O 1
ATOM 2865 N N . THR A 1 356 ? 3.936 22.828 51.000 1.00 14.05 378 THR A N 1
ATOM 2866 C CA . THR A 1 356 ? 4.868 21.702 51.057 1.00 13.54 378 THR A CA 1
ATOM 2867 C C . THR A 1 356 ? 6.281 22.234 51.092 1.00 14.70 378 THR A C 1
ATOM 2868 O O . THR A 1 356 ? 6.622 23.236 50.457 1.00 14.27 378 THR A O 1
ATOM 2872 N N . SER A 1 357 ? 7.122 21.504 51.799 1.00 12.86 379 SER A N 1
ATOM 2873 C CA . SER A 1 357 ? 8.533 21.839 51.825 1.00 12.75 379 SER A CA 1
ATOM 2874 C C . SER A 1 357 ? 9.304 21.295 50.645 1.00 12.53 379 SER A C 1
ATOM 2875 O O . SER A 1 357 ? 10.472 21.630 50.473 1.00 13.68 379 SER A O 1
ATOM 2878 N N . ASN A 1 358 ? 8.666 20.424 49.854 1.00 12.64 380 ASN A N 1
ATOM 2879 C CA . ASN A 1 358 ? 9.340 19.827 48.725 1.00 12.31 380 ASN A CA 1
ATOM 2880 C C . ASN A 1 358 ? 8.396 19.603 47.544 1.00 12.49 380 ASN A C 1
ATOM 2881 O O . ASN A 1 358 ? 7.738 18.569 47.448 1.00 12.63 380 ASN A O 1
ATOM 2886 N N . SER A 1 359 ? 8.337 20.588 46.655 1.00 11.05 381 SER A N 1
ATOM 2887 C CA . SER A 1 359 ? 7.581 20.522 45.410 1.00 12.91 381 SER A CA 1
ATOM 2888 C C . SER A 1 359 ? 8.309 19.761 44.318 1.00 12.55 381 SER A C 1
ATOM 2889 O O . SER A 1 359 ? 7.796 19.603 43.196 1.00 13.21 381 SER A O 1
ATOM 2892 N N . GLY A 1 360 ? 9.476 19.222 44.628 1.00 12.02 382 GLY A N 1
ATOM 2893 C CA . GLY A 1 360 ? 10.303 18.557 43.642 1.00 11.39 382 GLY A CA 1
ATOM 2894 C C . GLY A 1 360 ? 9.900 17.132 43.367 1.00 11.87 382 GLY A C 1
ATOM 2895 O O . GLY A 1 360 ? 9.083 16.540 44.064 1.00 12.23 382 GLY A O 1
ATOM 2896 N N . ASN A 1 361 ? 10.511 16.575 42.336 1.00 11.69 383 ASN A N 1
ATOM 2897 C CA . ASN A 1 361 ? 10.385 15.137 42.031 1.00 11.27 383 ASN A CA 1
ATOM 2898 C C . ASN A 1 361 ? 10.986 14.318 43.151 1.00 12.50 383 ASN A C 1
ATOM 2899 O O . ASN A 1 361 ? 11.865 14.786 43.849 1.00 13.69 383 ASN A O 1
ATOM 2904 N N . GLN A 1 362 ? 10.546 13.082 43.310 1.00 10.28 384 GLN A N 1
ATOM 2905 C CA . GLN A 1 362 ? 11.202 12.153 44.206 1.00 9.87 384 GLN A CA 1
ATOM 2906 C C . GLN A 1 362 ? 12.350 11.551 43.445 1.00 11.81 384 GLN A C 1
ATOM 2907 O O . GLN A 1 362 ? 12.175 10.986 42.352 1.00 12.27 384 GLN A O 1
ATOM 2913 N N A ILE A 1 363 ? 13.554 11.625 44.020 0.60 10.16 385 ILE A N 1
ATOM 2914 N N B ILE A 1 363 ? 13.546 11.705 43.990 0.40 11.54 385 ILE A N 1
ATOM 2915 C CA A ILE A 1 363 ? 14.747 11.175 43.309 0.60 10.34 385 ILE A CA 1
ATOM 2916 C CA B ILE A 1 363 ? 14.697 11.171 43.325 0.40 11.72 385 ILE A CA 1
ATOM 2917 C C A ILE A 1 363 ? 15.067 9.730 43.626 0.60 11.32 385 ILE A C 1
ATOM 2918 C C B ILE A 1 363 ? 14.701 9.686 43.729 0.40 12.70 385 ILE A C 1
ATOM 2919 O O A ILE A 1 363 ? 15.682 9.450 44.682 0.60 10.38 385 ILE A O 1
ATOM 2920 O O B ILE A 1 363 ? 14.592 9.332 44.907 0.40 13.88 385 ILE A O 1
ATOM 2925 N N . VAL A 1 364 ? 14.677 8.795 42.758 1.00 10.65 386 VAL A N 1
ATOM 2926 C CA . VAL A 1 364 ? 14.774 7.382 43.045 1.00 10.76 386 VAL A CA 1
ATOM 2927 C C . VAL A 1 364 ? 16.218 6.919 42.919 1.00 9.84 386 VAL A C 1
ATOM 2928 O O . VAL A 1 364 ? 16.748 6.249 43.836 1.00 9.84 386 VAL A O 1
ATOM 2932 N N . PHE A 1 365 ? 16.863 7.240 41.822 1.00 9.50 387 PHE A N 1
ATOM 2933 C CA . PHE A 1 365 ? 18.256 6.910 41.582 1.00 9.08 387 PHE A CA 1
ATOM 2934 C C . PHE A 1 365 ? 18.931 8.175 41.130 1.00 9.05 387 PHE A C 1
ATOM 2935 O O . PHE A 1 365 ? 18.424 8.890 40.250 1.00 9.74 387 PHE A O 1
ATOM 2943 N N . ARG A 1 366 ? 20.105 8.472 41.672 1.00 9.81 388 ARG A N 1
ATOM 2944 C CA . ARG A 1 366 ? 20.881 9.579 41.124 1.00 12.55 388 ARG A CA 1
ATOM 2945 C C . ARG A 1 366 ? 22.364 9.249 41.031 1.00 9.25 388 ARG A C 1
ATOM 2946 O O . ARG A 1 366 ? 22.831 8.207 41.533 1.00 10.01 388 ARG A O 1
ATOM 2954 N N . TYR A 1 367 ? 23.111 10.091 40.338 1.00 10.34 389 TYR A N 1
ATOM 2955 C CA . TYR A 1 367 ? 24.460 9.749 39.914 1.00 9.89 389 TYR A CA 1
ATOM 2956 C C . TYR A 1 367 ? 25.398 9.520 41.092 1.00 10.54 389 TYR A C 1
ATOM 2957 O O . TYR A 1 367 ? 26.207 8.603 41.041 1.00 9.89 389 TYR A O 1
ATOM 2966 N N . ALA A 1 368 ? 25.288 10.274 42.184 1.00 9.49 390 ALA A N 1
ATOM 2967 C CA . ALA A 1 368 ? 26.169 10.032 43.323 1.00 10.38 390 ALA A CA 1
ATOM 2968 C C . ALA A 1 368 ? 25.931 8.645 43.878 1.00 10.60 390 ALA A C 1
ATOM 2969 O O . ALA A 1 368 ? 26.877 7.954 44.280 1.00 10.58 390 ALA A O 1
ATOM 2971 N N . GLY A 1 369 ? 24.662 8.248 43.971 1.00 9.95 391 GLY A N 1
ATOM 2972 C CA . GLY A 1 369 ? 24.327 6.895 44.430 1.00 10.39 391 GLY A CA 1
ATOM 2973 C C . GLY A 1 369 ? 24.950 5.824 43.570 1.00 10.19 391 GLY A C 1
ATOM 2974 O O . GLY A 1 369 ? 25.526 4.856 44.092 1.00 9.82 391 GLY A O 1
ATOM 2975 N N . ALA A 1 370 ? 24.817 5.952 42.259 1.00 9.48 392 ALA A N 1
ATOM 2976 C CA . ALA A 1 370 ? 25.334 4.970 41.331 1.00 9.66 392 ALA A CA 1
ATOM 2977 C C . ALA A 1 370 ? 26.850 4.873 41.382 1.00 9.73 392 ALA A C 1
ATOM 2978 O O . ALA A 1 370 ? 27.380 3.775 41.369 1.00 10.14 392 ALA A O 1
ATOM 2980 N N . LEU A 1 371 ? 27.519 6.000 41.566 1.00 9.81 393 LEU A N 1
ATOM 2981 C CA . LEU A 1 371 ? 28.973 5.961 41.711 1.00 9.67 393 LEU A CA 1
ATOM 2982 C C . LEU A 1 371 ? 29.349 5.181 42.954 1.00 9.60 393 LEU A C 1
ATOM 2983 O O . LEU A 1 371 ? 30.352 4.487 42.971 1.00 10.29 393 LEU A O 1
ATOM 2988 N N . LEU A 1 372 ? 28.581 5.343 44.030 1.00 10.30 394 LEU A N 1
ATOM 2989 C CA . LEU A 1 372 ? 28.862 4.611 45.271 1.00 10.01 394 LEU A CA 1
ATOM 2990 C C . LEU A 1 372 ? 28.566 3.149 45.141 1.00 10.40 394 LEU A C 1
ATOM 2991 O O . LEU A 1 372 ? 29.278 2.333 45.706 1.00 10.30 394 LEU A O 1
ATOM 2996 N N . LEU A 1 373 ? 27.554 2.760 44.372 1.00 10.55 395 LEU A N 1
ATOM 2997 C CA . LEU A 1 373 ? 27.315 1.339 44.099 1.00 10.35 395 LEU A CA 1
ATOM 2998 C C . LEU A 1 373 ? 28.464 0.700 43.331 1.00 10.15 395 LEU A C 1
ATOM 2999 O O . LEU A 1 373 ? 28.860 -0.430 43.591 1.00 10.63 395 LEU A O 1
ATOM 3004 N N . TYR A 1 374 ? 28.975 1.422 42.342 1.00 10.41 396 TYR A N 1
ATOM 3005 C CA . TYR A 1 374 ? 30.134 1.008 41.556 1.00 10.06 396 TYR A CA 1
ATOM 3006 C C . TYR A 1 374 ? 31.338 0.826 42.491 1.00 9.84 396 TYR A C 1
ATOM 3007 O O . TYR A 1 374 ? 31.974 -0.217 42.512 1.00 11.12 396 TYR A O 1
ATOM 3016 N N . ALA A 1 375 ? 31.584 1.819 43.340 1.00 9.84 397 ALA A N 1
ATOM 3017 C CA . ALA A 1 375 ? 32.658 1.690 44.316 1.00 11.34 397 ALA A CA 1
ATOM 3018 C C . ALA A 1 375 ? 32.440 0.487 45.227 1.00 10.77 397 ALA A C 1
ATOM 3019 O O . ALA A 1 375 ? 33.392 -0.243 45.539 1.00 10.89 397 ALA A O 1
ATOM 3021 N N . GLU A 1 376 ? 31.224 0.292 45.732 1.00 9.68 398 GLU A N 1
ATOM 3022 C CA . GLU A 1 376 ? 30.934 -0.803 46.620 1.00 10.26 398 GLU A CA 1
ATOM 3023 C C . GLU A 1 376 ? 31.282 -2.134 45.981 1.00 10.39 398 GLU A C 1
ATOM 3024 O O . GLU A 1 376 ? 31.877 -3.007 46.623 1.00 11.39 398 GLU A O 1
ATOM 3030 N N . ALA A 1 377 ? 30.893 -2.341 44.731 1.00 11.04 399 ALA A N 1
ATOM 3031 C CA . ALA A 1 377 ? 31.134 -3.596 44.029 1.00 10.76 399 ALA A CA 1
ATOM 3032 C C . ALA A 1 377 ? 32.618 -3.804 43.828 1.00 11.10 399 ALA A C 1
ATOM 3033 O O . ALA A 1 377 ? 33.131 -4.910 44.020 1.00 11.99 399 ALA A O 1
ATOM 3035 N N . LEU A 1 378 ? 33.316 -2.771 43.417 1.00 11.63 400 LEU A N 1
ATOM 3036 C CA . LEU A 1 378 ? 34.779 -2.880 43.249 1.00 13.03 400 LEU A CA 1
ATOM 3037 C C . LEU A 1 378 ? 35.424 -3.248 44.561 1.00 12.62 400 LEU A C 1
ATOM 3038 O O . LEU A 1 378 ? 36.297 -4.146 44.609 1.00 14.88 400 LEU A O 1
ATOM 3043 N N . ALA A 1 379 ? 35.051 -2.563 45.644 1.00 12.70 401 ALA A N 1
ATOM 3044 C CA . ALA A 1 379 ? 35.653 -2.841 46.918 1.00 13.97 401 ALA A CA 1
ATOM 3045 C C . ALA A 1 379 ? 35.370 -4.269 47.373 1.00 15.05 401 ALA A C 1
ATOM 3046 O O . ALA A 1 379 ? 36.237 -4.954 47.932 1.00 16.86 401 ALA A O 1
ATOM 3048 N N . ALA A 1 380 ? 34.201 -4.795 47.042 1.00 12.46 402 ALA A N 1
ATOM 3049 C CA . ALA A 1 380 ? 33.820 -6.135 47.502 1.00 14.13 402 ALA A CA 1
ATOM 3050 C C . ALA A 1 380 ? 34.611 -7.161 46.731 1.00 16.15 402 ALA A C 1
ATOM 3051 O O . ALA A 1 380 ? 35.004 -8.190 47.301 1.00 17.82 402 ALA A O 1
ATOM 3053 N N . LEU A 1 381 ? 34.920 -6.888 45.490 1.00 15.17 403 LEU A N 1
ATOM 3054 C CA . LEU A 1 381 ? 35.713 -7.794 44.680 1.00 17.59 403 LEU A CA 1
ATOM 3055 C C . LEU A 1 381 ? 37.180 -7.761 45.060 1.00 17.74 403 LEU A C 1
ATOM 3056 O O . LEU A 1 381 ? 37.861 -8.773 44.904 1.00 19.73 403 LEU A O 1
ATOM 3061 N N . GLY A 1 382 ? 37.661 -6.603 45.509 1.00 16.75 404 GLY A N 1
ATOM 3062 C CA . GLY A 1 382 ? 39.028 -6.448 46.026 1.00 21.47 404 GLY A CA 1
ATOM 3063 C C . GLY A 1 382 ? 40.040 -6.341 44.907 1.00 22.28 404 GLY A C 1
ATOM 3064 O O . GLY A 1 382 ? 41.259 -6.432 45.154 1.00 27.57 404 GLY A O 1
ATOM 3065 N N . THR A 1 383 ? 39.561 -6.123 43.696 1.00 21.21 405 THR A N 1
ATOM 3066 C CA . THR A 1 383 ? 40.381 -6.143 42.507 1.00 22.08 405 THR A CA 1
ATOM 3067 C C . THR A 1 383 ? 40.958 -4.774 42.149 1.00 22.22 405 THR A C 1
ATOM 3068 O O . THR A 1 383 ? 41.876 -4.692 41.356 1.00 21.54 405 THR A O 1
ATOM 3072 N N . ASN A 1 384 ? 40.423 -3.690 42.712 1.00 17.74 406 ASN A N 1
ATOM 3073 C CA . ASN A 1 384 ? 40.891 -2.371 42.331 1.00 17.51 406 ASN A CA 1
ATOM 3074 C C . ASN A 1 384 ? 40.438 -1.338 43.347 1.00 17.64 406 ASN A C 1
ATOM 3075 O O . ASN A 1 384 ? 39.565 -0.502 43.073 1.00 16.17 406 ASN A O 1
ATOM 3080 N N . ASP A 1 385 ? 41.070 -1.378 44.513 1.00 16.36 407 ASP A N 1
ATOM 3081 C CA . ASP A 1 385 ? 40.673 -0.517 45.634 1.00 15.48 407 ASP A CA 1
A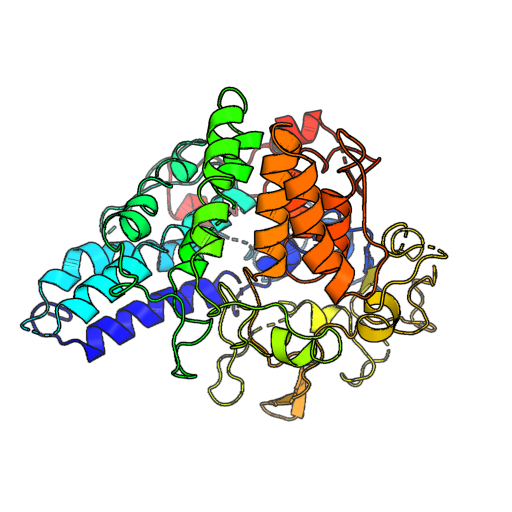TOM 3082 C C . ASP A 1 385 ? 41.003 0.908 45.319 1.00 15.65 407 ASP A C 1
ATOM 3083 O O . ASP A 1 385 ? 40.318 1.832 45.765 1.00 14.47 407 ASP A O 1
ATOM 3088 N N . THR A 1 386 ? 42.033 1.135 44.510 1.00 14.80 408 THR A N 1
ATOM 3089 C CA . THR A 1 386 ? 42.363 2.490 44.131 1.00 17.09 408 THR A CA 1
ATOM 3090 C C . THR A 1 386 ? 41.214 3.145 43.325 1.00 16.52 408 THR A C 1
ATOM 3091 O O . THR A 1 386 ? 40.849 4.317 43.556 1.00 14.03 408 THR A O 1
ATOM 3095 N N . LYS A 1 387 ? 40.632 2.392 42.394 1.00 15.46 409 LYS A N 1
ATOM 3096 C CA . LYS A 1 387 ? 39.519 2.927 41.620 1.00 13.72 409 LYS A CA 1
ATOM 3097 C C . LYS A 1 387 ? 38.288 3.085 42.500 1.00 13.99 409 LYS A C 1
ATOM 3098 O O . LYS A 1 387 ? 37.552 4.062 42.371 1.00 12.67 409 LYS A O 1
ATOM 3104 N N . ALA A 1 388 ? 38.075 2.144 43.393 1.00 12.57 410 ALA A N 1
ATOM 3105 C CA . ALA A 1 388 ? 36.984 2.298 44.350 1.00 13.21 410 ALA A CA 1
ATOM 3106 C C . ALA A 1 388 ? 37.100 3.599 45.152 1.00 13.13 410 ALA A C 1
ATOM 3107 O O . ALA A 1 388 ? 36.129 4.321 45.322 1.00 12.54 410 ALA A O 1
ATOM 3109 N N . CYS A 1 389 ? 38.301 3.921 45.637 1.00 12.60 411 CYS A N 1
ATOM 3110 C CA . CYS A 1 389 ? 38.550 5.185 46.297 1.00 11.49 411 CYS A CA 1
ATOM 3111 C C . CYS A 1 389 ? 38.327 6.376 45.416 1.00 12.28 411 CYS A C 1
ATOM 3112 O O . CYS A 1 389 ? 37.773 7.380 45.843 1.00 12.79 411 CYS A O 1
ATOM 3115 N N . GLU A 1 390 ? 38.770 6.301 44.171 1.00 12.63 412 GLU A N 1
ATOM 3116 C CA . GLU A 1 390 ? 38.557 7.397 43.240 1.00 14.18 412 GLU A CA 1
ATOM 3117 C C . GLU A 1 390 ? 37.069 7.734 43.108 1.00 13.36 412 GLU A C 1
ATOM 3118 O O . GLU A 1 390 ? 36.684 8.907 43.109 1.00 13.93 412 GLU A O 1
ATOM 3124 N N . LEU A 1 391 ? 36.251 6.704 42.906 1.00 12.68 413 LEU A N 1
ATOM 3125 C CA . LEU A 1 391 ? 34.813 6.873 42.801 1.00 11.85 413 LEU A CA 1
ATOM 3126 C C . LEU A 1 391 ? 34.229 7.483 44.075 1.00 11.36 413 LEU A C 1
ATOM 3127 O O . LEU A 1 391 ? 33.484 8.446 44.010 1.00 12.61 413 LEU A O 1
ATOM 3132 N N . LEU A 1 392 ? 34.549 6.884 45.204 1.00 10.86 414 LEU A N 1
ATOM 3133 C CA . LEU A 1 392 ? 34.124 7.378 46.496 1.00 11.74 414 LEU A CA 1
ATOM 3134 C C . LEU A 1 392 ? 34.485 8.845 46.661 1.00 12.11 414 LEU A C 1
ATOM 3135 O O . LEU A 1 392 ? 33.701 9.657 47.122 1.00 12.46 414 LEU A O 1
ATOM 3140 N N . ASN A 1 393 ? 35.699 9.182 46.255 1.00 12.09 415 ASN A N 1
ATOM 3141 C CA . ASN A 1 393 ? 36.180 10.550 46.457 1.00 12.64 415 ASN A CA 1
ATOM 3142 C C . ASN A 1 393 ? 35.536 11.589 45.573 1.00 12.71 415 ASN A C 1
ATOM 3143 O O . ASN A 1 393 ? 35.539 12.767 45.898 1.00 12.83 415 ASN A O 1
ATOM 3148 N N . ARG A 1 394 ? 34.932 11.178 44.476 1.00 13.11 416 ARG A N 1
ATOM 3149 C CA . ARG A 1 394 ? 34.135 12.140 43.725 1.00 13.00 416 ARG A CA 1
ATOM 3150 C C . ARG A 1 394 ? 32.970 12.657 44.549 1.00 12.19 416 ARG A C 1
ATOM 3151 O O . ARG A 1 394 ? 32.659 13.846 44.521 1.00 12.05 416 ARG A O 1
ATOM 3159 N N . VAL A 1 395 ? 32.375 11.771 45.330 1.00 10.99 417 VAL A N 1
ATOM 3160 C CA . VAL A 1 395 ? 31.281 12.146 46.209 1.00 11.16 417 VAL A CA 1
ATOM 3161 C C . VAL A 1 395 ? 31.799 12.904 47.441 1.00 11.65 417 VAL A C 1
ATOM 3162 O O . VAL A 1 395 ? 31.224 13.924 47.818 1.00 11.26 417 VAL A O 1
ATOM 3166 N N . ARG A 1 396 ? 32.899 12.416 48.011 1.00 11.28 418 ARG A N 1
ATOM 3167 C CA . ARG A 1 396 ? 33.503 13.108 49.156 1.00 10.50 418 ARG A CA 1
ATOM 3168 C C . ARG A 1 396 ? 33.896 14.528 48.764 1.00 11.98 418 ARG A C 1
ATOM 3169 O O . ARG A 1 396 ? 33.644 15.475 49.498 1.00 12.11 418 ARG A O 1
ATOM 3177 N N . ASN A 1 397 ? 34.550 14.674 47.616 1.00 12.57 419 ASN A N 1
ATOM 3178 C CA . ASN A 1 397 ? 35.014 15.990 47.188 1.00 13.10 419 ASN A CA 1
ATOM 3179 C C . ASN A 1 397 ? 33.844 16.941 46.937 1.00 13.47 419 ASN A C 1
ATOM 3180 O O . ASN A 1 397 ? 33.910 18.115 47.280 1.00 12.63 419 ASN A O 1
ATOM 3185 N N . ARG A 1 398 ? 32.744 16.445 46.372 1.00 11.94 420 ARG A N 1
ATOM 3186 C CA . ARG A 1 398 ? 31.596 17.311 46.146 1.00 12.17 420 ARG A CA 1
ATOM 3187 C C . ARG A 1 398 ? 31.045 17.834 47.476 1.00 11.57 420 ARG A C 1
ATOM 3188 O O . ARG A 1 398 ? 30.600 18.983 47.548 1.00 12.58 420 ARG A O 1
ATOM 3196 N N . ALA A 1 399 ? 31.099 17.013 48.515 1.00 11.36 421 ALA A N 1
ATOM 3197 C CA . ALA A 1 399 ? 30.652 17.408 49.859 1.00 12.33 421 ALA A CA 1
ATOM 3198 C C . ALA A 1 399 ? 31.694 18.199 50.650 1.00 13.64 421 ALA A C 1
ATOM 3199 O O . ALA A 1 399 ? 31.447 18.537 51.806 1.00 15.73 421 ALA A O 1
ATOM 3201 N N . HIS A 1 400 ? 32.867 18.442 50.072 1.00 14.14 422 HIS A N 1
ATOM 3202 C CA . HIS A 1 400 ? 33.961 19.084 50.786 1.00 13.94 422 HIS A CA 1
ATOM 3203 C C . HIS A 1 400 ? 34.285 18.295 52.063 1.00 14.75 422 HIS A C 1
ATOM 3204 O O . HIS A 1 400 ? 34.562 18.873 53.121 1.00 19.17 422 HIS A O 1
ATOM 3211 N N . ALA A 1 401 ? 34.294 16.971 51.956 1.00 12.28 423 ALA A N 1
ATOM 3212 C CA . ALA A 1 401 ? 34.782 16.092 52.973 1.00 12.75 423 ALA A CA 1
ATOM 3213 C C . ALA A 1 401 ? 36.156 15.559 52.603 1.00 13.51 423 ALA A C 1
ATOM 3214 O O . ALA A 1 401 ? 36.567 15.610 51.439 1.00 15.88 423 ALA A O 1
ATOM 3216 N N . SER A 1 402 ? 36.871 15.036 53.586 1.00 13.50 424 SER A N 1
ATOM 3217 C CA . SER A 1 402 ? 38.236 14.593 53.340 1.00 15.34 424 SER A CA 1
ATOM 3218 C C . SER A 1 402 ? 38.301 13.416 52.362 1.00 14.38 424 SER A C 1
ATOM 3219 O O . SER A 1 402 ? 37.427 12.557 52.363 1.00 15.06 424 SER A O 1
ATOM 3222 N N . GLU A 1 403 ? 39.304 13.385 51.488 1.00 15.82 425 GLU A N 1
ATOM 3223 C CA . GLU A 1 403 ? 39.481 12.251 50.594 1.00 16.36 425 GLU A CA 1
ATOM 3224 C C . GLU A 1 403 ? 39.847 11.008 51.411 1.00 16.12 425 GLU A C 1
ATOM 3225 O O . GLU A 1 403 ? 40.587 11.072 52.398 1.00 17.65 425 GLU A O 1
ATOM 3231 N N . ILE A 1 404 ? 39.314 9.885 50.982 1.00 14.86 426 ILE A N 1
ATOM 3232 C CA . ILE A 1 404 ? 39.534 8.616 51.615 1.00 15.61 426 ILE A CA 1
ATOM 3233 C C . ILE A 1 404 ? 40.626 7.880 50.850 1.00 15.28 426 ILE A C 1
ATOM 3234 O O . ILE A 1 404 ? 40.602 7.789 49.621 1.00 16.69 426 ILE A O 1
ATOM 3239 N N . ASN A 1 405 ? 41.567 7.293 51.584 1.00 14.98 427 ASN A N 1
ATOM 3240 C CA . ASN A 1 405 ? 42.645 6.533 51.000 1.00 14.46 427 ASN A CA 1
ATOM 3241 C C . ASN A 1 405 ? 42.844 5.305 51.856 1.00 13.18 427 ASN A C 1
ATOM 3242 O O . ASN A 1 405 ? 43.584 5.310 52.844 1.00 14.91 427 ASN A O 1
ATOM 3247 N N . THR A 1 406 ? 42.140 4.251 51.505 1.00 11.72 428 THR A N 1
ATOM 3248 C CA . THR A 1 406 ? 42.152 3.048 52.282 1.00 12.95 428 THR A CA 1
ATOM 3249 C C . THR A 1 406 ? 41.729 1.877 51.429 1.00 11.87 428 THR A C 1
ATOM 3250 O O . THR A 1 406 ? 41.655 1.982 50.217 1.00 13.31 428 THR A O 1
ATOM 3254 N N . SER A 1 407 ? 41.523 0.736 52.048 1.00 12.15 429 SER A N 1
ATOM 3255 C CA . SER A 1 407 ? 41.356 -0.491 51.341 1.00 11.54 429 SER A CA 1
ATOM 3256 C C . SER A 1 407 ? 40.555 -1.469 52.203 1.00 13.16 429 SER A C 1
ATOM 3257 O O . SER A 1 407 ? 40.277 -1.208 53.374 1.00 12.97 429 SER A O 1
ATOM 3260 N N . GLY A 1 408 ? 40.214 -2.589 51.618 1.00 14.22 430 GLY A N 1
ATOM 3261 C CA . GLY A 1 408 ? 39.685 -3.697 52.394 1.00 16.45 430 GLY A CA 1
ATOM 3262 C C . GLY A 1 408 ? 38.466 -3.328 53.206 1.00 16.23 430 GLY A C 1
ATOM 3263 O O . GLY A 1 408 ? 37.592 -2.571 52.746 1.00 15.51 430 GLY A O 1
ATOM 3264 N N . SER A 1 409 ? 38.373 -3.882 54.395 1.00 16.53 431 SER A N 1
ATOM 3265 C CA . SER A 1 409 ? 37.191 -3.674 55.209 1.00 19.25 431 SER A CA 1
ATOM 3266 C C . SER A 1 409 ? 36.962 -2.214 55.527 1.00 18.12 431 SER A C 1
ATOM 3267 O O . SER A 1 409 ? 35.804 -1.763 55.548 1.00 16.42 431 SER A O 1
ATOM 3270 N N . GLU A 1 410 ? 38.011 -1.442 55.768 1.00 17.20 432 GLU A N 1
ATOM 3271 C CA . GLU A 1 410 ? 37.837 -0.039 56.066 1.00 15.05 432 GLU A CA 1
ATOM 3272 C C . GLU A 1 410 ? 37.199 0.695 54.883 1.00 13.69 432 GLU A C 1
ATOM 3273 O O . GLU A 1 410 ? 36.357 1.579 55.071 1.00 12.85 432 GLU A O 1
ATOM 3279 N N . LEU A 1 411 ? 37.586 0.316 53.676 1.00 14.06 433 LEU A N 1
ATOM 3280 C CA . LEU A 1 411 ? 37.048 0.929 52.454 1.00 12.96 433 LEU A CA 1
ATOM 3281 C C . LEU A 1 411 ? 35.584 0.520 52.271 1.00 13.15 433 LEU A C 1
ATOM 3282 O O . LEU A 1 411 ? 34.728 1.362 51.969 1.00 13.49 433 LEU A O 1
ATOM 3295 N N . ASP A 1 413 ? 33.450 -0.277 54.577 1.00 14.09 435 ASP A N 1
ATOM 3296 C CA . ASP A 1 413 ? 32.713 0.479 55.569 1.00 14.00 435 ASP A CA 1
ATOM 3297 C C . ASP A 1 413 ? 32.563 1.919 55.127 1.00 13.28 435 ASP A C 1
ATOM 3298 O O . ASP A 1 413 ? 31.495 2.520 55.257 1.00 12.46 435 ASP A O 1
ATOM 3303 N N . ALA A 1 414 ? 33.633 2.541 54.641 1.00 13.48 436 ALA A N 1
ATOM 3304 C CA . ALA A 1 414 ? 33.564 3.941 54.230 1.00 11.66 436 ALA A CA 1
ATOM 3305 C C . ALA A 1 414 ? 32.486 4.158 53.171 1.00 10.77 436 ALA A C 1
ATOM 3306 O O . ALA A 1 414 ? 31.809 5.171 53.175 1.00 11.92 436 ALA A O 1
ATOM 3308 N N . ILE A 1 415 ? 32.403 3.246 52.224 1.00 10.24 437 ILE A N 1
ATOM 3309 C CA . ILE A 1 415 ? 31.430 3.389 51.154 1.00 10.03 437 ILE A CA 1
ATOM 3310 C C . ILE A 1 415 ? 29.998 3.215 51.702 1.00 10.51 437 ILE A C 1
ATOM 3311 O O . ILE A 1 415 ? 29.111 4.002 51.331 1.00 10.71 437 ILE A O 1
ATOM 3316 N N . PHE A 1 416 ? 29.785 2.237 52.591 1.00 10.81 438 PHE A N 1
ATOM 3317 C CA . PHE A 1 416 ? 28.472 2.078 53.231 1.00 11.14 438 PHE A CA 1
ATOM 3318 C C . PHE A 1 416 ? 28.083 3.361 53.957 1.00 10.71 438 PHE A C 1
ATOM 3319 O O . PHE A 1 416 ? 26.987 3.867 53.775 1.00 11.03 438 PHE A O 1
ATOM 3327 N N . TRP A 1 417 ? 28.976 3.939 54.743 1.00 11.33 439 TRP A N 1
ATOM 3328 C CA . TRP A 1 417 ? 28.613 5.099 55.543 1.00 9.61 439 TRP A CA 1
ATOM 3329 C C . TRP A 1 417 ? 28.440 6.306 54.660 1.00 10.19 439 TRP A C 1
ATOM 3330 O O . TRP A 1 417 ? 27.602 7.187 54.942 1.00 10.67 439 TRP A O 1
ATOM 3341 N N . GLU A 1 418 ? 29.199 6.367 53.571 1.00 10.73 440 GLU A N 1
ATOM 3342 C CA . GLU A 1 418 ? 29.035 7.456 52.636 1.00 10.12 440 GLU A CA 1
ATOM 3343 C C . GLU A 1 418 ? 27.643 7.427 51.994 1.00 9.41 440 GLU A C 1
ATOM 3344 O O . GLU A 1 418 ? 27.047 8.470 51.750 1.00 10.23 440 GLU A O 1
ATOM 3350 N N . ARG A 1 419 ? 27.164 6.250 51.615 1.00 10.41 441 ARG A N 1
ATOM 3351 C CA . ARG A 1 419 ? 25.797 6.153 51.093 1.00 10.97 441 ARG A CA 1
ATOM 3352 C C . ARG A 1 419 ? 24.795 6.596 52.147 1.00 11.42 441 ARG A C 1
ATOM 3353 O O . ARG A 1 419 ? 23.803 7.261 51.823 1.00 11.38 441 ARG A O 1
ATOM 3361 N N . CYS A 1 420 ? 25.025 6.294 53.423 1.00 10.20 442 CYS A N 1
ATOM 3362 C CA . CYS A 1 420 ? 24.109 6.740 54.456 1.00 9.85 442 CYS A CA 1
ATOM 3363 C C . CYS A 1 420 ? 24.100 8.252 54.588 1.00 10.90 442 CYS A C 1
ATOM 3364 O O . CYS A 1 420 ? 23.053 8.858 54.792 1.00 11.83 442 CYS A O 1
ATOM 3367 N N . ARG A 1 421 ? 25.262 8.885 54.483 1.00 9.29 443 ARG A N 1
ATOM 3368 C CA . ARG A 1 421 ? 25.324 10.352 54.534 1.00 10.41 443 ARG A CA 1
ATOM 3369 C C . ARG A 1 421 ? 24.714 10.974 53.293 1.00 11.07 443 ARG A C 1
ATOM 3370 O O . ARG A 1 421 ? 23.884 11.894 53.371 1.00 11.29 443 ARG A O 1
ATOM 3378 N N . GLU A 1 422 ? 25.134 10.499 52.125 1.00 10.27 444 GLU A N 1
ATOM 3379 C CA . GLU A 1 422 ? 24.772 11.127 50.869 1.00 9.94 444 GLU A CA 1
ATOM 3380 C C . GLU A 1 422 ? 23.287 10.994 50.542 1.00 9.70 444 GLU A C 1
ATOM 3381 O O . GLU A 1 422 ? 22.678 11.937 50.032 1.00 10.23 444 GLU A O 1
ATOM 3387 N N . LEU A 1 423 ? 22.692 9.849 50.884 1.00 9.99 445 LEU A N 1
ATOM 3388 C CA . LEU A 1 423 ? 21.345 9.532 50.433 1.00 9.76 445 LEU A CA 1
ATOM 3389 C C . LEU A 1 423 ? 20.275 9.615 51.483 1.00 11.34 445 LEU A C 1
ATOM 3390 O O . LEU A 1 423 ? 19.127 9.243 51.243 1.00 11.20 445 LEU A O 1
ATOM 3395 N N . ILE A 1 424 ? 20.593 10.220 52.617 1.00 9.63 446 ILE A N 1
ATOM 3396 C CA . ILE A 1 424 ? 19.612 10.331 53.669 1.00 11.32 446 ILE A CA 1
ATOM 3397 C C . ILE A 1 424 ? 18.345 10.990 53.157 1.00 11.75 446 ILE A C 1
ATOM 3398 O O . ILE A 1 424 ? 18.382 12.024 52.515 1.00 11.28 446 ILE A O 1
ATOM 3403 N N . GLY A 1 425 ? 17.213 10.366 53.457 1.00 11.54 447 GLY A N 1
ATOM 3404 C CA . GLY A 1 425 ? 15.918 10.902 53.050 1.00 11.42 447 GLY A CA 1
ATOM 3405 C C . GLY A 1 425 ? 15.473 10.540 51.644 1.00 12.01 447 GLY A C 1
ATOM 3406 O O . GLY A 1 425 ? 14.413 10.991 51.231 1.00 11.02 447 GLY A O 1
ATOM 3407 N N . GLU A 1 426 ? 16.251 9.722 50.915 1.00 10.58 448 GLU A N 1
ATOM 3408 C CA . GLU A 1 426 ? 15.931 9.361 49.537 1.00 11.12 448 GLU A CA 1
ATOM 3409 C C . GLU A 1 426 ? 15.410 7.928 49.393 1.00 12.07 448 GLU A C 1
ATOM 3410 O O . GLU A 1 426 ? 15.250 7.449 48.270 1.00 12.58 448 GLU A O 1
ATOM 3416 N N . GLY A 1 427 ? 15.163 7.233 50.480 1.00 10.36 449 GLY A N 1
ATOM 3417 C CA . GLY A 1 427 ? 14.510 5.932 50.423 1.00 10.01 449 GLY A CA 1
ATOM 3418 C C . GLY A 1 427 ? 15.427 4.749 50.242 1.00 9.83 449 GLY A C 1
ATOM 3419 O O . GLY A 1 427 ? 14.943 3.680 49.850 1.00 10.59 449 GLY A O 1
ATOM 3420 N N . HIS A 1 428 ? 16.706 4.906 50.536 1.00 9.60 450 HIS A N 1
ATOM 3421 C CA . HIS A 1 428 ? 17.692 3.856 50.406 1.00 9.56 450 HIS A CA 1
ATOM 3422 C C . HIS A 1 428 ? 18.124 3.210 51.712 1.00 11.62 450 HIS A C 1
ATOM 3423 O O . HIS A 1 428 ? 18.605 2.103 51.680 1.00 14.87 450 HIS A O 1
ATOM 3430 N N . TYR A 1 429 ? 18.031 3.905 52.831 1.00 10.93 451 TYR A N 1
ATOM 3431 C CA . TYR A 1 429 ? 18.586 3.460 54.086 1.00 10.07 451 TYR A CA 1
ATOM 3432 C C . TYR A 1 429 ? 18.239 2.028 54.430 1.00 9.65 451 TYR A C 1
ATOM 3433 O O . TYR A 1 429 ? 19.124 1.175 54.610 1.00 9.72 451 TYR A O 1
ATOM 3442 N N . TYR A 1 430 ? 16.943 1.747 54.545 1.00 9.11 452 TYR A N 1
ATOM 3443 C CA . TYR A 1 430 ? 16.549 0.441 55.011 1.00 9.67 452 TYR A CA 1
ATOM 3444 C C . TYR A 1 430 ? 16.943 -0.640 54.018 1.00 9.63 452 TYR A C 1
ATOM 3445 O O . TYR A 1 430 ? 17.387 -1.721 54.387 1.00 9.94 452 TYR A O 1
ATOM 3454 N N . TYR A 1 431 ? 16.734 -0.332 52.746 1.00 9.28 453 TYR A N 1
ATOM 3455 C CA . TYR A 1 431 ? 16.974 -1.299 51.703 1.00 8.56 453 TYR A CA 1
ATOM 3456 C C . TYR A 1 431 ? 18.473 -1.603 51.576 1.00 9.17 453 TYR A C 1
ATOM 3457 O O . TYR A 1 431 ? 18.853 -2.767 51.380 1.00 9.47 453 TYR A O 1
ATOM 3466 N N . ASP A 1 432 ? 19.322 -0.598 51.777 1.00 9.38 454 ASP A N 1
ATOM 3467 C CA . ASP A 1 432 ? 20.779 -0.833 51.817 1.00 9.44 454 ASP A CA 1
ATOM 3468 C C . ASP A 1 432 ? 21.127 -1.748 52.985 1.00 10.32 454 ASP A C 1
ATOM 3469 O O . ASP A 1 432 ? 21.978 -2.628 52.866 1.00 10.27 454 ASP A O 1
ATOM 3474 N N . LEU A 1 433 ? 20.497 -1.517 54.133 1.00 9.59 455 LEU A N 1
ATOM 3475 C CA . LEU A 1 433 ? 20.757 -2.393 55.250 1.00 8.95 455 LEU A CA 1
ATOM 3476 C C . LEU A 1 433 ? 20.375 -3.816 54.956 1.00 9.75 455 LEU A C 1
ATOM 3477 O O . LEU A 1 433 ? 21.072 -4.764 55.383 1.00 9.53 455 LEU A O 1
ATOM 3482 N N . VAL A 1 434 ? 19.239 -4.034 54.296 1.00 9.81 456 VAL A N 1
ATOM 3483 C CA . VAL A 1 434 ? 18.826 -5.399 54.018 1.00 10.04 456 VAL A CA 1
ATOM 3484 C C . VAL A 1 434 ? 19.776 -6.097 53.030 1.00 10.21 456 VAL A C 1
ATOM 3485 O O . VAL A 1 434 ? 20.216 -7.220 53.282 1.00 10.50 456 VAL A O 1
ATOM 3489 N N . ARG A 1 435 ? 20.093 -5.433 51.914 1.00 9.78 457 ARG A N 1
ATOM 3490 C CA . ARG A 1 435 ? 20.851 -6.101 50.868 1.00 9.85 457 ARG A CA 1
ATOM 3491 C C . ARG A 1 435 ? 22.306 -6.314 51.273 1.00 10.64 457 ARG A C 1
ATOM 3492 O O . ARG A 1 435 ? 22.984 -7.099 50.654 1.00 11.92 457 ARG A O 1
ATOM 3500 N N . THR A 1 436 ? 22.783 -5.590 52.273 1.00 10.67 458 THR A N 1
ATOM 3501 C CA . THR A 1 436 ? 24.159 -5.778 52.766 1.00 11.10 458 THR A CA 1
ATOM 3502 C C . THR A 1 436 ? 24.173 -6.689 53.989 1.00 12.65 458 THR A C 1
ATOM 3503 O O . THR A 1 436 ? 25.265 -7.016 54.494 1.00 13.44 458 THR A O 1
ATOM 3507 N N . GLY A 1 437 ? 23.025 -7.084 54.526 1.00 12.24 459 GLY A N 1
ATOM 3508 C CA . GLY A 1 437 ? 22.997 -7.852 55.774 1.00 13.69 459 GLY A CA 1
ATOM 3509 C C . GLY A 1 437 ? 23.284 -6.991 57.006 1.00 14.81 459 GLY A C 1
ATOM 3510 O O . GLY A 1 437 ? 23.336 -7.486 58.141 1.00 18.58 459 GLY A O 1
ATOM 3511 N N . LYS A 1 438 ? 23.415 -5.706 56.845 1.00 11.18 460 LYS A N 1
ATOM 3512 C CA . LYS A 1 438 ? 23.769 -4.851 57.957 1.00 10.86 460 LYS A CA 1
ATOM 3513 C C . LYS A 1 438 ? 22.573 -4.568 58.852 1.00 11.31 460 LYS A C 1
ATOM 3514 O O . LYS A 1 438 ? 22.746 -4.042 59.944 1.00 11.86 460 LYS A O 1
ATOM 3520 N N . VAL A 1 439 ? 21.363 -4.912 58.400 1.00 11.41 461 VAL A N 1
ATOM 3521 C CA . VAL A 1 439 ? 20.142 -4.689 59.158 1.00 11.43 461 VAL A CA 1
ATOM 3522 C C . VAL A 1 439 ? 20.113 -5.473 60.460 1.00 10.77 461 VAL A C 1
ATOM 3523 O O . VAL A 1 439 ? 19.345 -5.120 61.379 1.00 13.65 461 VAL A O 1
ATOM 3527 N N . TYR A 1 440 ? 20.935 -6.522 60.552 1.00 11.83 462 TYR A N 1
ATOM 3528 C CA . TYR A 1 440 ? 20.992 -7.302 61.795 1.00 11.84 462 TYR A CA 1
ATOM 3529 C C . TYR A 1 440 ? 22.329 -7.119 62.494 1.00 14.30 462 TYR A C 1
ATOM 3530 O O . TYR A 1 440 ? 22.674 -7.922 63.368 1.00 16.76 462 TYR A O 1
ATOM 3539 N N . ASN A 1 441 ? 23.040 -6.028 62.206 1.00 12.90 463 ASN A N 1
ATOM 3540 C CA . ASN A 1 441 ? 24.350 -5.759 62.781 1.00 13.70 463 ASN A CA 1
ATOM 3541 C C . ASN A 1 441 ? 24.336 -4.415 63.492 1.00 14.64 463 ASN A C 1
ATOM 3542 O O . ASN A 1 441 ? 24.224 -3.370 62.867 1.00 13.83 463 ASN A O 1
ATOM 3547 N N A ARG A 1 442 ? 24.440 -4.436 64.820 0.60 15.60 464 ARG A N 1
ATOM 3548 N N B ARG A 1 442 ? 24.442 -4.437 64.819 0.40 15.15 464 ARG A N 1
ATOM 3549 C CA A ARG A 1 442 ? 24.391 -3.206 65.602 0.60 16.89 464 ARG A CA 1
ATOM 3550 C CA B ARG A 1 442 ? 24.396 -3.207 65.606 0.40 15.91 464 ARG A CA 1
ATOM 3551 C C A ARG A 1 442 ? 25.554 -2.241 65.324 0.60 14.23 464 ARG A C 1
ATOM 3552 C C B ARG A 1 442 ? 25.544 -2.236 65.300 0.40 14.64 464 ARG A C 1
ATOM 3553 O O A ARG A 1 442 ? 25.464 -1.062 65.635 0.60 16.70 464 ARG A O 1
ATOM 3554 O O B ARG A 1 442 ? 25.439 -1.046 65.571 0.40 16.30 464 ARG A O 1
ATOM 3569 N N . ASN A 1 443 ? 26.619 -2.739 64.703 1.00 15.83 465 ASN A N 1
ATOM 3570 C CA . ASN A 1 443 ? 27.735 -1.870 64.306 1.00 17.55 465 ASN A CA 1
ATOM 3571 C C . ASN A 1 443 ? 27.359 -0.893 63.177 1.00 17.52 465 ASN A C 1
ATOM 3572 O O . ASN A 1 443 ? 28.032 0.134 62.990 1.00 18.08 465 ASN A O 1
ATOM 3577 N N . TYR A 1 444 ? 26.278 -1.210 62.456 1.00 14.58 466 TYR A N 1
ATOM 3578 C CA . TYR A 1 444 ? 25.849 -0.426 61.284 1.00 15.20 466 TYR A CA 1
ATOM 3579 C C . TYR A 1 444 ? 24.410 0.073 61.351 1.00 16.71 466 TYR A C 1
ATOM 3580 O O . TYR A 1 444 ? 24.024 0.916 60.555 1.00 18.43 466 TYR A O 1
ATOM 3589 N N . CYS A 1 445 ? 23.606 -0.434 62.269 1.00 15.93 467 CYS A N 1
ATOM 3590 C CA . CYS A 1 445 ? 22.206 -0.079 62.400 1.00 15.27 467 CYS A CA 1
ATOM 3591 C C . CYS A 1 445 ? 21.909 0.066 63.883 1.00 14.55 467 CYS A C 1
ATOM 3592 O O . CYS A 1 445 ? 22.168 -0.864 64.654 1.00 16.09 467 CYS A O 1
ATOM 3611 N N . ASN A 1 447 ? 18.991 0.334 65.291 1.00 15.33 469 ASN A N 1
ATOM 3612 C CA . ASN A 1 447 ? 17.743 -0.359 65.635 1.00 13.99 469 ASN A CA 1
ATOM 3613 C C . ASN A 1 447 ? 17.689 -1.665 64.831 1.00 14.16 469 ASN A C 1
ATOM 3614 O O . ASN A 1 447 ? 16.798 -1.865 64.008 1.00 14.97 469 ASN A O 1
ATOM 3619 N N . PRO A 1 448 ? 18.658 -2.558 65.039 1.00 13.63 470 PRO A N 1
ATOM 3620 C CA . PRO A 1 448 ? 18.765 -3.754 64.204 1.00 13.01 470 PRO A CA 1
ATOM 3621 C C . PRO A 1 448 ? 17.669 -4.761 64.507 1.00 14.24 470 PRO A C 1
ATOM 3622 O O . PRO A 1 448 ? 17.051 -4.733 65.591 1.00 16.21 470 PRO A O 1
ATOM 3634 N N . THR A 1 450 ? 17.209 -9.141 64.601 1.00 12.76 472 THR A N 1
ATOM 3635 C CA . THR A 1 450 ? 18.126 -10.253 64.774 1.00 12.41 472 THR A CA 1
ATOM 3636 C C . THR A 1 450 ? 18.380 -10.977 63.457 1.00 13.03 472 THR A C 1
ATOM 3637 O O . THR A 1 450 ? 17.546 -10.956 62.527 1.00 13.78 472 THR A O 1
ATOM 3641 N N . ARG A 1 451 ? 19.506 -11.667 63.357 1.00 12.12 473 ARG A N 1
ATOM 3642 C CA . ARG A 1 451 ? 19.825 -12.374 62.136 1.00 11.08 473 ARG A CA 1
ATOM 3643 C C . ARG A 1 451 ? 18.831 -13.515 61.920 1.00 13.03 473 ARG A C 1
ATOM 3644 O O . ARG A 1 451 ? 18.426 -13.801 60.777 1.00 12.13 473 ARG A O 1
ATOM 3652 N N . THR A 1 452 ? 18.452 -14.211 62.990 1.00 12.56 474 THR A N 1
ATOM 3653 C CA . THR A 1 452 ? 17.483 -15.304 62.857 1.00 11.22 474 THR A CA 1
ATOM 3654 C C . THR A 1 452 ? 16.164 -14.754 62.301 1.00 11.48 474 THR A C 1
ATOM 3655 O O . THR A 1 452 ? 15.582 -15.345 61.401 1.00 11.31 474 THR A O 1
ATOM 3659 N N . ASN A 1 453 ? 15.718 -13.630 62.826 1.00 11.48 475 ASN A N 1
ATOM 3660 C CA . ASN A 1 453 ? 14.463 -13.031 62.349 1.00 10.57 475 ASN A CA 1
ATOM 3661 C C . ASN A 1 453 ? 14.598 -12.611 60.902 1.00 12.07 475 ASN A C 1
ATOM 3662 O O . ASN A 1 453 ? 13.719 -12.922 60.093 1.00 11.77 475 ASN A O 1
ATOM 3667 N N . PHE A 1 454 ? 15.722 -12.016 60.556 1.00 10.73 476 PHE A N 1
ATOM 3668 C CA . PHE A 1 454 ? 15.998 -11.760 59.135 1.00 10.86 476 PHE A CA 1
ATOM 3669 C C . PHE A 1 454 ? 15.857 -13.011 58.312 1.00 11.29 476 PHE A C 1
ATOM 3670 O O . PHE A 1 454 ? 15.222 -13.007 57.225 1.00 11.49 476 PHE A O 1
ATOM 3678 N N . ASN A 1 455 ? 16.465 -14.097 58.772 1.00 10.70 477 ASN A N 1
ATOM 3679 C CA . ASN A 1 455 ? 16.492 -15.339 58.015 1.00 12.65 477 ASN A CA 1
ATOM 3680 C C . ASN A 1 455 ? 15.113 -15.938 57.781 1.00 12.65 477 ASN A C 1
ATOM 3681 O O . ASN A 1 455 ? 14.929 -16.688 56.828 1.00 14.26 477 ASN A O 1
ATOM 3686 N N . VAL A 1 456 ? 14.158 -15.642 58.646 1.00 12.02 478 VAL A N 1
ATOM 3687 C CA . VAL A 1 456 ? 12.793 -16.122 58.489 1.00 12.52 478 VAL A CA 1
ATOM 3688 C C . VAL A 1 456 ? 11.871 -15.014 57.933 1.00 14.32 478 VAL A C 1
ATOM 3689 O O . VAL A 1 456 ? 10.647 -15.148 57.991 1.00 14.22 478 VAL A O 1
ATOM 3693 N N . GLY A 1 457 ? 12.431 -13.971 57.351 1.00 12.45 479 GLY A N 1
ATOM 3694 C CA . GLY A 1 457 ? 11.617 -13.031 56.596 1.00 11.14 479 GLY A CA 1
ATOM 3695 C C . GLY A 1 457 ? 11.155 -11.809 57.346 1.00 13.18 479 GLY A C 1
ATOM 3696 O O . GLY A 1 457 ? 10.261 -11.078 56.867 1.00 11.87 479 GLY A O 1
ATOM 3697 N N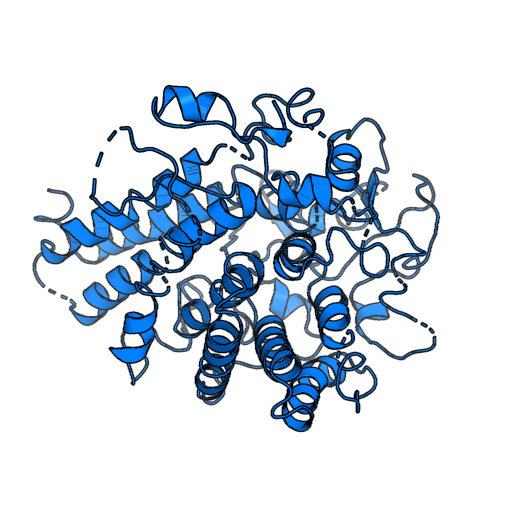 . ALA A 1 458 ? 11.741 -11.497 58.498 1.00 10.68 480 ALA A N 1
ATOM 3698 C CA . ALA A 1 458 ? 11.367 -10.301 59.242 1.00 11.20 480 ALA A CA 1
ATOM 3699 C C . ALA A 1 458 ? 11.762 -8.992 58.574 1.00 11.40 480 ALA A C 1
ATOM 3700 O O . ALA A 1 458 ? 11.421 -7.928 59.079 1.00 10.98 480 ALA A O 1
ATOM 3702 N N . TRP A 1 459 ? 12.497 -9.051 57.466 1.00 9.66 481 TRP A N 1
ATOM 3703 C CA . TRP A 1 459 ? 12.801 -7.834 56.676 1.00 9.87 481 TRP A CA 1
ATOM 3704 C C . TRP A 1 459 ? 11.657 -7.483 55.705 1.00 10.00 481 TRP A C 1
ATOM 3705 O O . TRP A 1 459 ? 11.672 -6.394 55.140 1.00 9.84 481 TRP A O 1
ATOM 3716 N N . THR A 1 460 ? 10.692 -8.383 55.509 1.00 9.56 482 THR A N 1
ATOM 3717 C CA . THR A 1 460 ? 9.576 -8.120 54.586 1.00 9.82 482 THR A CA 1
ATOM 3718 C C . THR A 1 460 ? 8.461 -7.357 55.283 1.00 10.18 482 THR A C 1
ATOM 3719 O O . THR A 1 460 ? 8.399 -7.329 56.510 1.00 11.51 482 THR A O 1
ATOM 3723 N N . TRP A 1 461 ? 7.598 -6.716 54.489 1.00 11.07 483 TRP A N 1
ATOM 3724 C CA . TRP A 1 461 ? 6.301 -6.237 54.935 1.00 10.82 483 TRP A CA 1
ATOM 3725 C C . TRP A 1 461 ? 5.305 -7.385 55.042 1.00 10.26 483 TRP A C 1
ATOM 3726 O O . TRP A 1 461 ? 5.347 -8.289 54.255 1.00 11.35 483 TRP A O 1
ATOM 3737 N N . PRO A 1 462 ? 4.362 -7.288 56.004 1.00 11.00 484 PRO A N 1
ATOM 3738 C CA . PRO A 1 462 ? 3.227 -8.174 55.941 1.00 12.19 484 PRO A CA 1
ATOM 3739 C C . PRO A 1 462 ? 2.497 -8.011 54.622 1.00 11.23 484 PRO A C 1
ATOM 3740 O O . PRO A 1 462 ? 2.466 -6.904 54.096 1.00 12.55 484 PRO A O 1
ATOM 3744 N N . ILE A 1 463 ? 1.913 -9.090 54.139 1.00 11.79 485 ILE A N 1
ATOM 3745 C CA . ILE A 1 463 ? 1.046 -9.065 52.959 1.00 13.89 485 ILE A CA 1
ATOM 3746 C C . ILE A 1 463 ? -0.397 -8.937 53.448 1.00 13.86 485 ILE A C 1
ATOM 3747 O O . ILE A 1 463 ? -0.870 -9.781 54.208 1.00 15.06 485 ILE A O 1
ATOM 3752 N N . HIS A 1 464 ? -1.079 -7.879 53.018 1.00 14.07 486 HIS A N 1
ATOM 3753 C CA . HIS A 1 464 ? -2.473 -7.650 53.399 1.00 13.59 486 HIS A CA 1
ATOM 3754 C C . HIS A 1 464 ? -3.389 -8.737 52.859 1.00 15.18 486 HIS A C 1
ATOM 3755 O O . HIS A 1 464 ? -3.199 -9.266 51.780 1.00 15.00 486 HIS A O 1
ATOM 3762 N N . ARG A 1 465 ? -4.423 -9.049 53.628 1.00 18.69 487 ARG A N 1
ATOM 3763 C CA . ARG A 1 465 ? -5.397 -10.071 53.206 1.00 21.06 487 ARG A CA 1
ATOM 3764 C C . ARG A 1 465 ? -6.033 -9.790 51.849 1.00 17.42 487 ARG A C 1
ATOM 3765 O O . ARG A 1 465 ? -6.429 -10.711 51.154 1.00 18.56 487 ARG A O 1
ATOM 3768 N N . ASN A 1 466 ? -6.142 -8.535 51.435 1.00 17.56 488 ASN A N 1
ATOM 3769 C CA . ASN A 1 466 ? -6.708 -8.245 50.134 1.00 17.53 488 ASN A CA 1
ATOM 3770 C C . ASN A 1 466 ? -5.958 -8.957 49.013 1.00 18.50 488 ASN A C 1
ATOM 3771 O O . ASN A 1 466 ? -6.522 -9.302 47.965 1.00 17.95 488 ASN A O 1
ATOM 3776 N N . ALA A 1 467 ? -4.673 -9.231 49.227 1.00 16.56 489 ALA A N 1
ATOM 3777 C CA . ALA A 1 467 ? -3.901 -9.937 48.221 1.00 15.39 489 ALA A CA 1
ATOM 3778 C C . ALA A 1 467 ? -4.369 -11.362 48.051 1.00 16.78 489 ALA A C 1
ATOM 3779 O O . ALA A 1 467 ? -4.262 -11.915 46.965 1.00 16.80 489 ALA A O 1
ATOM 3781 N N . LEU A 1 468 ? -4.940 -11.939 49.107 1.00 18.19 490 LEU A N 1
ATOM 3782 C CA . LEU A 1 468 ? -5.454 -13.311 49.076 1.00 20.65 490 LEU A CA 1
ATOM 3783 C C . LEU A 1 468 ? -6.800 -13.423 48.419 1.00 19.69 490 LEU A C 1
ATOM 3784 O O . LEU A 1 468 ? -7.140 -14.484 47.951 1.00 20.49 490 LEU A O 1
ATOM 3789 N N . LYS A 1 469 ? -7.584 -12.351 48.442 1.00 19.10 491 LYS A N 1
ATOM 3790 C CA . LYS A 1 469 ? -8.873 -12.340 47.791 1.00 22.88 491 LYS A CA 1
ATOM 3791 C C . LYS A 1 469 ? -8.531 -12.403 46.320 1.00 27.69 491 LYS A C 1
ATOM 3792 O O . LYS A 1 469 ? -9.012 -13.257 45.609 1.00 30.18 491 LYS A O 1
ATOM 3794 N N . ASN A 1 470 ? -7.627 -11.514 45.907 1.00 29.81 492 ASN A N 1
ATOM 3795 C CA . ASN A 1 470 ? -7.269 -11.339 44.503 1.00 31.10 492 ASN A CA 1
ATOM 3796 C C . ASN A 1 470 ? -6.587 -12.545 43.862 1.00 31.25 492 ASN A C 1
ATOM 3797 O O . ASN A 1 470 ? -6.555 -12.646 42.635 1.00 33.94 492 ASN A O 1
ATOM 3799 N N . ASN A 1 471 ? -6.054 -13.451 44.681 1.00 30.17 493 ASN A N 1
ATOM 3800 C CA . ASN A 1 471 ? -5.260 -14.593 44.203 1.00 27.69 493 ASN A CA 1
ATOM 3801 C C . ASN A 1 471 ? -5.179 -15.700 45.251 1.00 27.67 493 ASN A C 1
ATOM 3802 O O . ASN A 1 471 ? -4.510 -15.544 46.267 1.00 28.82 493 ASN A O 1
ATOM 3807 N N . THR A 1 472 ? -5.833 -16.831 45.002 1.00 28.79 494 THR A N 1
ATOM 3808 C CA . THR A 1 472 ? -5.934 -17.916 46.006 1.00 29.89 494 THR A CA 1
ATOM 3809 C C . THR A 1 472 ? -4.651 -18.745 46.214 1.00 31.67 494 THR A C 1
ATOM 3810 O O . THR A 1 472 ? -4.576 -19.589 47.112 1.00 33.84 494 THR A O 1
ATOM 3812 N N . GLN A 1 473 ? -3.633 -18.497 45.402 1.00 28.57 495 GLN A N 1
ATOM 3813 C CA . GLN A 1 473 ? -2.413 -19.305 45.464 1.00 27.66 495 GLN A CA 1
ATOM 3814 C C . GLN A 1 473 ? -1.310 -18.616 46.292 1.00 23.90 495 GLN A C 1
ATOM 3815 O O . GLN A 1 473 ? -0.189 -19.122 46.392 1.00 26.07 495 GLN A O 1
ATOM 3817 N N . ILE A 1 474 ? -1.662 -17.488 46.913 1.00 23.42 496 ILE A N 1
ATOM 3818 C CA . ILE A 1 474 ? -0.708 -16.619 47.652 1.00 21.38 496 ILE A CA 1
ATOM 3819 C C . ILE A 1 474 ? -0.585 -17.058 49.115 1.00 19.75 496 ILE A C 1
ATOM 3820 O O . ILE A 1 474 ? -1.594 -17.127 49.822 1.00 22.88 496 ILE A O 1
ATOM 3825 N N . GLY A 1 475 ? 0.633 -17.341 49.585 1.00 17.32 497 GLY A N 1
ATOM 3826 C CA . GLY A 1 475 ? 0.878 -17.519 50.995 1.00 17.42 497 GLY A CA 1
ATOM 3827 C C . GLY A 1 475 ? 1.397 -16.226 51.615 1.00 17.24 497 GLY A C 1
ATOM 3828 O O . GLY A 1 475 ? 2.006 -15.385 50.927 1.00 16.43 497 GLY A O 1
ATOM 3829 N N . LEU A 1 476 ? 1.143 -16.025 52.900 1.00 18.18 498 LEU A N 1
ATOM 3830 C CA . LEU A 1 476 ? 1.532 -14.772 53.513 1.00 17.29 498 LEU A CA 1
ATOM 3831 C C . LEU A 1 476 ? 3.017 -14.726 53.893 1.00 16.11 498 LEU A C 1
ATOM 3832 O O . LEU A 1 476 ? 3.753 -15.700 53.723 1.00 16.46 498 LEU A O 1
ATOM 3837 N N . ASN A 1 477 ? 3.450 -13.571 54.391 1.00 13.48 499 ASN A N 1
ATOM 3838 C CA . ASN A 1 477 ? 4.784 -13.453 54.955 1.00 12.83 499 ASN A CA 1
ATOM 3839 C C . ASN A 1 477 ? 4.689 -13.882 56.419 1.00 13.95 499 ASN A C 1
ATOM 3840 O O . ASN A 1 477 ? 4.164 -13.179 57.274 1.00 14.39 499 ASN A O 1
ATOM 3845 N N . LEU A 1 478 ? 5.167 -15.093 56.672 1.00 14.84 500 LEU A N 1
ATOM 3846 C CA . LEU A 1 478 ? 4.805 -15.826 57.876 1.00 17.60 500 LEU A CA 1
ATOM 3847 C C . LEU A 1 478 ? 5.422 -15.306 59.145 1.00 15.81 500 LEU A C 1
ATOM 3848 O O . LEU A 1 478 ? 4.908 -15.565 60.252 1.00 18.30 500 LEU A O 1
ATOM 3853 N N . PHE A 1 479 ? 6.499 -14.522 59.057 1.00 15.24 501 PHE A N 1
ATOM 3854 C CA . PHE A 1 479 ? 7.024 -13.954 60.275 1.00 15.34 501 PHE A CA 1
ATOM 3855 C C . PHE A 1 479 ? 5.959 -13.132 60.998 1.00 15.03 501 PHE A C 1
ATOM 3856 O O . PHE A 1 479 ? 6.000 -12.974 62.221 1.00 16.62 501 PHE A O 1
ATOM 3864 N N . TRP A 1 480 ? 5.050 -12.544 60.232 1.00 14.63 502 TRP A N 1
ATOM 3865 C CA . TRP A 1 480 ? 4.050 -11.624 60.792 1.00 15.31 502 TRP A CA 1
ATOM 3866 C C . TRP A 1 480 ? 2.742 -12.334 61.141 1.00 18.93 502 TRP A C 1
ATOM 3867 O O . TRP A 1 480 ? 1.795 -11.666 61.525 1.00 24.69 502 TRP A O 1
ATOM 3878 N N . GLU A 1 481 ? 2.715 -13.656 61.027 1.00 20.45 503 GLU A N 1
ATOM 3879 C CA . GLU A 1 481 ? 1.497 -14.457 61.191 1.00 23.72 503 GLU A CA 1
ATOM 3880 C C . GLU A 1 481 ? 1.607 -15.417 62.351 1.00 31.02 503 GLU A C 1
ATOM 3881 O O . GLU A 1 481 ? 2.358 -15.161 63.285 1.00 31.09 503 GLU A O 1
#

InterPro domains:
  IPR011990 Tetratricopeptide-like helical domain superfamily [SSF48452] (18-502)
  IPR012944 RagB/SusD domain [PF07980] (363-502)
  IPR033985 SusD-like, N-terminal [PF14322] (108-196)

CATH classification: 1.25.40.390

Secondary structure (DSSP, 8-state):
-TTTT--HHHHHHHHHHHHHHHHHH-----HHHHHH-----EEESSTT-HHHHHHHTT--HHHHHSSSSTTTTT---HHHHHHHHHHHHHHHHGGGS---HHHHHHHHHHHH--HHHHHHHHHHHSSEE-------PEE--HHHH--TTTHHHHHT-TTS-SS-S--SSTTTTTTS--HHHHHH--HHHHHHHHSGGGHHHHHHHHHHHHHHHTTSTTS--PPPGGGHHHHHHS--TTEEEEE--BGGGTB-----HHHHS--GGGT----EEE-TTT---------HHHHHHB-TTTT-----TTS---B-TT-B-EEETTTEEESB-SPEEEEEHHHHHHHHHHHHHHHTS-HHHHHHHHHHHHHHTTPPPP---TTT--HHHHHHHHHTTTSS-HHHHHHHHTGGG-TTT----HHHHHTTTTSPPPPTHHHHH-TT----GGG-

B-factor: mean 17.65, std 8.43, range [3.33, 56.68]

Solvent-accessible surface area: 17691 Å² total

Radius of gyration: 21.36 Å; Cα contacts (8 Å, |Δi|>4): 788; chains: 1; bounding box: 52×47×62 Å